Protein 7SCL (pdb70)

Nearest PDB structures (foldseek):
  7scl-assembly1_A  TM=1.003E+00  e=3.059E-67  Staphylococcus aureus
  5woo-assembly1_A  TM=9.976E-01  e=5.827E-62  Staphylococcus aureus
  6mh9-assembly1_A  TM=9.470E-01  e=1.532E-59  Staphylococcus aureus
  7sg3-assembly1_A  TM=9.467E-01  e=1.811E-58  Staphylococcus aureus
  6nm1-assembly1_A  TM=9.444E-01  e=2.485E-58  Staphylococcus aureus

Solvent-accessible surface area: 24936 Å² total; per-residue (Å²): 138,36,19,10,15,0,0,0,12,0,1,31,4,55,80,116,17,28,88,126,45,115,7,58,52,2,49,5,20,0,5,12,50,77,29,39,84,47,75,9,53,84,152,55,48,43,136,118,6,21,102,73,21,88,99,22,192,76,27,1,67,35,27,28,3,50,14,38,40,0,39,89,17,0,58,102,10,70,109,89,55,79,58,14,0,0,0,0,0,7,0,52,19,56,24,24,0,49,73,0,0,120,30,0,8,123,96,7,100,74,15,92,36,37,24,7,11,1,58,11,9,2,9,2,0,0,0,0,0,3,39,0,16,34,4,41,102,102,61,86,92,13,107,83,0,28,85,29,0,48,64,1,64,126,68,22,6,10,18,11,0,1,69,85,11,94,7,1,67,107,38,65,16,22,64,50,6,144,96,42,80,70,101,37,72,102,69,17,9,0,0,42,27,87,114,3,90,9,42,39,53,63,65,11,48,62,58,151,128,0,24,93,20,0,11,130,60,0,43,58,53,0,126,110,47,186,44,1,0,0,6,0,7,1,7,52,63,133,122,18,0,40,42,1,50,111,96,0,94,124,69,15,76,122,70,43,56,29,14,68,19,72,17,10,7,6,21,0,0,40,7,6,44,0,1,0,6,0,2,22,0,14,46,85,4,71,43,106,112,60,6,70,184,66,40,8,9,15,0,0,0,13,0,1,32,4,55,80,120,17,23,98,133,45,89,6,33,36,0,26,4,22,0,25,0,31,52,20,86,84,7,75,7,56,85,166,48,50,31,128,96,0,28,111,61,27,87,76,24,170,49,41,6,68,33,45,90,1,61,55,39,71,0,32,76,40,0,66,72,6,72,109,102,44,70,72,11,0,0,0,0,0,6,0,55,20,57,27,28,0,50,84,8,0,90,64,0,16,113,113,17,140,69,13,87,32,40,25,8,16,1,61,11,9,2,10,2,0,0,0,0,0,3,39,0,16,31,3,31,106,85,6,53,62,12,101,58,0,28,84,29,0,53,74,0,63,100,65,20,8,10,10,10,0,2,73,83,41,115,6,1,45,61,41,59,19,25,66,54,110,204,199,77,26,30,0,0,38,24,89,112,2,93,9,49,53,53,66,64,17,186,66,59,101,123,0,31,79,19,0,13,128,57,0,42,63,51,0,128,107,46,174,78,3,0,0,7,0,7,1,6,52,53,125,110,32,0,48,62,3,38,108,103,0,76,119,71,12,78,119,74,40,47,26,15,53,20,61,17,10,7,6,20,0,0,45,7,8,46,2,1,2,6,0,2,23,0,12,44,104,3,69,41,103

InterPro domains:
  IPR003797 DegV [PF02645] (2-281)
  IPR003797 DegV [PS51482] (3-282)
  IPR003797 DegV [TIGR00762] (3-280)
  IPR043168 DegV, C-terminal domain [G3DSA:3.30.1180.10] (155-286)
  IPR050270 DegV domain-containing [PTHR33434] (1-282)

B-factor: mean 40.49, std 18.58, range [15.51, 129.02]

Foldseek 3Di:
DFEAEEEELQLQADVVVCVVRVHDYQWKKKAAPVRDMDTFDPPDDQVVLLVVQVVGPDQIAIAARALVSLLVVVLVVQVVPGAEYEYQYAAPQQHCNQVSNVVSQVVHPRHHYHGAHLLHTYNLSVLLRLQLSVVVVVVDDPVVSNVVSVVQSVQKWKKKWFQDQCLLVVRVQAPPCPPCDDPNPCFTWIWIRDSSGIYTDDTHNDPVVSLVVRVVVVCVSQVPFPAKEKEKEWEDPVVSSVVSQVVCVVPPDPSYHYYYHYGHNNVCSRRRPGMIMMMMTSHDGDSD/DAAAPAQEAEEEECQLAADVVVCVVRVHHYQWKKKAAPVGDIGTFDPVDDQVVLLVVCVPGPDQIDIAAGALVSLLVVQVVSLVVPHQEYEYQYAAPQQHCNQVSNVVSQVPHPRHHYHGAHLLHTYNLSVLLRQQLSVVVVVRDDVVVSNVVSVVQSVQKWKKKFFPDQCLQVVSVQAPDDPQWGWIWIRDSSGIYTDDTHRDVVVNLVVRVVVVCVRQVPFPAKEKEKEWEDPVVVSVVSQVVCVVPPDPSYHYYYHYGTNVVCSRRPHGMIMMMMTSDDGDSD

Sequence (574 aa):
MKIAVMTDSTSYLSQDLIDKYNIQIAPLSSVTFDDGKNFTESNEIAIEEFYNKMASSQTIPTTSQPAIGEWITKYEMLRDQGYTDIIVICLSSGISGSYQSSYQAGEMVEGVNVHAFDSKLAAMIEGCYVLRAIEMVEEGYEPQQIIDDLTNMREHTGAYLIVDDLKNLQKSGAITGAQAWVGTLLKMKPVLKFEDGKIIPEEKVRTKKRAIQTLEKKVLDIVKDFEEVTLFVINGDHFEDGQALYKKLQDDCPSAYQVAYSEFGPVVAAHLGSGGLGLGYVGRKIRLTPRGSHMKIAVMTDSTSSYLSQDLIDKYNIQIAPLSVTFDDGKNFTESNEIAIEEFYNKMASSQTIPTTSQPAIGEWITKYEMLRDQGYTDIIVICLSSGISGSYQSSYQAGEMVEGVNVHAFDSKLAAMIEGCYVLRAIEMVEEGYEPQQIIDDLTNMREHTGAYLIVDDLKNLQKSGAITGALKMKPVLKFEDGKIIPEEKVRTKKRAIQTLEKKVLDIVKDFEEVTLFVINGDHFEDGQALYKKLQDDCPSAYQVAYSEFGPVVAAHLGSSGGLGLGYVGRKIRLT

Radius of gyration: 28.42 Å; Cα contacts (8 Å, |Δi|>4): 1197; chains: 2; bounding box: 40×76×81 Å

Organism: Staphylococcus aureus (strain MW2) (NCBI:txid196620)

Structure (mmCIF, N/CA/C/O backbone):
data_7SCL
#
_entry.id   7SCL
#
_cell.length_a   33.189
_cell.length_b   53.900
_cell.length_c   84.414
_cell.angle_alpha   104.332
_cell.angle_beta   90.657
_cell.angle_gamma   107.493
#
_symmetry.space_group_name_H-M   'P 1'
#
loop_
_entity.id
_entity.type
_entity.pdbx_description
1 polymer 'Fatty Acid Kinase B1'
2 non-polymer 'PALMITIC ACID'
3 non-polymer GLYCEROL
4 water water
#
loop_
_atom_site.group_PDB
_atom_site.id
_atom_site.type_symbol
_atom_site.label_atom_id
_atom_site.label_alt_id
_atom_site.label_comp_id
_atom_site.label_asym_id
_atom_site.label_entity_id
_atom_site.label_seq_id
_atom_site.pdbx_PDB_ins_code
_atom_site.Cartn_x
_atom_site.Cartn_y
_atom_site.Cartn_z
_atom_site.occupancy
_atom_site.B_iso_or_equiv
_atom_site.auth_seq_id
_atom_site.auth_comp_id
_atom_site.auth_asym_id
_atom_site.auth_atom_id
_atom_site.pdbx_PDB_model_num
ATOM 1 N N . MET A 1 21 ? 3.85140 16.01039 -32.26525 1.000 82.01877 1 MET A N 1
ATOM 2 C CA . MET A 1 21 ? 3.81796 14.64672 -31.73249 1.000 70.33427 1 MET A CA 1
ATOM 3 C C . MET A 1 21 ? 5.16714 14.09820 -31.29478 1.000 65.89610 1 MET A C 1
ATOM 4 O O . MET A 1 21 ? 6.11071 14.03376 -32.08364 1.000 74.90100 1 MET A O 1
ATOM 9 N N . LYS A 1 22 ? 5.23767 13.67170 -30.03629 1.000 62.34857 2 LYS A N 1
ATOM 10 C CA . LYS A 1 22 ? 6.37658 12.91283 -29.51918 1.000 61.85502 2 LYS A CA 1
ATOM 11 C C . LYS A 1 22 ? 5.81427 11.80886 -28.63764 1.000 57.17529 2 LYS A C 1
ATOM 12 O O . LYS A 1 22 ? 5.23605 12.10032 -27.58580 1.000 55.80633 2 LYS A O 1
ATOM 14 N N . ILE A 1 23 ? 5.99435 10.54310 -29.04418 1.000 52.92920 3 ILE A N 1
ATOM 15 C CA . ILE A 1 23 ? 5.34606 9.41762 -28.38220 1.000 48.88341 3 ILE A CA 1
ATOM 16 C C . ILE A 1 23 ? 6.37821 8.71842 -27.51168 1.000 47.66555 3 ILE A C 1
ATOM 17 O O . ILE A 1 23 ? 7.50294 8.46156 -27.95890 1.000 48.29675 3 ILE A O 1
ATOM 22 N N . ALA A 1 24 ? 6.00915 8.44305 -26.26495 1.000 46.17736 4 ALA A N 1
ATOM 23 C CA . ALA A 1 24 ? 6.82730 7.67876 -25.33756 1.000 50.99016 4 ALA A CA 1
ATOM 24 C C . ALA A 1 24 ? 6.12101 6.37513 -24.98805 1.000 40.87277 4 ALA A C 1
ATOM 25 O O . ALA A 1 24 ? 4.89333 6.31700 -24.94052 1.000 39.61844 4 ALA A O 1
ATOM 27 N N . VAL A 1 25 ? 6.90090 5.31760 -24.74690 1.000 39.05202 5 VAL A N 1
ATOM 28 C CA . VAL A 1 25 ? 6.34756 4.02741 -24.34387 1.000 37.93577 5 VAL A CA 1
ATOM 29 C C . VAL A 1 25 ? 6.92584 3.67009 -22.98423 1.000 39.59338 5 VAL A C 1
ATOM 30 O O . VAL A 1 25 ? 8.15001 3.66584 -22.81851 1.000 40.33150 5 VAL A O 1
ATOM 34 N N . MET A 1 26 ? 6.05597 3.35613 -22.02073 1.000 34.04140 6 MET A N 1
ATOM 35 C CA . MET A 1 26 ? 6.49903 2.89336 -20.71196 1.000 38.05321 6 MET A CA 1
ATOM 36 C C . MET A 1 26 ? 5.66821 1.69465 -20.29833 1.000 38.15643 6 MET A C 1
ATOM 37 O O . MET A 1 26 ? 4.75917 1.24347 -21.01176 1.000 30.39039 6 MET A O 1
ATOM 42 N N . THR A 1 27 ? 5.97145 1.18092 -19.11361 1.000 33.79450 7 THR A N 1
ATOM 43 C CA . THR A 1 27 ? 5.34797 -0.05976 -18.69081 1.000 29.39940 7 THR A CA 1
ATOM 44 C C . THR A 1 27 ? 5.50969 -0.17860 -17.18660 1.000 31.13932 7 THR A C 1
ATOM 45 O O . THR A 1 27 ? 6.07872 0.69551 -16.53588 1.000 33.72733 7 THR A O 1
ATOM 49 N N . ASP A 1 28 ? 4.98169 -1.26105 -16.63027 1.000 32.27446 8 ASP A N 1
ATOM 50 C CA . ASP A 1 28 ? 5.22985 -1.57765 -15.23795 1.000 34.38556 8 ASP A CA 1
ATOM 51 C C . ASP A 1 28 ? 6.34165 -2.62807 -15.16089 1.000 33.37266 8 ASP A C 1
ATOM 52 O O . ASP A 1 28 ? 6.84815 -3.11481 -16.17538 1.000 31.98696 8 ASP A O 1
ATOM 57 N N . SER A 1 29 ? 6.75745 -2.94842 -13.93610 1.000 34.00949 9 SER A N 1
ATOM 58 C CA . SER A 1 29 ? 7.94156 -3.78002 -13.77225 1.000 28.62518 9 SER A CA 1
ATOM 59 C C . SER A 1 29 ? 7.69267 -5.23197 -14.15744 1.000 26.50440 9 SER A C 1
ATOM 60 O O . SER A 1 29 ? 8.64817 -5.93352 -14.49820 1.000 29.79235 9 SER A O 1
ATOM 63 N N . THR A 1 30 ? 6.44680 -5.68971 -14.15999 1.000 28.44629 10 THR A N 1
ATOM 64 C CA . THR A 1 30 ? 6.17642 -7.09122 -14.48857 1.000 27.14987 10 THR A CA 1
ATOM 65 C C . THR A 1 30 ? 6.31947 -7.40577 -15.97896 1.000 28.83674 10 THR A C 1
ATOM 66 O O . THR A 1 30 ? 6.08349 -8.55477 -16.35910 1.000 25.07245 10 THR A O 1
ATOM 70 N N . SER A 1 31 ? 6.68260 -6.44842 -16.83685 1.000 23.51132 11 SER A N 1
ATOM 71 C CA . SER A 1 31 ? 7.06277 -6.80503 -18.20454 1.000 24.13603 11 SER A CA 1
ATOM 72 C C . SER A 1 31 ? 8.42740 -7.48339 -18.27446 1.000 26.00730 11 SER A C 1
ATOM 73 O O . SER A 1 31 ? 8.73768 -8.10744 -19.29658 1.000 26.28382 11 SER A O 1
ATOM 76 N N . TYR A 1 32 ? 9.24907 -7.36261 -17.22936 1.000 25.14152 12 TYR A N 1
ATOM 77 C CA . TYR A 1 32 ? 10.51054 -8.12438 -17.08773 1.000 23.56264 12 TYR A CA 1
ATOM 78 C C . TYR A 1 32 ? 11.40126 -8.01734 -18.32276 1.000 29.24078 12 TYR A C 1
ATOM 79 O O . TYR A 1 32 ? 12.02478 -8.99745 -18.76874 1.000 26.12257 12 TYR A O 1
ATOM 88 N N . LEU A 1 33 ? 11.47751 -6.80793 -18.86696 1.000 28.00924 13 LEU A N 1
ATOM 89 C CA . LEU A 1 33 ? 12.41736 -6.49867 -19.92937 1.000 26.12917 13 LEU A CA 1
ATOM 90 C C . LEU A 1 33 ? 13.84366 -6.55080 -19.41196 1.000 28.04458 13 LEU A C 1
ATOM 91 O O . LEU A 1 33 ? 14.12343 -6.19349 -18.26215 1.000 31.84504 13 LEU A O 1
ATOM 96 N N . SER A 1 34 ? 14.75015 -7.01084 -20.26724 1.000 29.18151 14 SER A N 1
ATOM 97 C CA . SER A 1 34 ? 16.16751 -6.95444 -19.95397 1.000 33.53306 14 SER A CA 1
ATOM 98 C C . SER A 1 34 ? 16.62561 -5.51912 -19.73241 1.000 34.82164 14 SER A C 1
ATOM 99 O O . SER A 1 34 ? 16.13087 -4.58025 -20.36891 1.000 31.74768 14 SER A O 1
ATOM 102 N N . GLN A 1 35 ? 17.60066 -5.35041 -18.82792 1.000 35.12610 15 GLN A N 1
ATOM 103 C CA . GLN A 1 35 ? 18.11275 -4.00730 -18.57368 1.000 34.00078 15 GLN A CA 1
ATOM 104 C C . GLN A 1 35 ? 18.77654 -3.41871 -19.81313 1.000 40.52846 15 GLN A C 1
ATOM 105 O O . GLN A 1 35 ? 18.76204 -2.19389 -19.99627 1.000 39.49544 15 GLN A O 1
ATOM 111 N N . ASP A 1 36 ? 19.34016 -4.26721 -20.68402 1.000 31.86811 16 ASP A N 1
ATOM 112 C CA . ASP A 1 36 ? 19.87624 -3.77904 -21.95468 1.000 44.62557 16 ASP A CA 1
ATOM 113 C C . ASP A 1 36 ? 18.80901 -3.01797 -22.73685 1.000 37.22786 16 ASP A C 1
ATOM 114 O O . ASP A 1 36 ? 19.05503 -1.91154 -23.24094 1.000 38.36346 16 ASP A O 1
ATOM 119 N N . LEU A 1 37 ? 17.61681 -3.61254 -22.84914 1.000 36.37935 17 LEU A N 1
ATOM 120 C CA . LEU A 1 37 ? 16.51767 -2.98672 -23.58902 1.000 34.38512 17 LEU A CA 1
ATOM 121 C C . LEU A 1 37 ? 15.98617 -1.75376 -22.86501 1.000 36.94412 17 LEU A C 1
ATOM 122 O O . LEU A 1 37 ? 15.71095 -0.72242 -23.49528 1.000 38.61802 17 LEU A O 1
ATOM 127 N N . ILE A 1 38 ? 15.81587 -1.84658 -21.54728 1.000 34.53723 18 ILE A N 1
ATOM 128 C CA . ILE A 1 38 ? 15.40343 -0.68274 -20.76105 1.000 37.37990 18 ILE A CA 1
ATOM 129 C C . ILE A 1 38 ? 16.39290 0.46449 -20.93742 1.000 41.87868 18 ILE A C 1
ATOM 130 O O . ILE A 1 38 ? 15.99659 1.63479 -21.03095 1.000 49.43080 18 ILE A O 1
ATOM 135 N N . ASP A 1 39 ? 17.69525 0.15232 -20.99364 1.000 38.99300 19 ASP A N 1
ATOM 136 C CA . ASP A 1 39 ? 18.69744 1.20122 -21.16854 1.000 43.84803 19 ASP A CA 1
ATOM 137 C C . ASP A 1 39 ? 18.72428 1.70992 -22.60303 1.000 43.31022 19 ASP A C 1
ATOM 138 O O . ASP A 1 39 ? 18.87103 2.91000 -22.83330 1.000 46.69979 19 ASP A O 1
ATOM 143 N N . LYS A 1 40 ? 18.59933 0.81077 -23.58220 1.000 40.89586 20 LYS A N 1
ATOM 144 C CA . LYS A 1 40 ? 18.74393 1.21519 -24.97751 1.000 41.93784 20 LYS A CA 1
ATOM 145 C C . LYS A 1 40 ? 17.64282 2.17892 -25.38626 1.000 42.94380 20 LYS A C 1
ATOM 146 O O . LYS A 1 40 ? 17.90085 3.20626 -26.02662 1.000 45.84250 20 LYS A O 1
ATOM 152 N N . TYR A 1 41 ? 16.40846 1.86342 -25.02403 1.000 40.83406 21 TYR A N 1
ATOM 153 C CA . TYR A 1 41 ? 15.25680 2.65865 -25.43536 1.000 41.47625 21 TYR A CA 1
ATOM 154 C C . TYR A 1 41 ? 14.79856 3.64023 -24.36577 1.000 43.14865 21 TYR A C 1
ATOM 155 O O . TYR A 1 41 ? 13.78100 4.31642 -24.56450 1.000 47.02041 21 TYR A O 1
ATOM 164 N N . ASN A 1 42 ? 15.51342 3.71642 -23.24163 1.000 45.29749 22 ASN A N 1
ATOM 165 C CA . ASN A 1 42 ? 15.20066 4.61542 -22.12531 1.000 46.24623 22 ASN A CA 1
ATOM 166 C C . ASN A 1 42 ? 13.76091 4.43617 -21.64500 1.000 46.26260 22 ASN A C 1
ATOM 167 O O . ASN A 1 42 ? 12.99752 5.40103 -21.50600 1.000 45.78572 22 ASN A O 1
ATOM 172 N N . ILE A 1 43 ? 13.39977 3.18278 -21.37230 1.000 42.71169 23 ILE A N 1
ATOM 173 C CA . ILE A 1 43 ? 12.02843 2.81666 -21.02416 1.000 38.74102 23 ILE A CA 1
ATOM 174 C C . ILE A 1 43 ? 11.76917 3.15388 -19.56314 1.000 42.82962 23 ILE A C 1
ATOM 175 O O . ILE A 1 43 ? 12.46195 2.66602 -18.66924 1.000 43.02346 23 ILE A O 1
ATOM 180 N N . GLN A 1 44 ? 10.76668 3.98950 -19.30943 1.000 40.76798 24 GLN A N 1
ATOM 181 C CA . GLN A 1 44 ? 10.41924 4.26778 -17.92840 1.000 41.76996 24 GLN A CA 1
ATOM 182 C C . GLN A 1 44 ? 9.55290 3.14553 -17.38054 1.000 38.73225 24 GLN A C 1
ATOM 183 O O . GLN A 1 44 ? 8.75010 2.54587 -18.10223 1.000 39.37569 24 GLN A O 1
ATOM 189 N N . ILE A 1 45 ? 9.73168 2.85320 -16.09473 1.000 41.88679 25 ILE A N 1
ATOM 190 C CA . ILE A 1 45 ? 9.10877 1.70715 -15.44257 1.000 39.06240 25 ILE A CA 1
ATOM 191 C C . ILE A 1 45 ? 8.42721 2.17158 -14.16543 1.000 44.81210 25 ILE A C 1
ATOM 192 O O . ILE A 1 45 ? 9.07043 2.78417 -13.30671 1.000 51.05960 25 ILE A O 1
ATOM 197 N N . ALA A 1 46 ? 7.13400 1.86155 -14.02670 1.000 44.51616 26 ALA A N 1
ATOM 198 C CA . ALA A 1 46 ? 6.44553 2.01077 -12.75005 1.000 46.70331 26 ALA A CA 1
ATOM 199 C C . ALA A 1 46 ? 6.53813 0.69063 -11.99263 1.000 36.74165 26 ALA A C 1
ATOM 200 O O . ALA A 1 46 ? 5.96490 -0.31152 -12.44358 1.000 40.22904 26 ALA A O 1
ATOM 202 N N . PRO A 1 47 ? 7.23576 0.63225 -10.86263 1.000 38.54641 27 PRO A N 1
ATOM 203 C CA . PRO A 1 47 ? 7.47942 -0.65970 -10.22373 1.000 38.03356 27 PRO A CA 1
ATOM 204 C C . PRO A 1 47 ? 6.34896 -1.13947 -9.32405 1.000 44.70494 27 PRO A C 1
ATOM 205 O O . PRO A 1 47 ? 5.67393 -0.35724 -8.64276 1.000 43.37808 27 PRO A O 1
ATOM 209 N N . LEU A 1 48 ? 6.13950 -2.45334 -9.35364 1.000 38.44963 28 LEU A N 1
ATOM 210 C CA . LEU A 1 48 ? 5.36092 -3.15350 -8.34583 1.000 40.77423 28 LEU A CA 1
ATOM 211 C C . LEU A 1 48 ? 6.24620 -3.51730 -7.15439 1.000 45.25201 28 LEU A C 1
ATOM 212 O O . LEU A 1 48 ? 7.47528 -3.37339 -7.18889 1.000 49.98494 28 LEU A O 1
ATOM 217 N N A SER A 1 49 ? 5.61532 -4.00731 -6.09015 0.548 43.15446 29 SER A N 1
ATOM 218 N N B SER A 1 49 ? 5.60107 -4.02810 -6.10318 0.452 43.12456 29 SER A N 1
ATOM 219 C CA A SER A 1 49 ? 6.31442 -4.34435 -4.86030 0.548 45.77257 29 SER A CA 1
ATOM 220 C CA B SER A 1 49 ? 6.23682 -4.31603 -4.82685 0.452 45.77010 29 SER A CA 1
ATOM 221 C C A SER A 1 49 ? 5.81966 -5.67897 -4.32252 0.548 43.15436 29 SER A C 1
ATOM 222 C C B SER A 1 49 ? 5.83640 -5.71114 -4.35850 0.452 43.11487 29 SER A C 1
ATOM 223 O O A SER A 1 49 ? 4.75518 -6.17075 -4.70403 0.548 46.30072 29 SER A O 1
ATOM 224 O O B SER A 1 49 ? 4.84518 -6.27936 -4.82193 0.452 46.10596 29 SER A O 1
ATOM 229 N N . VAL A 1 50 ? 6.60886 -6.25026 -3.41322 1.000 50.51586 30 VAL A N 1
ATOM 230 C CA . VAL A 1 50 ? 6.27398 -7.49397 -2.72011 1.000 46.72464 30 VAL A CA 1
ATOM 231 C C . VAL A 1 50 ? 6.57107 -7.30867 -1.23077 1.000 57.89389 30 VAL A C 1
ATOM 232 O O . VAL A 1 50 ? 7.55661 -6.65831 -0.86347 1.000 56.08064 30 VAL A O 1
ATOM 236 N N . THR A 1 51 ? 5.71351 -7.87460 -0.37284 1.000 58.60575 31 THR A N 1
ATOM 237 C CA . THR A 1 51 ? 5.86953 -7.80877 1.08064 1.000 54.13083 31 THR A CA 1
ATOM 238 C C . THR A 1 51 ? 5.80057 -9.20908 1.68281 1.000 52.63444 31 THR A C 1
ATOM 239 O O . THR A 1 51 ? 4.85378 -9.95393 1.40891 1.000 67.06123 31 THR A O 1
ATOM 243 N N . PHE A 1 52 ? 6.78927 -9.55798 2.51076 1.000 76.18510 32 PHE A N 1
ATOM 244 C CA . PHE A 1 52 ? 6.82154 -10.83876 3.20851 1.000 77.46505 32 PHE A CA 1
ATOM 245 C C . PHE A 1 52 ? 6.11065 -10.77307 4.56282 1.000 85.65133 32 PHE A C 1
ATOM 246 O O . PHE A 1 52 ? 5.75204 -9.70636 5.06251 1.000 83.97895 32 PHE A O 1
ATOM 254 N N . ASP A 1 53 ? 5.95210 -11.94909 5.18040 1.000 96.26440 33 ASP A N 1
ATOM 255 C CA . ASP A 1 53 ? 5.22941 -12.06787 6.44260 1.000 102.96771 33 ASP A CA 1
ATOM 256 C C . ASP A 1 53 ? 5.97561 -11.46774 7.63059 1.000 101.02155 33 ASP A C 1
ATOM 257 O O . ASP A 1 53 ? 5.38034 -11.33804 8.70554 1.000 110.24691 33 ASP A O 1
ATOM 262 N N . ASP A 1 54 ? 7.25078 -11.10975 7.47867 1.000 97.70242 34 ASP A N 1
ATOM 263 C CA . ASP A 1 54 ? 7.97252 -10.38095 8.51220 1.000 98.80552 34 ASP A CA 1
ATOM 264 C C . ASP A 1 54 ? 8.02001 -8.88425 8.22887 1.000 99.15967 34 ASP A C 1
ATOM 265 O O . ASP A 1 54 ? 8.90627 -8.18981 8.73835 1.000 100.39294 34 ASP A O 1
ATOM 270 N N . GLY A 1 55 ? 7.08935 -8.37836 7.41799 1.000 91.39278 35 GLY A N 1
ATOM 271 C CA . GLY A 1 55 ? 7.03021 -6.97266 7.08109 1.000 91.29376 35 GLY A CA 1
ATOM 272 C C . GLY A 1 55 ? 8.02666 -6.50656 6.04255 1.000 96.56881 35 GLY A C 1
ATOM 273 O O . GLY A 1 55 ? 7.93514 -5.35364 5.59940 1.000 89.59579 35 GLY A O 1
ATOM 274 N N . LYS A 1 56 ? 8.97161 -7.35462 5.63565 1.000 86.51947 36 LYS A N 1
ATOM 275 C CA . LYS A 1 56 ? 9.97347 -6.95316 4.65739 1.000 84.38268 36 LYS A CA 1
ATOM 276 C C . LYS A 1 56 ? 9.31930 -6.65209 3.31217 1.000 80.45062 36 LYS A C 1
ATOM 277 O O . LYS A 1 56 ? 8.46905 -7.41069 2.83591 1.000 78.36878 36 LYS A O 1
ATOM 279 N N . ASN A 1 57 ? 9.72695 -5.54229 2.69652 1.000 80.01810 37 ASN A N 1
ATOM 280 C CA . ASN A 1 57 ? 9.11001 -5.04726 1.47171 1.000 79.82100 37 ASN A CA 1
ATOM 281 C C . ASN A 1 57 ? 10.16217 -4.42723 0.56188 1.000 83.50908 37 ASN A C 1
ATOM 282 O O . ASN A 1 57 ? 11.13566 -3.83588 1.03475 1.000 89.07718 37 ASN A O 1
ATOM 287 N N . PHE A 1 58 ? 9.95242 -4.54458 -0.75219 1.000 73.37860 38 PHE A N 1
ATOM 288 C CA . PHE A 1 58 ? 10.88836 -3.92525 -1.68208 1.000 71.48076 38 PHE A CA 1
ATOM 289 C C . PHE A 1 58 ? 10.26268 -3.74593 -3.06374 1.000 72.74915 38 PHE A C 1
ATOM 290 O O . PHE A 1 58 ? 9.40031 -4.51760 -3.48860 1.000 70.28135 38 PHE A O 1
ATOM 298 N N . THR A 1 59 ? 10.74535 -2.71848 -3.75333 1.000 68.84457 39 THR A N 1
ATOM 299 C CA . THR A 1 59 ? 10.38336 -2.39192 -5.12199 1.000 66.53842 39 THR A CA 1
ATOM 300 C C . THR A 1 59 ? 11.02728 -3.35921 -6.11979 1.000 63.49362 39 THR A C 1
ATOM 301 O O . THR A 1 59 ? 12.14659 -3.83280 -5.91942 1.000 62.88290 39 THR A O 1
ATOM 305 N N . GLU A 1 60 ? 10.30640 -3.65033 -7.20931 1.000 60.14114 40 GLU A N 1
ATOM 306 C CA . GLU A 1 60 ? 10.81301 -4.54745 -8.24005 1.000 56.66777 40 GLU A CA 1
ATOM 307 C C . GLU A 1 60 ? 11.82556 -3.82960 -9.11884 1.000 56.64717 40 GLU A C 1
ATOM 308 O O . GLU A 1 60 ? 11.58452 -2.71506 -9.58702 1.000 63.08622 40 GLU A O 1
ATOM 314 N N . SER A 1 61 ? 12.95808 -4.48091 -9.34560 1.000 55.49620 41 SER A N 1
ATOM 315 C CA . SER A 1 61 ? 14.07195 -3.88155 -10.05999 1.000 56.06884 41 SER A CA 1
ATOM 316 C C . SER A 1 61 ? 14.91338 -5.01322 -10.62879 1.000 53.50972 41 SER A C 1
ATOM 317 O O . SER A 1 61 ? 14.88112 -6.13583 -10.12222 1.000 55.32346 41 SER A O 1
ATOM 320 N N . ASN A 1 62 ? 15.66029 -4.70957 -11.69323 1.000 52.90640 42 ASN A N 1
ATOM 321 C CA . ASN A 1 62 ? 16.68006 -5.64607 -12.15337 1.000 51.32557 42 ASN A CA 1
ATOM 322 C C . ASN A 1 62 ? 17.86643 -5.71219 -11.20014 1.000 59.63148 42 ASN A C 1
ATOM 323 O O . ASN A 1 62 ? 18.73918 -6.56500 -11.38572 1.000 66.81844 42 ASN A O 1
ATOM 328 N N . GLU A 1 63 ? 17.90850 -4.85072 -10.17938 1.000 57.99111 43 GLU A N 1
ATOM 329 C CA . GLU A 1 63 ? 18.95912 -4.90257 -9.17016 1.000 68.65261 43 GLU A CA 1
ATOM 330 C C . GLU A 1 63 ? 18.68499 -5.93051 -8.07600 1.000 61.34072 43 GLU A C 1
ATOM 331 O O . GLU A 1 63 ? 19.57005 -6.18446 -7.25346 1.000 76.46176 43 GLU A O 1
ATOM 337 N N . ILE A 1 64 ? 17.49578 -6.52546 -8.04733 1.000 60.24323 44 ILE A N 1
ATOM 338 C CA . ILE A 1 64 ? 17.15944 -7.53966 -7.05391 1.000 63.85179 44 ILE A CA 1
ATOM 339 C C . ILE A 1 64 ? 17.72366 -8.88316 -7.49703 1.000 56.60447 44 ILE A C 1
ATOM 340 O O . ILE A 1 64 ? 17.66514 -9.23874 -8.68010 1.000 53.40774 44 ILE A O 1
ATOM 345 N N . ALA A 1 65 ? 18.28325 -9.63624 -6.55125 1.000 59.31296 45 ALA A N 1
ATOM 346 C CA . ALA A 1 65 ? 18.83047 -10.96016 -6.83532 1.000 57.16837 45 ALA A CA 1
ATOM 347 C C . ALA A 1 65 ? 17.71243 -11.99282 -6.71019 1.000 54.82865 45 ALA A C 1
ATOM 348 O O . ALA A 1 65 ? 17.23832 -12.27227 -5.60389 1.000 56.73896 45 ALA A O 1
ATOM 350 N N . ILE A 1 66 ? 17.30104 -12.57333 -7.84409 1.000 47.28409 46 ILE A N 1
ATOM 351 C CA . ILE A 1 66 ? 16.10846 -13.42000 -7.84756 1.000 43.30017 46 ILE A CA 1
ATOM 352 C C . ILE A 1 66 ? 16.32491 -14.69729 -7.02834 1.000 37.41872 46 ILE A C 1
ATOM 353 O O . ILE A 1 66 ? 15.39128 -15.18356 -6.37645 1.000 37.80342 46 ILE A O 1
ATOM 358 N N . GLU A 1 67 ? 17.54653 -15.24295 -6.99846 1.000 39.13549 47 GLU A N 1
ATOM 359 C CA . GLU A 1 67 ? 17.77101 -16.45677 -6.21316 1.000 44.26705 47 GLU A CA 1
ATOM 360 C C . GLU A 1 67 ? 17.52950 -16.21375 -4.72688 1.000 46.46731 47 GLU A C 1
ATOM 361 O O . GLU A 1 67 ? 16.99219 -17.08359 -4.03066 1.000 45.28035 47 GLU A O 1
ATOM 367 N N . GLU A 1 68 ? 17.91575 -15.04125 -4.21754 1.000 40.84996 48 GLU A N 1
ATOM 368 C CA . GLU A 1 68 ? 17.63477 -14.74665 -2.81324 1.000 42.75190 48 GLU A CA 1
ATOM 369 C C . GLU A 1 68 ? 16.14702 -14.54111 -2.54811 1.000 42.84349 48 GLU A C 1
ATOM 370 O O . GLU A 1 68 ? 15.68029 -14.82101 -1.43215 1.000 43.77171 48 GLU A O 1
ATOM 376 N N . PHE A 1 69 ? 15.38964 -14.05894 -3.53443 1.000 38.78167 49 PHE A N 1
ATOM 377 C CA . PHE A 1 69 ? 13.94793 -13.92273 -3.33800 1.000 38.84366 49 PHE A CA 1
ATOM 378 C C . PHE A 1 69 ? 13.28930 -15.28647 -3.15108 1.000 40.69476 49 PHE A C 1
ATOM 379 O O . PHE A 1 69 ? 12.48915 -15.48597 -2.23296 1.000 39.96463 49 PHE A O 1
ATOM 387 N N . TYR A 1 70 ? 13.62649 -16.24995 -4.00648 1.000 37.71087 50 TYR A N 1
ATOM 388 C CA . TYR A 1 70 ? 13.09746 -17.59647 -3.82661 1.000 42.22397 50 TYR A CA 1
ATOM 389 C C . TYR A 1 70 ? 13.50590 -18.18496 -2.48157 1.000 39.79622 50 TYR A C 1
ATOM 390 O O . TYR A 1 70 ? 12.71641 -18.88781 -1.84461 1.000 43.23326 50 TYR A O 1
ATOM 399 N N . ASN A 1 71 ? 14.74494 -17.92899 -2.04483 1.000 40.24204 51 ASN A N 1
ATOM 400 C CA . ASN A 1 71 ? 15.19867 -18.43941 -0.75481 1.000 43.01467 51 ASN A CA 1
ATOM 401 C C . ASN A 1 71 ? 14.36797 -17.85463 0.37855 1.000 45.27351 51 ASN A C 1
ATOM 402 O O . ASN A 1 71 ? 13.99833 -18.56573 1.32202 1.000 47.27334 51 ASN A O 1
ATOM 407 N N . LYS A 1 72 ? 14.05416 -16.56152 0.29300 1.000 45.18927 52 LYS A N 1
ATOM 408 C CA . LYS A 1 72 ? 13.22155 -15.93728 1.31780 1.000 47.47513 52 LYS A CA 1
ATOM 409 C C . LYS A 1 72 ? 11.79448 -16.47307 1.27469 1.000 46.93928 52 LYS A C 1
ATOM 410 O O . LYS A 1 72 ? 11.20142 -16.75726 2.32065 1.000 49.33411 52 LYS A O 1
ATOM 416 N N . MET A 1 73 ? 11.21611 -16.59216 0.07720 1.000 44.12306 53 MET A N 1
ATOM 417 C CA . MET A 1 73 ? 9.94428 -17.29819 -0.07091 1.000 44.85958 53 MET A CA 1
ATOM 418 C C . MET A 1 73 ? 9.93072 -18.67517 0.57259 1.000 47.53852 53 MET A C 1
ATOM 419 O O . MET A 1 73 ? 8.96567 -19.03978 1.25504 1.000 47.29274 53 MET A O 1
ATOM 424 N N . ALA A 1 74 ? 10.96408 -19.47693 0.32442 1.000 44.39025 54 ALA A N 1
ATOM 425 C CA . ALA A 1 74 ? 10.97216 -20.82330 0.87250 1.000 47.56352 54 ALA A CA 1
ATOM 426 C C . ALA A 1 74 ? 10.98618 -20.79297 2.39586 1.000 50.21203 54 ALA A C 1
ATOM 427 O O . ALA A 1 74 ? 10.26573 -21.55935 3.04457 1.000 58.78202 54 ALA A O 1
ATOM 429 N N . SER A 1 75 ? 11.77288 -19.88832 2.98179 1.000 50.76363 55 SER A N 1
ATOM 430 C CA . SER A 1 75 ? 11.88288 -19.74781 4.42901 1.000 54.60936 55 SER A CA 1
ATOM 431 C C . SER A 1 75 ? 10.82086 -18.82447 5.01932 1.000 56.12777 55 SER A C 1
ATOM 432 O O . SER A 1 75 ? 11.05133 -18.21303 6.07855 1.000 59.27892 55 SER A O 1
ATOM 435 N N . SER A 1 76 ? 9.65487 -18.72184 4.38540 1.000 54.31412 56 SER A N 1
ATOM 436 C CA . SER A 1 76 ? 8.52434 -17.97399 4.93042 1.000 55.91209 56 SER A CA 1
ATOM 437 C C . SER A 1 76 ? 7.41889 -18.94445 5.32486 1.000 57.04765 56 SER A C 1
ATOM 438 O O . SER A 1 76 ? 7.05027 -19.82284 4.53808 1.000 61.67509 56 SER A O 1
ATOM 441 N N . GLN A 1 77 ? 6.88852 -18.79088 6.54241 1.000 60.62351 57 GLN A N 1
ATOM 442 C CA . GLN A 1 77 ? 5.72443 -19.59297 6.91086 1.000 69.21597 57 GLN A CA 1
ATOM 443 C C . GLN A 1 77 ? 4.48208 -19.15022 6.14995 1.000 70.64392 57 GLN A C 1
ATOM 444 O O . GLN A 1 77 ? 3.62735 -19.98131 5.82521 1.000 77.27413 57 GLN A O 1
ATOM 450 N N . THR A 1 78 ? 4.37216 -17.86078 5.84687 1.000 66.66655 58 THR A N 1
ATOM 451 C CA . THR A 1 78 ? 3.22330 -17.30182 5.15245 1.000 69.56660 58 THR A CA 1
ATOM 452 C C . THR A 1 78 ? 3.65556 -16.80324 3.77902 1.000 76.17811 58 THR A C 1
ATOM 453 O O . THR A 1 78 ? 4.73132 -16.21088 3.63512 1.000 71.54602 58 THR A O 1
ATOM 457 N N . ILE A 1 79 ? 2.82375 -17.05481 2.77107 1.000 59.20015 59 ILE A N 1
ATOM 458 C CA . ILE A 1 79 ? 3.15133 -16.66863 1.40117 1.000 62.02548 59 ILE A CA 1
ATOM 459 C C . ILE A 1 79 ? 3.22770 -15.14747 1.34732 1.000 61.09963 59 ILE A C 1
ATOM 460 O O . ILE A 1 79 ? 2.48871 -14.46116 2.07177 1.000 61.52931 59 ILE A O 1
ATOM 465 N N . PRO A 1 80 ? 4.11337 -14.57955 0.53876 1.000 50.53288 60 PRO A N 1
ATOM 466 C CA . PRO A 1 80 ? 4.22381 -13.12165 0.47142 1.000 60.35476 60 PRO A CA 1
ATOM 467 C C . PRO A 1 80 ? 3.17295 -12.51432 -0.44246 1.000 48.68210 60 PRO A C 1
ATOM 468 O O . PRO A 1 80 ? 2.72464 -13.12177 -1.41589 1.000 63.90688 60 PRO A O 1
ATOM 472 N N . THR A 1 81 ? 2.79043 -11.28835 -0.11816 1.000 61.29344 61 THR A N 1
ATOM 473 C CA . THR A 1 81 ? 1.83286 -10.53652 -0.91331 1.000 49.46740 61 THR A CA 1
ATOM 474 C C . THR A 1 81 ? 2.55290 -9.52956 -1.80732 1.000 55.15003 61 THR A C 1
ATOM 475 O O . THR A 1 81 ? 3.74400 -9.25829 -1.65041 1.000 57.99953 61 THR A O 1
ATOM 479 N N . THR A 1 82 ? 1.81372 -8.99236 -2.77447 1.000 44.96469 62 THR A N 1
ATOM 480 C CA . THR A 1 82 ? 2.33982 -8.03298 -3.73090 1.000 47.74625 62 THR A CA 1
ATOM 481 C C . THR A 1 82 ? 1.41929 -6.82742 -3.81322 1.000 53.01908 62 THR A C 1
ATOM 482 O O . THR A 1 82 ? 0.26643 -6.86859 -3.38220 1.000 50.51170 62 THR A O 1
ATOM 486 N N . SER A 1 83 ? 1.93365 -5.75489 -4.40830 1.000 45.73122 63 SER A N 1
ATOM 487 C CA . SER A 1 83 ? 1.15626 -4.53139 -4.56269 1.000 50.36594 63 SER A CA 1
ATOM 488 C C . SER A 1 83 ? 1.37230 -3.95270 -5.94657 1.000 46.89460 63 SER A C 1
ATOM 489 O O . SER A 1 83 ? 2.49471 -3.93591 -6.46510 1.000 46.95935 63 SER A O 1
ATOM 492 N N . GLN A 1 84 ? 0.28080 -3.48899 -6.53670 1.000 47.29448 64 GLN A N 1
ATOM 493 C CA . GLN A 1 84 ? 0.34296 -2.71633 -7.75142 1.000 45.98915 64 GLN A CA 1
ATOM 494 C C . GLN A 1 84 ? 1.09751 -1.41497 -7.49053 1.000 46.90502 64 GLN A C 1
ATOM 495 O O . GLN A 1 84 ? 1.27825 -1.01119 -6.33504 1.000 48.52006 64 GLN A O 1
ATOM 501 N N . PRO A 1 85 ? 1.56907 -0.73926 -8.53980 1.000 47.05237 65 PRO A N 1
ATOM 502 C CA . PRO A 1 85 ? 2.13618 0.59682 -8.31364 1.000 47.46261 65 PRO A CA 1
ATOM 503 C C . PRO A 1 85 ? 1.02579 1.51524 -7.83196 1.000 52.29300 65 PRO A C 1
ATOM 504 O O . PRO A 1 85 ? -0.00662 1.63726 -8.49047 1.000 52.42743 65 PRO A O 1
ATOM 508 N N . ALA A 1 86 ? 1.21134 2.10593 -6.65246 1.000 56.58808 66 ALA A N 1
ATOM 509 C CA . ALA A 1 86 ? 0.18656 2.98170 -6.09823 1.000 69.54714 66 ALA A CA 1
ATOM 510 C C . ALA A 1 86 ? -0.24036 4.01285 -7.13730 1.000 56.81701 66 ALA A C 1
ATOM 511 O O . ALA A 1 86 ? 0.52478 4.36955 -8.03863 1.000 65.19746 66 ALA A O 1
ATOM 513 N N . ILE A 1 87 ? -1.48486 4.48213 -7.02889 1.000 73.11698 67 ILE A N 1
ATOM 514 C CA . ILE A 1 87 ? -1.97825 5.39489 -8.05553 1.000 64.52863 67 ILE A CA 1
ATOM 515 C C . ILE A 1 87 ? -1.10722 6.64536 -8.12646 1.000 66.06927 67 ILE A C 1
ATOM 516 O O . ILE A 1 87 ? -0.85989 7.17611 -9.21619 1.000 74.47220 67 ILE A O 1
ATOM 521 N N . GLY A 1 88 ? -0.58614 7.10556 -6.98592 1.000 66.82269 68 GLY A N 1
ATOM 522 C CA . GLY A 1 88 ? 0.36935 8.20174 -6.99042 1.000 67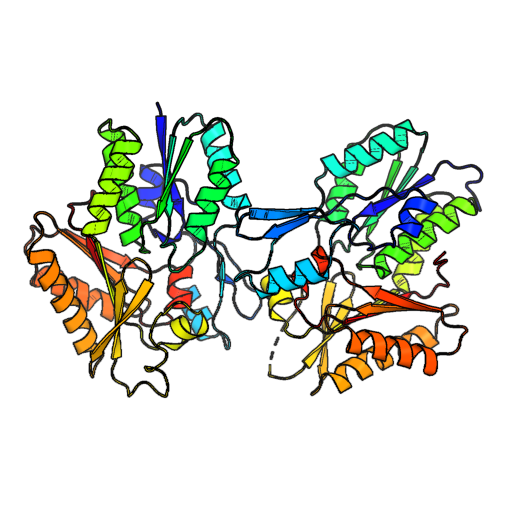.07282 68 GLY 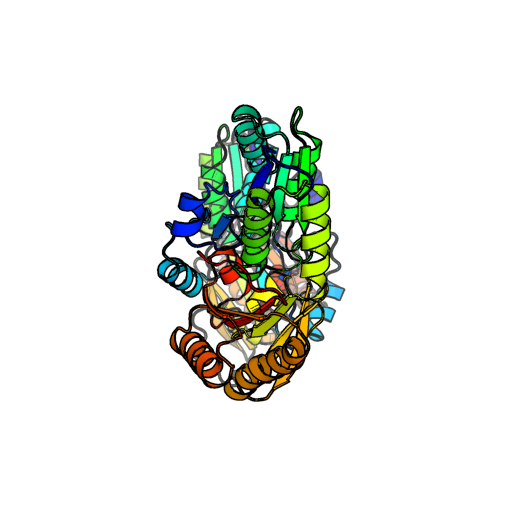A CA 1
ATOM 523 C C . GLY A 1 88 ? 1.69445 7.88054 -7.66107 1.000 67.03177 68 GLY A C 1
ATOM 524 O O . GLY A 1 88 ? 2.40793 8.80272 -8.06751 1.000 68.25125 68 GLY A O 1
ATOM 525 N N . GLU A 1 89 ? 2.04397 6.59691 -7.78341 1.000 71.92754 69 GLU A N 1
ATOM 526 C CA . GLU A 1 89 ? 3.33038 6.23679 -8.37870 1.000 66.06368 69 GLU A CA 1
ATOM 527 C C . GLU A 1 89 ? 3.33399 6.44958 -9.89266 1.000 65.08088 69 GLU A C 1
ATOM 528 O O . GLU A 1 89 ? 4.33067 6.91636 -10.45799 1.000 70.78808 69 GLU A O 1
ATOM 530 N N . TRP A 1 90 ? 2.24144 6.09866 -10.57102 1.000 55.09499 70 TRP A N 1
ATOM 531 C CA . TRP A 1 90 ? 2.13141 6.40363 -11.99722 1.000 62.88708 70 TRP A CA 1
ATOM 532 C C . TRP A 1 90 ? 2.12971 7.90678 -12.25002 1.000 67.81021 70 TRP A C 1
ATOM 533 O O . TRP A 1 90 ? 2.81411 8.40003 -13.15888 1.000 58.50661 70 TRP A O 1
ATOM 544 N N . ILE A 1 91 ? 1.32676 8.64527 -11.47724 1.000 57.69430 71 ILE A N 1
ATOM 545 C CA . ILE A 1 91 ? 1.19807 10.08686 -11.68780 1.000 67.32539 71 ILE A CA 1
ATOM 546 C C . ILE A 1 91 ? 2.57823 10.72445 -11.75115 1.000 63.66732 71 ILE A C 1
ATOM 547 O O . ILE A 1 91 ? 2.90036 11.46468 -12.68524 1.000 61.53263 71 ILE A O 1
ATOM 552 N N . THR A 1 92 ? 3.43897 10.37238 -10.79283 1.000 70.24789 72 THR A N 1
ATOM 553 C CA . THR A 1 92 ? 4.80078 10.89724 -10.76749 1.000 67.21348 72 THR A CA 1
ATOM 554 C C . THR A 1 92 ? 5.53540 10.62257 -12.07462 1.000 62.04980 72 THR A C 1
ATOM 555 O O . THR A 1 92 ? 6.26362 11.48206 -12.58237 1.000 64.55059 72 THR A O 1
ATOM 559 N N . LYS A 1 93 ? 5.35984 9.42450 -12.63502 1.000 70.14866 73 LYS A N 1
ATOM 560 C CA . LYS A 1 93 ? 6.08842 9.05677 -13.84502 1.000 55.59882 73 LYS A CA 1
ATOM 561 C C . LYS A 1 93 ? 5.51961 9.73131 -15.09446 1.000 57.10816 73 LYS A C 1
ATOM 562 O O . LYS A 1 93 ? 6.27862 10.10943 -15.99586 1.000 58.71937 73 LYS A O 1
ATOM 564 N N . TYR A 1 94 ? 4.19847 9.89129 -15.19012 1.000 56.55926 74 TYR A N 1
ATOM 565 C CA . TYR A 1 94 ? 3.68664 10.68124 -16.30789 1.000 54.77409 74 TYR A CA 1
ATOM 566 C C . TYR A 1 94 ? 4.09281 12.13964 -16.16448 1.000 59.60464 74 TYR A C 1
ATOM 567 O O . TYR A 1 94 ? 4.46475 12.78352 -17.15245 1.000 60.78966 74 TYR A O 1
ATOM 576 N N . GLU A 1 95 ? 4.01710 12.66894 -14.94050 1.000 62.73546 75 GLU A N 1
ATOM 577 C CA . GLU A 1 95 ? 4.43720 14.04596 -14.69011 1.000 77.64442 75 GLU A CA 1
ATOM 578 C C . GLU A 1 95 ? 5.90233 14.21677 -15.05804 1.000 76.41167 75 GLU A C 1
ATOM 579 O O . GLU A 1 95 ? 6.27884 15.16048 -15.76177 1.000 72.07457 75 GLU A O 1
ATOM 585 N N . MET A 1 96 ? 6.73848 13.28982 -14.58737 1.000 71.69435 76 MET A N 1
ATOM 586 C CA . MET A 1 96 ? 8.11921 13.18248 -15.04019 1.000 74.17599 76 MET A CA 1
ATOM 587 C C . MET A 1 96 ? 8.20533 13.19138 -16.56360 1.000 71.19448 76 MET A C 1
ATOM 588 O O . MET A 1 96 ? 8.95999 13.96976 -17.15325 1.000 69.78098 76 MET A O 1
ATOM 593 N N . LEU A 1 97 ? 7.40984 12.35413 -17.22440 1.000 69.31662 77 LEU A N 1
ATOM 594 C CA . LEU A 1 97 ? 7.49958 12.27166 -18.67649 1.000 60.89155 77 LEU A CA 1
ATOM 595 C C . LEU A 1 97 ? 6.84565 13.48040 -19.34997 1.000 72.83639 77 LEU A C 1
ATOM 596 O O . LEU A 1 97 ? 7.31812 13.93300 -20.40298 1.000 64.63213 77 LEU A O 1
ATOM 601 N N . ARG A 1 98 ? 5.77518 14.02530 -18.75640 1.000 69.34566 78 ARG A N 1
ATOM 602 C CA . ARG A 1 98 ? 5.23973 15.30629 -19.21464 1.000 67.72294 78 ARG A CA 1
ATOM 603 C C . ARG A 1 98 ? 6.32086 16.37532 -19.20905 1.000 74.30290 78 ARG A C 1
ATOM 604 O O . ARG A 1 98 ? 6.57041 17.03959 -20.22189 1.000 74.46745 78 ARG A O 1
ATOM 612 N N . ASP A 1 99 ? 6.97747 16.54460 -18.05905 1.000 78.35257 79 ASP A N 1
ATOM 613 C CA . ASP A 1 99 ? 7.96013 17.60659 -17.88408 1.000 89.46047 79 ASP A CA 1
ATOM 614 C C . ASP A 1 99 ? 9.15943 17.43077 -18.80601 1.000 82.48214 79 ASP A C 1
ATOM 615 O O . ASP A 1 99 ? 9.92714 18.37899 -18.99717 1.000 85.30623 79 ASP A O 1
ATOM 620 N N . GLN A 1 100 ? 9.33377 16.23832 -19.38085 1.000 81.72650 80 GLN A N 1
ATOM 621 C CA . GLN A 1 100 ? 10.35208 16.00676 -20.39538 1.000 76.26374 80 GLN A CA 1
ATOM 622 C C . GLN A 1 100 ? 9.87276 16.37691 -21.79560 1.000 75.76470 80 GLN A C 1
ATOM 623 O O . GLN A 1 100 ? 10.67845 16.37821 -22.73169 1.000 76.62899 80 GLN A O 1
ATOM 626 N N . GLY A 1 101 ? 8.58565 16.67556 -21.96403 1.000 74.76986 81 GLY A N 1
ATOM 627 C CA . GLY A 1 101 ? 8.09057 17.20227 -23.21975 1.000 75.33443 81 GLY A CA 1
ATOM 628 C C . GLY A 1 101 ? 7.55991 16.20387 -24.22405 1.000 85.24562 81 GLY A C 1
ATOM 629 O O . GLY A 1 101 ? 7.61002 16.47372 -25.42976 1.000 85.82004 81 GLY A O 1
ATOM 630 N N . TYR A 1 102 ? 7.04986 15.06031 -23.77819 1.000 73.82714 82 TYR A N 1
ATOM 631 C CA . TYR A 1 102 ? 6.42675 14.10227 -24.67844 1.000 62.15431 82 TYR A CA 1
ATOM 632 C C . TYR A 1 102 ? 4.94396 14.44783 -24.80230 1.000 61.55228 82 TYR A C 1
ATOM 633 O O . TYR A 1 102 ? 4.33400 14.93128 -23.84547 1.000 64.07526 82 TYR A O 1
ATOM 642 N N . THR A 1 103 ? 4.36651 14.23564 -25.99632 1.000 60.11315 83 THR A N 1
ATOM 643 C CA . THR A 1 103 ? 2.95252 14.56865 -26.18896 1.000 59.80825 83 THR A CA 1
ATOM 644 C C . THR A 1 103 ? 2.01208 13.38842 -25.99147 1.000 61.79861 83 THR A C 1
ATOM 645 O O . THR A 1 103 ? 0.82632 13.59685 -25.71673 1.000 55.29025 83 THR A O 1
ATOM 649 N N . ASP A 1 104 ? 2.49937 12.16296 -26.13530 1.000 52.23622 84 ASP A N 1
ATOM 650 C CA . ASP A 1 104 ? 1.66613 10.98129 -26.00131 1.000 48.35942 84 ASP A CA 1
ATOM 651 C C . ASP A 1 104 ? 2.49056 9.91495 -25.30072 1.000 46.10587 84 ASP A C 1
ATOM 652 O O . ASP A 1 104 ? 3.69159 9.79705 -25.55335 1.000 46.67446 84 ASP A O 1
ATOM 657 N N . ILE A 1 105 ? 1.85963 9.17342 -24.39453 1.000 43.91257 85 ILE A N 1
ATOM 658 C CA . ILE A 1 105 ? 2.52187 8.07400 -23.70109 1.000 41.71470 85 ILE A CA 1
ATOM 659 C C . ILE A 1 105 ? 1.67530 6.82935 -23.88911 1.000 39.15149 85 ILE A C 1
ATOM 660 O O . ILE A 1 105 ? 0.51168 6.80356 -23.47060 1.000 37.73664 85 ILE A O 1
ATOM 665 N N . ILE A 1 106 ? 2.26570 5.80178 -24.49955 1.000 36.07681 86 ILE A N 1
ATOM 666 C CA . ILE A 1 106 ? 1.69917 4.45705 -24.54451 1.000 36.93045 86 ILE A CA 1
ATOM 667 C C . ILE A 1 106 ? 2.14696 3.71823 -23.28802 1.000 40.08176 86 ILE A C 1
ATOM 668 O O . ILE A 1 106 ? 3.35226 3.63302 -23.01308 1.000 34.74850 86 ILE A O 1
ATOM 673 N N . VAL A 1 107 ? 1.19836 3.16753 -22.53008 1.000 30.59509 87 VAL A N 1
ATOM 674 C CA . VAL A 1 107 ? 1.51279 2.48653 -21.27474 1.000 30.47495 87 VAL A CA 1
ATOM 675 C C . VAL A 1 107 ? 1.08237 1.03268 -21.37465 1.000 27.62625 87 VAL A C 1
ATOM 676 O O . VAL A 1 107 ? -0.11296 0.75030 -21.49237 1.000 29.14925 87 VAL A O 1
ATOM 680 N N . ILE A 1 108 ? 2.04497 0.11138 -21.29809 1.000 26.06344 88 ILE A N 1
ATOM 681 C CA . ILE A 1 108 ? 1.76268 -1.31731 -21.35661 1.000 26.42549 88 ILE A CA 1
ATOM 682 C C . ILE A 1 108 ? 1.69845 -1.84908 -19.93520 1.000 28.97376 88 ILE A C 1
ATOM 683 O O . ILE A 1 108 ? 2.68740 -1.76944 -19.19880 1.000 28.89989 88 ILE A O 1
ATOM 688 N N . CYS A 1 109 ? 0.57643 -2.47312 -19.57964 1.000 28.88799 89 CYS A N 1
ATOM 689 C CA . CYS A 1 109 ? 0.31604 -2.90012 -18.21637 1.000 29.60570 89 CYS A CA 1
ATOM 690 C C . CYS A 1 109 ? 0.08031 -4.39933 -18.11357 1.000 24.29961 89 CYS A C 1
ATOM 691 O O . CYS A 1 109 ? -0.39518 -5.03805 -19.05710 1.000 25.56725 89 CYS A O 1
ATOM 694 N N . LEU A 1 110 ? 0.40346 -4.92960 -16.92988 1.000 27.11652 90 LEU A N 1
ATOM 695 C CA . LEU A 1 110 ? 0.00699 -6.26454 -16.48380 1.000 24.34744 90 LEU A CA 1
ATOM 696 C C . LEU A 1 110 ? -1.48613 -6.49647 -16.68880 1.000 28.14246 90 LEU A C 1
ATOM 697 O O . LEU A 1 110 ? -2.29358 -5.56085 -16.61283 1.000 27.72190 90 LEU A O 1
ATOM 702 N N . SER A 1 111 ? -1.86839 -7.76399 -16.85646 1.000 23.93585 91 SER A N 1
ATOM 703 C CA . SER A 1 111 ? -3.27911 -8.09286 -17.09235 1.000 27.32301 91 SER A CA 1
ATOM 704 C C . SER A 1 111 ? -4.20176 -7.50991 -16.03406 1.000 24.94479 91 SER A C 1
ATOM 705 O O . SER A 1 111 ? -3.99368 -7.72086 -14.83541 1.000 27.97289 91 SER A O 1
ATOM 708 N N . SER A 1 112 ? -5.26732 -6.84734 -16.48938 1.000 26.07479 92 SER A N 1
ATOM 709 C CA . SER A 1 112 ? -6.25257 -6.35965 -15.53821 1.000 27.68376 92 SER A CA 1
ATOM 710 C C . SER A 1 112 ? -7.00343 -7.48781 -14.83251 1.000 32.18263 92 SER A C 1
ATOM 711 O O . SER A 1 112 ? -7.64682 -7.23468 -13.80504 1.000 34.84085 92 SER A O 1
ATOM 714 N N . GLY A 1 113 ? -6.92122 -8.71701 -15.35246 1.000 30.99829 93 GLY A N 1
ATOM 715 C CA . GLY A 1 113 ? -7.51333 -9.87895 -14.71321 1.000 27.70419 93 GLY A CA 1
ATOM 716 C C . GLY A 1 113 ? -6.85718 -10.29233 -13.40885 1.000 31.24470 93 GLY A C 1
ATOM 717 O O . GLY A 1 113 ? -7.49288 -10.96801 -12.59724 1.000 39.62287 93 GLY A O 1
ATOM 718 N N . ILE A 1 114 ? -5.59145 -9.93484 -13.19764 1.000 30.35535 94 ILE A N 1
ATOM 719 C CA . ILE A 1 114 ? -4.83906 -10.40969 -12.04430 1.000 30.53567 94 ILE A CA 1
ATOM 720 C C . ILE A 1 114 ? -4.27017 -9.27607 -11.20374 1.000 33.58671 94 ILE A C 1
ATOM 721 O O . ILE A 1 114 ? -3.61281 -9.54262 -10.18994 1.000 36.12599 94 ILE A O 1
ATOM 726 N N . SER A 1 115 ? -4.49970 -8.02081 -11.58958 1.000 36.85430 95 SER A N 1
ATOM 727 C CA . SER A 1 115 ? -3.81381 -6.89388 -10.96921 1.000 36.94330 95 SER A CA 1
ATOM 728 C C . SER A 1 115 ? -4.56317 -5.59418 -11.22430 1.000 30.85274 95 SER A C 1
ATOM 729 O O . SER A 1 115 ? -5.16745 -5.39265 -12.28058 1.000 30.99982 95 SER A O 1
ATOM 732 N N . GLY A 1 116 ? -4.48375 -4.70614 -10.24120 1.000 36.74945 96 GLY A N 1
ATOM 733 C CA . GLY A 1 116 ? -4.93632 -3.35208 -10.42875 1.000 39.58247 96 GLY A CA 1
ATOM 734 C C . GLY A 1 116 ? -3.96313 -2.40696 -11.09632 1.000 38.97679 96 GLY A C 1
ATOM 735 O O . GLY A 1 116 ? -4.27453 -1.21116 -11.18833 1.000 44.22066 96 GLY A O 1
ATOM 736 N N . SER A 1 117 ? -2.81392 -2.89950 -11.59211 1.000 36.94801 97 SER A N 1
ATOM 737 C CA . SER A 1 117 ? -1.83511 -1.99823 -12.19313 1.000 31.03688 97 SER A CA 1
ATOM 738 C C . SER A 1 117 ? -2.43741 -1.23207 -13.38005 1.000 36.75318 97 SER A C 1
ATOM 739 O O . SER A 1 117 ? -2.23811 -0.01732 -13.50947 1.000 36.54233 97 SER A O 1
ATOM 742 N N . TYR A 1 118 ? -3.22242 -1.91085 -14.22594 1.000 33.30297 98 TYR A N 1
ATOM 743 C CA . TYR A 1 118 ? -3.74938 -1.27554 -15.43563 1.000 29.11827 98 TYR A CA 1
ATOM 744 C C . TYR A 1 118 ? -4.69610 -0.13861 -15.10027 1.000 38.44188 98 TYR A C 1
ATOM 745 O O . TYR A 1 118 ? -4.58236 0.96098 -15.64775 1.000 34.20902 98 TYR A O 1
ATOM 754 N N . GLN A 1 119 ? -5.67273 -0.41213 -14.24390 1.000 34.24651 99 GLN A N 1
ATOM 755 C CA . GLN A 1 119 ? -6.62177 0.61453 -13.82711 1.000 37.31034 99 GLN A CA 1
ATOM 756 C C . GLN A 1 119 ? -5.91588 1.78646 -13.15624 1.000 43.86673 99 GLN A C 1
ATOM 757 O O . GLN A 1 119 ? -6.25547 2.95376 -13.40277 1.000 43.90944 99 GLN A O 1
ATOM 763 N N . SER A 1 120 ? -4.93193 1.50923 -12.30693 1.000 40.01349 100 SER A N 1
ATOM 764 C CA . SER A 1 120 ? -4.24542 2.61076 -11.64337 1.000 49.65855 100 SER A CA 1
ATOM 765 C C . SER A 1 120 ? -3.43277 3.43461 -12.63187 1.000 49.54545 100 SER A C 1
ATOM 766 O O . SER A 1 120 ? -3.32671 4.65929 -12.47963 1.000 54.90967 100 SER A O 1
ATOM 769 N N . SER A 1 121 ? -2.93057 2.79758 -13.68896 1.000 43.08546 101 SER A N 1
ATOM 770 C CA . SER A 1 121 ? -2.30762 3.53213 -14.78264 1.000 37.10944 101 SER A CA 1
ATOM 771 C C . SER A 1 121 ? -3.32247 4.41598 -15.51622 1.000 40.50338 101 SER A C 1
ATOM 772 O O . SER A 1 121 ? -3.00866 5.54993 -15.88779 1.000 40.00487 101 SER A O 1
ATOM 775 N N . TYR A 1 122 ? -4.54042 3.91058 -15.71944 1.000 38.48998 102 TYR A N 1
ATOM 776 C CA . TYR A 1 122 ? -5.56490 4.64405 -16.45710 1.000 40.94485 102 TYR A CA 1
ATOM 777 C C . TYR A 1 122 ? -6.04946 5.80335 -15.60520 1.000 44.14349 102 TYR A C 1
ATOM 778 O O . TYR A 1 122 ? -6.09446 6.95523 -16.05593 1.000 43.55082 102 TYR A O 1
ATOM 787 N N . GLN A 1 123 ? -6.30810 5.52914 -14.32878 1.000 42.80828 103 GLN A N 1
ATOM 788 C CA . GLN A 1 123 ? -6.78863 6.58808 -13.44048 1.000 46.60471 103 GLN A CA 1
ATOM 789 C C . GLN A 1 123 ? -5.73143 7.66044 -13.21186 1.000 49.00191 103 GLN A C 1
ATOM 790 O O . GLN A 1 123 ? -6.05856 8.85601 -13.15465 1.000 52.08492 103 GLN A O 1
ATOM 796 N N . ALA A 1 124 ? -4.47291 7.26239 -13.03858 1.000 50.91847 104 ALA A N 1
ATOM 797 C CA . ALA A 1 124 ? -3.39213 8.23739 -12.94858 1.000 50.36624 104 ALA A CA 1
ATOM 798 C C . ALA A 1 124 ? -3.32434 9.09892 -14.20221 1.000 60.21981 104 ALA A C 1
ATOM 799 O O . ALA A 1 124 ? -3.11455 10.31710 -14.11788 1.000 56.52419 104 ALA A O 1
ATOM 801 N N . GLY A 1 125 ? -3.53022 8.48640 -15.37015 1.000 51.39985 105 GLY A N 1
ATOM 802 C CA . GLY A 1 125 ? -3.42310 9.22073 -16.61724 1.000 47.80371 105 GLY A CA 1
ATOM 803 C C . GLY A 1 125 ? -4.39162 10.38321 -16.67274 1.000 50.77775 105 GLY A C 1
ATOM 804 O O . GLY A 1 125 ? -4.01280 11.50450 -17.00492 1.000 53.38971 105 GLY A O 1
ATOM 805 N N . GLU A 1 126 ? -5.64219 10.13368 -16.30290 1.000 50.75353 106 GLU A N 1
ATOM 806 C CA . GLU A 1 126 ? -6.66892 11.17040 -16.30783 1.000 53.70901 106 GLU A CA 1
ATOM 807 C C . GLU A 1 126 ? -6.33515 12.35317 -15.41040 1.000 59.68949 106 GLU A C 1
ATOM 808 O O . GLU A 1 126 ? -7.08010 13.34177 -15.38384 1.000 61.06164 106 GLU A O 1
ATOM 814 N N . MET A 1 127 ? -5.23340 12.27163 -14.66924 1.000 58.66103 107 MET A N 1
ATOM 815 C CA . MET A 1 127 ? -4.93401 13.23416 -13.62609 1.000 67.05798 107 MET A CA 1
ATOM 816 C C . MET A 1 127 ? -3.81347 14.19209 -14.00318 1.000 68.73268 107 MET A C 1
ATOM 817 O O . MET A 1 127 ? -3.68488 15.24759 -13.37279 1.000 73.92360 107 MET A O 1
ATOM 822 N N . VAL A 1 128 ? -3.04283 13.87923 -15.03888 1.000 62.89053 108 VAL A N 1
ATOM 823 C CA . VAL A 1 128 ? -1.85405 14.63079 -15.42471 1.000 64.95151 108 VAL A CA 1
ATOM 824 C C . VAL A 1 128 ? -2.23309 15.46748 -16.64036 1.000 65.91814 108 VAL A C 1
ATOM 825 O O . VAL A 1 128 ? -2.52732 14.93080 -17.71271 1.000 62.86395 108 VAL A O 1
ATOM 829 N N . GLU A 1 129 ? -2.26267 16.78668 -16.48740 1.000 70.44341 109 GLU A N 1
ATOM 830 C CA . GLU A 1 129 ? -2.60591 17.62182 -17.62305 1.000 71.77012 109 GLU A CA 1
ATOM 831 C C . GLU A 1 129 ? -1.41959 17.78602 -18.55913 1.000 71.75632 109 GLU A C 1
ATOM 832 O O . GLU A 1 129 ? -0.25912 17.65503 -18.16137 1.000 72.31903 109 GLU A O 1
ATOM 835 N N . GLY A 1 130 ? -1.72537 18.05756 -19.82026 1.000 71.32081 110 GLY A N 1
ATOM 836 C CA . GLY A 1 130 ? -0.71892 18.42036 -20.78783 1.000 72.26690 110 GLY A CA 1
ATOM 837 C C . GLY A 1 130 ? -0.06250 17.26137 -21.49339 1.000 68.12793 110 GLY A C 1
ATOM 838 O O . GLY A 1 130 ? 0.84910 17.48671 -22.29821 1.000 68.98346 110 GLY A O 1
ATOM 839 N N . VAL A 1 131 ? -0.48098 16.03227 -21.20510 1.000 64.00341 111 VAL A N 1
ATOM 840 C CA . VAL A 1 131 ? -0.05800 14.85333 -21.95472 1.000 59.97139 111 VAL A CA 1
ATOM 841 C C . VAL A 1 131 ? -1.23165 13.89848 -22.09648 1.000 56.40836 111 VAL A C 1
ATOM 842 O O . VAL A 1 131 ? -2.10318 13.80451 -21.22625 1.000 56.37285 111 VAL A O 1
ATOM 846 N N . ASN A 1 132 ? -1.23399 13.18265 -23.21087 1.000 53.73013 112 ASN A N 1
ATOM 847 C CA . ASN A 1 132 ? -2.26399 12.21395 -23.52670 1.000 50.51667 112 ASN A CA 1
ATOM 848 C C . ASN A 1 132 ? -1.71610 10.84533 -23.14217 1.000 47.10240 112 ASN A C 1
ATOM 849 O O . ASN A 1 132 ? -0.63085 10.46876 -23.59919 1.000 46.28473 112 ASN A O 1
ATOM 854 N N . VAL A 1 133 ? -2.43455 10.11972 -22.28913 1.000 45.44086 113 VAL A N 1
ATOM 855 C CA . VAL A 1 133 ? -1.98054 8.80220 -21.83215 1.000 42.44951 113 VAL A CA 1
ATOM 856 C C . VAL A 1 133 ? -2.85879 7.75573 -22.49681 1.000 39.53031 113 VAL A C 1
ATOM 857 O O . VAL A 1 133 ? -4.08890 7.86374 -22.47189 1.000 39.78934 113 VAL A O 1
ATOM 861 N N . HIS A 1 134 ? -2.23281 6.72391 -23.07356 1.000 37.01927 114 HIS A N 1
ATOM 862 C CA . HIS A 1 134 ? -2.95586 5.61716 -23.68462 1.000 39.42774 114 HIS A CA 1
ATOM 863 C C . HIS A 1 134 ? -2.54843 4.34925 -22.96674 1.000 32.78323 114 HIS A C 1
ATOM 864 O O . HIS A 1 134 ? -1.53039 3.73253 -23.29756 1.000 31.75144 114 HIS A O 1
ATOM 871 N N . ALA A 1 135 ? -3.34949 3.96232 -21.97621 1.000 35.32939 115 ALA A N 1
ATOM 872 C CA . ALA A 1 135 ? -3.05635 2.74875 -21.21633 1.000 32.18124 115 ALA A CA 1
ATOM 873 C C . ALA A 1 135 ? -3.56494 1.51922 -21.96070 1.000 31.40275 115 ALA A C 1
ATOM 874 O O . ALA A 1 135 ? -4.67187 1.51616 -22.51616 1.000 33.04760 115 ALA A O 1
ATOM 876 N N . PHE A 1 136 ? -2.74524 0.46996 -21.97031 1.000 28.56888 116 PHE A N 1
ATOM 877 C CA . PHE A 1 136 ? -3.07707 -0.72463 -22.71336 1.000 30.94367 116 PHE A CA 1
ATOM 878 C C . PHE A 1 136 ? -2.97692 -1.93180 -21.79365 1.000 27.56371 116 PHE A C 1
ATOM 879 O O . PHE A 1 136 ? -1.92998 -2.16741 -21.17408 1.000 27.45266 116 PHE A O 1
ATOM 887 N N . ASP A 1 137 ? -4.06673 -2.69399 -21.72339 1.000 28.42458 117 ASP A N 1
ATOM 888 C CA . ASP A 1 137 ? -4.14816 -3.91033 -20.91638 1.000 23.00434 117 ASP A CA 1
ATOM 889 C C . ASP A 1 137 ? -3.56462 -5.08087 -21.70713 1.000 24.86664 117 ASP A C 1
ATOM 890 O O . ASP A 1 137 ? -4.19421 -5.55724 -22.65059 1.000 25.51277 117 ASP A O 1
ATOM 895 N N . SER A 1 138 ? -2.35833 -5.55129 -21.34359 1.000 23.45393 118 SER A N 1
ATOM 896 C CA . SER A 1 138 ? -1.76155 -6.62132 -22.12807 1.000 23.14451 118 SER A CA 1
ATOM 897 C C . SER A 1 138 ? -2.52854 -7.92523 -21.98794 1.000 24.45070 118 SER A C 1
ATOM 898 O O . SER A 1 138 ? -2.35331 -8.80946 -22.82924 1.000 23.73428 118 SER A O 1
ATOM 901 N N . LYS A 1 139 ? -3.31590 -8.07632 -20.92071 1.000 22.61209 119 LYS A N 1
ATOM 902 C CA . LYS A 1 139 ? -3.98800 -9.33682 -20.55913 1.000 18.40032 119 LYS A CA 1
ATOM 903 C C . LYS A 1 139 ? -2.97943 -10.48565 -20.36071 1.000 22.40678 119 LYS A C 1
ATOM 904 O O . LYS A 1 139 ? -3.33697 -11.66581 -20.44165 1.000 23.11014 119 LYS A O 1
ATOM 910 N N . LEU A 1 140 ? -1.73479 -10.15598 -20.05784 1.000 22.70164 120 LEU A N 1
ATOM 911 C CA . LEU A 1 140 ? -0.75341 -11.20919 -19.76467 1.000 24.23572 120 LEU A CA 1
ATOM 912 C C . LEU A 1 140 ? 0.27646 -10.63343 -18.80791 1.000 18.08670 120 LEU A C 1
ATOM 913 O O . LEU A 1 140 ? -0.06336 -9.75439 -18.01146 1.000 21.90892 120 LEU A O 1
ATOM 918 N N . ALA A 1 141 ? 1.50942 -11.11900 -18.83572 1.000 20.17931 121 ALA A N 1
ATOM 919 C CA . ALA A 1 141 ? 2.46524 -10.80455 -17.79180 1.000 19.36293 121 ALA A CA 1
ATOM 920 C C . ALA A 1 141 ? 3.85109 -11.19889 -18.29496 1.000 18.75703 121 ALA A C 1
ATOM 921 O O . ALA A 1 141 ? 3.98032 -11.93391 -19.28002 1.000 20.99010 121 ALA A O 1
ATOM 923 N N . ALA A 1 142 ? 4.88115 -10.74828 -17.56492 1.000 19.71835 122 ALA A N 1
ATOM 924 C CA . ALA A 1 142 ? 6.26721 -11.15934 -17.82397 1.000 19.49155 122 ALA A CA 1
ATOM 925 C C . ALA A 1 142 ? 6.64637 -10.78855 -19.25735 1.000 20.21727 122 ALA A C 1
ATOM 926 O O . ALA A 1 142 ? 6.10399 -9.83059 -19.81334 1.000 22.63405 122 ALA A O 1
ATOM 928 N N . MET A 1 143 ? 7.64653 -11.45535 -19.84217 1.000 19.36668 123 MET A N 1
ATOM 929 C CA . MET A 1 143 ? 8.08551 -10.93502 -21.13252 1.000 20.80585 123 MET A CA 1
ATOM 930 C C . MET A 1 143 ? 7.04748 -11.05624 -22.23894 1.000 21.36937 123 MET A C 1
ATOM 931 O O . MET A 1 143 ? 7.25353 -10.46043 -23.29366 1.000 23.28439 123 MET A O 1
ATOM 936 N N . ILE A 1 144 ? 5.95098 -11.79135 -22.05972 1.000 19.38290 124 ILE A N 1
ATOM 937 C CA . ILE A 1 144 ? 4.87212 -11.67315 -23.04232 1.000 19.36704 124 ILE A CA 1
ATOM 938 C C . ILE A 1 144 ? 4.25025 -10.27625 -22.98782 1.000 27.80849 124 ILE A C 1
ATOM 939 O O . ILE A 1 144 ? 4.04597 -9.62228 -24.02215 1.000 24.32022 124 ILE A O 1
ATOM 944 N N . GLU A 1 145 ? 3.96587 -9.78559 -21.77903 1.000 21.06046 125 GLU A N 1
ATOM 945 C CA . GLU A 1 145 ? 3.65291 -8.36189 -21.61725 1.000 20.19591 125 GLU A CA 1
ATOM 946 C C . GLU A 1 145 ? 4.75778 -7.49528 -22.21332 1.000 23.92960 125 GLU A C 1
ATOM 947 O O . GLU A 1 145 ? 4.47092 -6.53531 -22.93022 1.000 22.46980 125 GLU A O 1
ATOM 953 N N . GLY A 1 146 ? 6.03443 -7.85565 -21.97786 1.000 25.72994 126 GLY A N 1
ATOM 954 C CA . GLY A 1 146 ? 7.13649 -7.06211 -22.52034 1.000 22.84119 126 GLY A CA 1
ATOM 955 C C . GLY A 1 146 ? 7.12172 -6.95557 -24.03686 1.000 23.36248 126 GLY A C 1
ATOM 956 O O . GLY A 1 146 ? 7.59935 -5.96027 -24.59566 1.000 25.50162 126 GLY A O 1
ATOM 957 N N . CYS A 1 147 ? 6.62674 -7.99026 -24.72436 1.000 25.18522 127 CYS A N 1
ATOM 958 C CA . CYS A 1 147 ? 6.59268 -7.95892 -26.18647 1.000 23.86356 127 CYS A CA 1
ATOM 959 C C . CYS A 1 147 ? 5.73674 -6.80471 -26.71117 1.000 22.53437 127 CYS A C 1
ATOM 960 O O . CYS A 1 147 ? 6.05565 -6.20090 -27.75111 1.000 23.87847 127 CYS A O 1
ATOM 963 N N . TYR A 1 148 ? 4.67774 -6.44190 -25.98696 1.000 22.98079 128 TYR A N 1
ATOM 964 C CA . TYR A 1 148 ? 3.87438 -5.29778 -26.40352 1.000 25.07673 128 TYR A CA 1
ATOM 965 C C . TYR A 1 148 ? 4.67228 -4.00286 -26.31894 1.000 24.47493 128 TYR A C 1
ATOM 966 O O . TYR A 1 148 ? 4.52990 -3.11239 -27.17328 1.000 26.58872 128 TYR A O 1
ATOM 975 N N . VAL A 1 149 ? 5.50546 -3.87636 -25.27849 1.000 26.16582 129 VAL A N 1
ATOM 976 C CA . VAL A 1 149 ? 6.39207 -2.72042 -25.15974 1.000 25.18231 129 VAL A CA 1
ATOM 977 C C . VAL A 1 149 ? 7.30178 -2.63275 -26.37709 1.000 26.75645 129 VAL A C 1
ATOM 978 O O . VAL A 1 149 ? 7.43683 -1.56920 -26.99886 1.000 29.78944 129 VAL A O 1
ATOM 982 N N . LEU A 1 150 ? 7.94395 -3.75631 -26.72960 1.000 30.43701 130 LEU A N 1
ATOM 983 C CA . LEU A 1 150 ? 8.88468 -3.75632 -27.84567 1.000 28.34347 130 LEU A CA 1
ATOM 984 C C . LEU A 1 150 ? 8.17318 -3.50451 -29.16919 1.000 27.23260 130 LEU A C 1
ATOM 985 O O . LEU A 1 150 ? 8.73078 -2.84809 -30.06416 1.000 30.03326 130 LEU A O 1
ATOM 990 N N . ARG A 1 151 ? 6.94635 -4.01038 -29.30779 1.000 28.09660 131 ARG A N 1
ATOM 991 C CA . ARG A 1 151 ? 6.17443 -3.73236 -30.51178 1.000 26.01043 131 ARG A CA 1
ATOM 992 C C . ARG A 1 151 ? 5.82879 -2.25589 -30.59096 1.000 31.97940 131 ARG A C 1
ATOM 993 O O . ARG A 1 151 ? 5.94968 -1.64120 -31.65433 1.000 33.38863 131 ARG A O 1
ATOM 1001 N N . ALA A 1 152 ? 5.42224 -1.67150 -29.47027 1.000 27.32832 132 ALA A N 1
ATOM 1002 C CA . ALA A 1 152 ? 5.02361 -0.26679 -29.46865 1.000 27.83521 132 ALA A CA 1
ATOM 1003 C C . ALA A 1 152 ? 6.20360 0.64041 -29.79204 1.000 33.61692 132 ALA A C 1
ATOM 1004 O O . ALA A 1 152 ? 6.06367 1.59294 -30.56461 1.000 36.27248 132 ALA A O 1
ATOM 1006 N N . ILE A 1 153 ? 7.39002 0.33513 -29.25461 1.000 32.89528 133 ILE A N 1
ATOM 1007 C CA . ILE A 1 153 ? 8.55665 1.16718 -29.53413 1.000 32.97655 133 ILE A CA 1
ATOM 1008 C C . ILE A 1 153 ? 8.92617 1.09032 -31.00778 1.000 37.35745 133 ILE A C 1
ATOM 1009 O O . ILE A 1 153 ? 9.25991 2.10605 -31.63009 1.000 37.01463 133 ILE A O 1
ATOM 1014 N N . GLU A 1 154 ? 8.89414 -0.11916 -31.57881 1.000 39.11156 134 GLU A N 1
ATOM 1015 C CA . GLU A 1 154 ? 9.15337 -0.30384 -33.00315 1.000 36.95272 134 GLU A CA 1
ATOM 1016 C C . GLU A 1 154 ? 8.21811 0.55297 -33.84576 1.000 37.29798 134 GLU A C 1
ATOM 1017 O O . GLU A 1 154 ? 8.65273 1.23257 -34.78422 1.000 40.75698 134 GLU A O 1
ATOM 1023 N N . MET A 1 155 ? 6.93021 0.55798 -33.51056 1.000 34.65566 135 MET A N 1
ATOM 1024 C CA . MET A 1 155 ? 5.98243 1.32745 -34.31958 1.000 36.18341 135 MET A CA 1
ATOM 1025 C C . MET A 1 155 ? 6.20377 2.82974 -34.19016 1.000 42.73112 135 MET A C 1
ATOM 1026 O O . MET A 1 155 ? 6.00356 3.57789 -35.15984 1.000 40.76965 135 MET A O 1
ATOM 1031 N N . VAL A 1 156 ? 6.59296 3.29793 -33.00356 1.000 38.11356 136 VAL A N 1
ATOM 1032 C CA . VAL A 1 156 ? 6.86979 4.72365 -32.83684 1.000 40.59984 136 VAL A CA 1
ATOM 1033 C C . VAL A 1 156 ? 8.00518 5.15092 -33.76862 1.000 51.08792 136 VAL A C 1
ATOM 1034 O O . VAL A 1 156 ? 7.91076 6.16930 -34.46823 1.000 46.54835 136 VAL A O 1
ATOM 1038 N N . GLU A 1 157 ? 9.09212 4.36779 -33.79864 1.000 47.74527 137 GLU A N 1
ATOM 1039 C CA . GLU A 1 157 ? 10.18651 4.62405 -34.73680 1.000 46.42033 137 GLU A CA 1
ATOM 1040 C C . GLU A 1 157 ? 9.71884 4.59317 -36.18089 1.000 47.48602 137 GLU A C 1
ATOM 1041 O O . GLU A 1 157 ? 10.30294 5.26890 -37.03507 1.000 50.93581 137 GLU A O 1
ATOM 1047 N N . GLU A 1 158 ? 8.68409 3.82262 -36.47766 1.000 46.87796 138 GLU A N 1
ATOM 1048 C CA . GLU A 1 158 ? 8.19147 3.70177 -37.83944 1.000 52.96510 138 GLU A CA 1
ATOM 1049 C C . GLU A 1 158 ? 7.20671 4.80432 -38.21328 1.000 59.57568 138 GLU A C 1
ATOM 1050 O O . GLU A 1 158 ? 6.64395 4.76648 -39.31341 1.000 59.06048 138 GLU A O 1
ATOM 1056 N N . GLY A 1 159 ? 6.97710 5.77102 -37.32788 1.000 50.82724 139 GLY A N 1
ATOM 1057 C CA . GLY A 1 159 ? 6.15110 6.91814 -37.64090 1.000 50.16194 139 GLY A CA 1
ATOM 1058 C C . GLY A 1 159 ? 4.67480 6.75900 -37.36143 1.000 51.96635 139 GLY A C 1
ATOM 1059 O O . GLY A 1 159 ? 3.89425 7.65392 -37.71643 1.000 54.05160 139 GLY A O 1
ATOM 1060 N N . TYR A 1 160 ? 4.26536 5.65913 -36.73529 1.000 47.16934 140 TYR A N 1
ATOM 1061 C CA . TYR A 1 160 ? 2.85788 5.44311 -36.45461 1.000 49.43058 140 TYR A CA 1
ATOM 1062 C C . TYR A 1 160 ? 2.36626 6.37444 -35.35376 1.000 44.69572 140 TYR A C 1
ATOM 1063 O O . TYR A 1 160 ? 3.11149 6.75453 -34.44427 1.000 43.95053 140 TYR A O 1
ATOM 1072 N N . GLU A 1 161 ? 1.08744 6.71067 -35.43379 1.000 49.06381 141 GLU A N 1
ATOM 1073 C CA . GLU A 1 161 ? 0.37011 7.53910 -34.48232 1.000 47.85979 141 GLU A CA 1
ATOM 1074 C C . GLU A 1 161 ? -0.18480 6.68441 -33.34927 1.000 43.95343 141 GLU A C 1
ATOM 1075 O O . GLU A 1 161 ? -0.35126 5.46918 -33.50034 1.000 44.08146 141 GLU A O 1
ATOM 1081 N N . PRO A 1 162 ? -0.47800 7.29058 -32.19005 1.000 44.89376 142 PRO A N 1
ATOM 1082 C CA . PRO A 1 162 ? -0.87944 6.48393 -31.01650 1.000 43.67319 142 PRO A CA 1
ATOM 1083 C C . PRO A 1 162 ? -2.07061 5.55895 -31.24213 1.000 37.58721 142 PRO A C 1
ATOM 1084 O O . PRO A 1 162 ? -2.03650 4.40642 -30.78615 1.000 37.61020 142 PRO A O 1
ATOM 1088 N N . GLN A 1 163 ? -3.12997 6.01523 -31.91774 1.000 42.85264 143 GLN A N 1
ATOM 1089 C CA . GLN A 1 163 ? -4.28021 5.13571 -32.11014 1.000 42.27692 143 GLN A CA 1
ATOM 1090 C C . GLN A 1 163 ? -3.92922 3.95324 -33.00294 1.000 41.31695 143 GLN A C 1
ATOM 1091 O O . GLN A 1 163 ? -4.42590 2.84035 -32.79184 1.000 36.52951 143 GLN A O 1
ATOM 1097 N N . GLN A 1 164 ? -3.07143 4.17236 -34.00072 1.000 35.22014 144 GLN A N 1
ATOM 1098 C CA . GLN A 1 164 ? -2.61401 3.06605 -34.83125 1.000 40.31151 144 GLN A CA 1
ATOM 1099 C C . GLN A 1 164 ? -1.84114 2.05295 -33.99851 1.000 35.77428 144 GLN A C 1
ATOM 1100 O O . GLN A 1 164 ? -1.95497 0.83817 -34.21415 1.000 36.07776 144 GLN A O 1
ATOM 1106 N N . ILE A 1 165 ? -1.06213 2.53224 -33.02689 1.000 37.83972 145 ILE A N 1
ATOM 1107 C CA . ILE A 1 165 ? -0.28709 1.61496 -32.19463 1.000 31.24468 145 ILE A CA 1
ATOM 1108 C C . ILE A 1 165 ? -1.21683 0.81887 -31.28780 1.000 33.35265 145 ILE A C 1
ATOM 1109 O O . ILE A 1 165 ? -1.10823 -0.39898 -31.17771 1.000 29.86636 145 ILE A O 1
ATOM 1114 N N . ILE A 1 166 ? -2.17010 1.48965 -30.64503 1.000 30.93036 146 ILE A N 1
ATOM 1115 C CA . ILE A 1 166 ? -3.10111 0.76035 -29.78636 1.000 30.07666 146 ILE A CA 1
ATOM 1116 C C . ILE A 1 166 ? -3.89553 -0.26693 -30.59175 1.000 32.09569 146 ILE A C 1
ATOM 1117 O O . ILE A 1 166 ? -4.14858 -1.38341 -30.11955 1.000 32.40613 146 ILE A O 1
ATOM 1122 N N . ASP A 1 167 ? -4.30201 0.09227 -31.81266 1.000 32.80401 147 ASP A N 1
ATOM 1123 C CA . ASP A 1 167 ? -5.03839 -0.83649 -32.66555 1.000 33.68196 147 ASP A CA 1
ATOM 1124 C C . ASP A 1 167 ? -4.19059 -2.04332 -33.02998 1.000 29.95440 147 ASP A C 1
ATOM 1125 O O . ASP A 1 167 ? -4.68131 -3.17729 -33.03064 1.000 30.13339 147 ASP A O 1
ATOM 1130 N N . ASP A 1 168 ? -2.92739 -1.80587 -33.37194 1.000 29.14835 148 ASP A N 1
ATOM 1131 C CA . ASP A 1 168 ? -2.00348 -2.90092 -33.67498 1.000 31.61560 148 ASP A CA 1
ATOM 1132 C C . ASP A 1 168 ? -1.78704 -3.81073 -32.46476 1.000 28.25962 148 ASP A C 1
ATOM 1133 O O . ASP A 1 168 ? -1.77566 -5.04108 -32.59819 1.000 26.66640 148 ASP A O 1
ATOM 1138 N N . LEU A 1 169 ? -1.59214 -3.22915 -31.27700 1.000 26.01257 149 LEU A N 1
ATOM 1139 C CA . LEU A 1 169 ? -1.40313 -4.05055 -30.08121 1.000 25.58724 149 LEU A CA 1
ATOM 1140 C C . LEU A 1 169 ? -2.65955 -4.83811 -29.74778 1.000 23.16458 149 LEU A C 1
ATOM 1141 O O . LEU A 1 169 ? -2.58015 -5.95632 -29.22040 1.000 24.14961 149 LEU A O 1
ATOM 1146 N N . THR A 1 170 ? -3.83490 -4.24646 -29.99050 1.000 26.74991 150 THR A N 1
ATOM 1147 C CA . THR A 1 170 ? -5.07015 -4.99292 -29.78492 1.000 26.62338 150 THR A CA 1
ATOM 1148 C C . THR A 1 170 ? -5.15237 -6.20095 -30.71585 1.000 25.51405 150 THR A C 1
ATOM 1149 O O . THR A 1 170 ? -5.54562 -7.29540 -30.28978 1.000 27.04414 150 THR A O 1
ATOM 1153 N N . ASN A 1 171 ? -4.80173 -6.01680 -31.99090 1.000 26.87942 151 ASN A N 1
ATOM 1154 C CA . ASN A 1 171 ? -4.72287 -7.14555 -32.91590 1.000 27.15935 151 ASN A CA 1
ATOM 1155 C C . ASN A 1 171 ? -3.71746 -8.18510 -32.44239 1.000 30.75185 151 ASN A C 1
ATOM 1156 O O . ASN A 1 171 ? -3.97044 -9.39211 -32.53178 1.000 25.71102 151 ASN A O 1
ATOM 1161 N N . MET A 1 172 ? -2.56181 -7.73606 -31.95481 1.000 26.31364 152 MET A N 1
ATOM 1162 C CA . MET A 1 172 ? -1.53770 -8.67348 -31.48900 1.000 22.28472 152 MET A CA 1
ATOM 1163 C C . MET A 1 172 ? -2.05957 -9.49652 -30.31318 1.000 22.90637 152 MET A C 1
ATOM 1164 O O . MET A 1 172 ? -1.83241 -10.71325 -30.23485 1.000 22.87186 152 MET A O 1
ATOM 1169 N N . ARG A 1 173 ? -2.84668 -8.86704 -29.44205 1.000 22.84589 153 ARG A N 1
ATOM 1170 C CA . ARG A 1 173 ? -3.41432 -9.55398 -28.29305 1.000 22.67638 153 ARG A CA 1
ATOM 1171 C C . ARG A 1 173 ? -4.34789 -10.69013 -28.70375 1.000 25.66848 153 ARG A C 1
ATOM 1172 O O . ARG A 1 173 ? -4.51607 -11.64965 -27.93825 1.000 25.30602 153 ARG A O 1
ATOM 1180 N N . GLU A 1 174 ? -4.93287 -10.62191 -29.90246 1.000 24.91235 154 GLU A N 1
ATOM 1181 C CA . GLU A 1 174 ? -5.81220 -11.68022 -30.38720 1.000 23.98787 154 GLU A CA 1
ATOM 1182 C C . GLU A 1 174 ? -5.04596 -12.95424 -30.71502 1.000 29.27030 154 GLU A C 1
ATOM 1183 O O . GLU A 1 174 ? -5.66262 -14.01578 -30.84129 1.000 29.45418 154 GLU A O 1
ATOM 1189 N N . HIS A 1 175 ? -3.73053 -12.86300 -30.86884 1.000 25.11587 155 HIS A N 1
ATOM 1190 C CA . HIS A 1 175 ? -2.88499 -13.98637 -31.25656 1.000 25.40466 155 HIS A CA 1
ATOM 1191 C C . HIS A 1 175 ? -1.73172 -14.16402 -30.28409 1.000 27.10440 155 HIS A C 1
ATOM 1192 O O . HIS A 1 175 ? -0.62682 -14.56849 -30.67244 1.000 23.45499 155 HIS A O 1
ATOM 1199 N N . THR A 1 176 ? -1.98513 -13.89193 -29.01007 1.000 21.34121 156 THR A N 1
ATOM 1200 C CA . THR A 1 176 ? -1.00972 -14.00269 -27.92762 1.000 19.85485 156 THR A CA 1
ATOM 1201 C C . THR A 1 176 ? -1.59422 -14.81384 -26.79268 1.000 24.40512 156 THR A C 1
ATOM 1202 O O . THR A 1 176 ? -2.78297 -14.70001 -26.48104 1.000 24.82700 156 THR A O 1
ATOM 1206 N N . GLY A 1 177 ? -0.76675 -15.65852 -26.19050 1.000 20.26054 157 GLY A N 1
ATOM 1207 C CA . GLY A 1 177 ? -1.27612 -16.48704 -25.11390 1.000 17.66622 157 GLY A CA 1
ATOM 1208 C C . GLY A 1 177 ? -0.14012 -17.11681 -24.33827 1.000 20.88899 157 GLY A C 1
ATOM 1209 O O . GLY A 1 177 ? 1.03253 -16.82493 -24.57193 1.000 19.03386 157 GLY A O 1
ATOM 1210 N N . ALA A 1 178 ? -0.51118 -17.95812 -23.37412 1.000 20.22114 158 ALA A N 1
ATOM 1211 C CA . ALA A 1 178 ? 0.51162 -18.61888 -22.56781 1.000 21.48240 158 ALA A CA 1
ATOM 1212 C C . ALA A 1 178 ? -0.09592 -19.77355 -21.79713 1.000 22.27243 158 ALA A C 1
ATOM 1213 O O . ALA A 1 178 ? -1.23217 -19.69097 -21.34705 1.000 21.37308 158 ALA A O 1
ATOM 1215 N N . TYR A 1 179 ? 0.68456 -20.84431 -21.64504 1.000 19.16026 159 TYR A N 1
ATOM 1216 C CA . TYR A 1 179 ? 0.38123 -21.95071 -20.75211 1.000 18.64161 159 TYR A CA 1
ATOM 1217 C C . TYR A 1 179 ? 1.44509 -21.96160 -19.66582 1.000 19.63816 159 TYR A C 1
ATOM 1218 O O . TYR A 1 179 ? 2.55417 -21.42130 -19.85696 1.000 22.59708 159 TYR A O 1
ATOM 1227 N N . LEU A 1 180 ? 1.10483 -22.53958 -18.51264 1.000 20.23723 160 LEU A N 1
ATOM 1228 C CA . LEU A 1 180 ? 2.05786 -22.49747 -17.40241 1.000 23.88271 160 LEU A CA 1
ATOM 1229 C C . LEU A 1 180 ? 1.81676 -23.63814 -16.43105 1.000 23.15703 160 LEU A C 1
ATOM 1230 O O . LEU A 1 180 ? 0.70663 -24.17708 -16.33093 1.000 26.04266 160 LEU A O 1
ATOM 1235 N N . ILE A 1 181 ? 2.91152 -24.05230 -15.77738 1.000 22.18454 161 ILE A N 1
ATOM 1236 C CA . ILE A 1 181 ? 2.85275 -25.00715 -14.68037 1.000 22.03002 161 ILE A CA 1
ATOM 1237 C C . ILE A 1 181 ? 3.52556 -24.41527 -13.44591 1.000 22.46079 161 ILE A C 1
ATOM 1238 O O . ILE A 1 181 ? 4.31898 -23.47134 -13.51868 1.000 26.82377 161 ILE A O 1
ATOM 1243 N N . VAL A 1 182 ? 3.14673 -24.96653 -12.28748 1.000 40.93257 162 VAL A N 1
ATOM 1244 C CA . VAL A 1 182 ? 3.72647 -24.62991 -10.99407 1.000 41.47578 162 VAL A CA 1
ATOM 1245 C C . VAL A 1 182 ? 3.86467 -25.91827 -10.19742 1.000 43.01381 162 VAL A C 1
ATOM 1246 O O . VAL A 1 182 ? 3.15894 -26.89596 -10.44303 1.000 43.85161 162 VAL A O 1
ATOM 1250 N N . ASP A 1 183 ? 4.78039 -25.89983 -9.22087 1.000 43.68700 163 ASP A N 1
ATOM 1251 C CA . ASP A 1 183 ? 4.96725 -27.05660 -8.33953 1.000 45.42818 163 ASP A CA 1
ATOM 1252 C C . ASP A 1 183 ? 3.72427 -27.31193 -7.49773 1.000 49.19066 163 ASP A C 1
ATOM 1253 O O . ASP A 1 183 ? 3.25046 -28.45082 -7.38386 1.000 48.47248 163 ASP A O 1
ATOM 1258 N N . ASP A 1 184 ? 3.20636 -26.26224 -6.86731 1.000 46.89899 164 ASP A N 1
ATOM 1259 C CA . ASP A 1 184 ? 2.06949 -26.36835 -5.96529 1.000 48.84100 164 ASP A CA 1
ATOM 1260 C C . ASP A 1 184 ? 1.14306 -25.19208 -6.22054 1.000 48.07402 164 ASP A C 1
ATOM 1261 O O . ASP A 1 184 ? 1.59627 -24.06485 -6.43211 1.000 47.54049 164 ASP A O 1
ATOM 1266 N N . LEU A 1 185 ? -0.14972 -25.46835 -6.22002 1.000 49.22566 165 LEU A N 1
ATOM 1267 C CA . LEU A 1 185 ? -1.14473 -24.44442 -6.49104 1.000 50.84170 165 LEU A CA 1
ATOM 1268 C C . LEU A 1 185 ? -1.35540 -23.48199 -5.32489 1.000 57.24485 165 LEU A C 1
ATOM 1269 O O . LEU A 1 185 ? -2.12503 -22.52854 -5.48399 1.000 55.09051 165 LEU A O 1
ATOM 1274 N N . LYS A 1 186 ? -0.69695 -23.69513 -4.17774 1.000 53.42588 166 LYS A N 1
ATOM 1275 C CA . LYS A 1 186 ? -1.03030 -22.95049 -2.96070 1.000 54.66577 166 LYS A CA 1
ATOM 1276 C C . LYS A 1 186 ? -0.84926 -21.44105 -3.13555 1.000 55.06300 166 LYS A C 1
ATOM 1277 O O . LYS A 1 186 ? -1.72651 -20.65930 -2.75382 1.000 55.21427 166 LYS A O 1
ATOM 1283 N N . ASN A 1 187 ? 0.28419 -21.00867 -3.70857 1.000 51.40045 167 ASN A N 1
ATOM 1284 C CA . ASN A 1 187 ? 0.53261 -19.57482 -3.86138 1.000 52.31113 167 ASN A CA 1
ATOM 1285 C C . ASN A 1 187 ? -0.53823 -18.92325 -4.73057 1.000 49.96652 167 ASN A C 1
ATOM 1286 O O . ASN A 1 187 ? -1.11317 -17.89004 -4.36435 1.000 51.35877 167 ASN A O 1
ATOM 1291 N N . LEU A 1 188 ? -0.80268 -19.50454 -5.90491 1.000 47.81899 168 LEU A N 1
ATOM 1292 C CA . LEU A 1 188 ? -1.86559 -18.98169 -6.76072 1.000 46.97069 168 LEU A CA 1
ATOM 1293 C C . LEU A 1 188 ? -3.20847 -19.01309 -6.03990 1.000 49.36566 168 LEU A C 1
ATOM 1294 O O . LEU A 1 188 ? -4.00645 -18.07156 -6.14221 1.000 49.91392 168 LEU A O 1
ATOM 1299 N N . GLN A 1 189 ? -3.46103 -20.08368 -5.29114 1.000 51.21089 169 GLN A N 1
ATOM 1300 C CA . GLN A 1 189 ? -4.74373 -20.25779 -4.62074 1.000 61.40291 169 GLN A CA 1
ATOM 1301 C C . GLN A 1 189 ? -4.91848 -19.25877 -3.48279 1.000 61.64704 169 GLN A C 1
ATOM 1302 O O . GLN A 1 189 ? -5.95255 -18.58656 -3.38534 1.000 58.43554 169 GLN A O 1
ATOM 1308 N N . LYS A 1 190 ? -3.93132 -19.17406 -2.58649 1.000 61.20710 170 LYS A N 1
ATOM 1309 C CA . LYS A 1 190 ? -4.06173 -18.29111 -1.43075 1.000 61.27659 170 LYS A CA 1
ATOM 1310 C C . LYS A 1 190 ? -4.06228 -16.82850 -1.84741 1.000 69.38728 170 LYS A C 1
ATOM 1311 O O . LYS A 1 190 ? -4.73500 -16.00508 -1.21906 1.000 67.17101 170 LYS A O 1
ATOM 1315 N N . SER A 1 191 ? -3.33199 -16.48780 -2.90744 1.000 57.15438 171 SER A N 1
ATOM 1316 C CA . SER A 1 191 ? -3.27570 -15.10785 -3.36323 1.000 56.72860 171 SER A CA 1
ATOM 1317 C C . SER A 1 191 ? -4.48151 -14.70674 -4.20766 1.000 56.01328 171 SER A C 1
ATOM 1318 O O . SER A 1 191 ? -4.61665 -13.52429 -4.54695 1.000 56.17427 171 SER A O 1
ATOM 1321 N N . GLY A 1 192 ? -5.37629 -15.64304 -4.51803 1.000 55.61884 172 GLY A N 1
ATOM 1322 C CA . GLY A 1 192 ? -6.52993 -15.33117 -5.34212 1.000 54.98932 172 GLY A CA 1
ATOM 1323 C C . GLY A 1 192 ? -6.19462 -15.08789 -6.79691 1.000 52.72227 172 GLY A C 1
ATOM 1324 O O . GLY A 1 192 ? -6.90528 -14.34464 -7.47677 1.000 50.96979 172 GLY A O 1
ATOM 1325 N N . ALA A 1 193 ? -5.11869 -15.69101 -7.29822 1.000 49.12742 173 ALA A N 1
ATOM 1326 C CA . ALA A 1 193 ? -4.66731 -15.41725 -8.65377 1.000 46.30090 173 ALA A CA 1
ATOM 1327 C C . ALA A 1 193 ? -5.10577 -16.46539 -9.66543 1.000 44.47776 173 ALA A C 1
ATOM 1328 O O . ALA A 1 193 ? -4.86305 -16.27991 -10.86126 1.000 49.66820 173 ALA A O 1
ATOM 1330 N N . ILE A 1 194 ? -5.71547 -17.56287 -9.22398 1.000 45.53040 174 ILE A N 1
ATOM 1331 C CA . ILE A 1 194 ? -6.24586 -18.58990 -10.11598 1.000 45.11865 174 ILE A CA 1
ATOM 1332 C C . ILE A 1 194 ? -7.76515 -18.56687 -10.08044 1.000 47.46231 174 ILE A C 1
ATOM 1333 O O . ILE A 1 194 ? -8.37549 -18.42433 -9.01276 1.000 48.59618 174 ILE A O 1
ATOM 1338 N N . THR A 1 195 ? -8.36770 -18.74146 -11.25325 1.000 44.63960 175 THR A N 1
ATOM 1339 C CA . THR A 1 195 ? -9.81158 -18.71695 -11.42917 1.000 45.88184 175 THR A CA 1
ATOM 1340 C C . THR A 1 195 ? -10.32180 -20.09008 -11.84261 1.000 46.39640 175 THR A C 1
ATOM 1341 O O . THR A 1 195 ? -9.68933 -20.78382 -12.64623 1.000 44.82322 175 THR A O 1
ATOM 1345 N N . GLY A 1 196 ? -11.45960 -20.48821 -11.28160 1.000 49.08835 176 GLY A N 1
ATOM 1346 C CA . GLY A 1 196 ? -12.09029 -21.73176 -11.66632 1.000 50.25731 176 GLY A CA 1
ATOM 1347 C C . GLY A 1 196 ? -11.47459 -22.98138 -11.08248 1.000 51.57222 176 GLY A C 1
ATOM 1348 O O . GLY A 1 196 ? -11.83921 -24.08532 -11.50521 1.000 52.63177 176 GLY A O 1
ATOM 1349 N N . ALA A 1 197 ? -10.57306 -22.84948 -10.10890 1.000 51.87455 177 ALA A N 1
ATOM 1350 C CA . ALA A 1 197 ? -9.87803 -23.98735 -9.52394 1.000 53.09829 177 ALA A CA 1
ATOM 1351 C C . ALA A 1 197 ? -10.44681 -24.39968 -8.16479 1.000 57.15255 177 ALA A C 1
ATOM 1352 O O . ALA A 1 197 ? -9.75229 -25.06820 -7.39101 1.000 58.42182 177 ALA A O 1
ATOM 1354 N N . GLN A 1 198 ? -11.69749 -24.03045 -7.86194 1.000 59.54920 178 GLN A N 1
ATOM 1355 C CA . GLN A 1 198 ? -12.28774 -24.41367 -6.58041 1.000 64.10875 178 GLN A CA 1
ATOM 1356 C C . GLN A 1 198 ? -12.50645 -25.91507 -6.45148 1.000 66.82032 178 GLN A C 1
ATOM 1357 O O . GLN A 1 198 ? -12.70870 -26.39653 -5.33635 1.000 78.06226 178 GLN A O 1
ATOM 1363 N N . ALA A 1 199 ? -12.48599 -26.66608 -7.55066 1.000 79.26766 179 ALA A N 1
ATOM 1364 C CA . ALA A 1 199 ? -12.63231 -28.11265 -7.46145 1.000 77.87876 179 ALA A CA 1
ATOM 1365 C C . ALA A 1 199 ? -11.30256 -28.85195 -7.49782 1.000 88.96730 179 ALA A C 1
ATOM 1366 O O . ALA A 1 199 ? -11.23197 -29.98593 -7.01107 1.000 100.71099 179 ALA A O 1
ATOM 1368 N N . TRP A 1 200 ? -10.25267 -28.23896 -8.05359 1.000 91.58971 180 TRP A N 1
ATOM 1369 C CA . TRP A 1 200 ? -8.91648 -28.82558 -8.04086 1.000 83.37875 180 TRP A CA 1
ATOM 1370 C C . TRP A 1 200 ? -8.31073 -28.87645 -6.64723 1.000 100.01557 180 TRP A C 1
ATOM 1371 O O . TRP A 1 200 ? -7.24306 -29.47540 -6.47670 1.000 103.94588 180 TRP A O 1
ATOM 1382 N N . VAL A 1 201 ? -8.96502 -28.27474 -5.65458 1.000 101.87520 181 VAL A N 1
ATOM 1383 C CA . VAL A 1 201 ? -8.48521 -28.28163 -4.27835 1.000 106.53977 181 VAL A CA 1
ATOM 1384 C C . VAL A 1 201 ? -8.57475 -29.69706 -3.72243 1.000 105.62482 181 VAL A C 1
ATOM 1385 O O . VAL A 1 201 ? -9.01048 -30.62585 -4.41286 1.000 98.12272 181 VAL A O 1
ATOM 1389 N N . GLY A 1 202 ? -8.18025 -29.86619 -2.46418 1.000 109.35186 182 GLY A N 1
ATOM 1390 C CA . GLY A 1 202 ? -8.27265 -31.15680 -1.81441 1.000 106.56685 182 GLY A CA 1
ATOM 1391 C C . GLY A 1 202 ? -7.20945 -32.13255 -2.27007 1.000 116.16679 182 GLY A C 1
ATOM 1392 O O . GLY A 1 202 ? -7.52468 -33.15902 -2.88183 1.000 113.89640 182 GLY A O 1
ATOM 1393 N N . THR A 1 203 ? -5.94865 -31.81630 -1.97419 1.000 112.59870 183 THR A N 1
ATOM 1394 C CA . THR A 1 203 ? -4.80603 -32.66775 -2.29889 1.000 100.80829 183 THR A CA 1
ATOM 1395 C C . THR A 1 203 ? -4.84978 -33.09813 -3.76422 1.000 102.53113 183 THR A C 1
ATOM 1396 O O . THR A 1 203 ? -4.95209 -34.28332 -4.08821 1.000 98.77922 183 THR A O 1
ATOM 1398 N N . LEU A 1 204 ? -4.79298 -32.09192 -4.64561 1.000 110.23750 184 LEU A N 1
ATOM 1399 C CA . LEU A 1 204 ? -4.86356 -32.27336 -6.09331 1.000 96.62882 184 LEU A CA 1
ATOM 1400 C C . LEU A 1 204 ? -4.09150 -33.51252 -6.52054 1.000 99.03443 184 LEU A C 1
ATOM 1401 O O . LEU A 1 204 ? -2.86698 -33.45938 -6.67281 1.000 103.97755 184 LEU A O 1
ATOM 1403 N N . LEU A 1 205 ? -4.81564 -34.62473 -6.69606 1.000 90.90090 185 LEU A N 1
ATOM 1404 C CA . LEU A 1 205 ? -4.27433 -35.97346 -6.85827 1.000 95.61846 185 LEU A CA 1
ATOM 1405 C C . LEU A 1 205 ? -2.92872 -36.00091 -7.57248 1.000 105.36940 185 LEU A C 1
ATOM 1406 O O . LEU A 1 205 ? -2.84358 -36.40918 -8.73575 1.000 106.39477 185 LEU A O 1
ATOM 1408 N N . LYS A 1 206 ? -1.87673 -35.56206 -6.87245 1.000 113.01898 186 LYS A N 1
ATOM 1409 C CA . LYS A 1 206 ? -0.51949 -35.48518 -7.40609 1.000 106.50926 186 LYS A CA 1
ATOM 1410 C C . LYS A 1 206 ? -0.48931 -34.73871 -8.73226 1.000 98.55861 186 LYS A C 1
ATOM 1411 O O . LYS A 1 206 ? 0.00721 -33.60936 -8.80560 1.000 96.33643 186 LYS A O 1
ATOM 1413 N N . MET A 1 207 ? -1.03417 -35.38541 -9.76682 1.000 98.74388 187 MET A N 1
ATOM 1414 C CA . MET A 1 207 ? -1.09221 -34.94852 -11.15878 1.000 89.42567 187 MET A CA 1
ATOM 1415 C C . MET A 1 207 ? -0.86604 -33.45000 -11.35738 1.000 82.98420 187 MET A C 1
ATOM 1416 O O . MET A 1 207 ? -1.63490 -32.62557 -10.85195 1.000 98.19089 187 MET A O 1
ATOM 1421 N N . LYS A 1 208 ? 0.18728 -33.10238 -12.09648 1.000 75.65572 188 LYS A N 1
ATOM 1422 C CA . LYS A 1 208 ? 0.61511 -31.71461 -12.22360 1.000 64.42639 188 LYS A CA 1
ATOM 1423 C C . LYS A 1 208 ? -0.48059 -30.86318 -12.86192 1.000 58.89904 188 LYS A C 1
ATOM 1424 O O . LYS A 1 208 ? -1.07852 -31.26879 -13.86804 1.000 46.38111 188 LYS A O 1
ATOM 1427 N N . PRO A 1 209 ? -0.75147 -29.67027 -12.32699 1.000 61.96863 189 PRO A N 1
ATOM 1428 C CA . PRO A 1 209 ? -1.72697 -28.78190 -12.96582 1.000 54.45194 189 PRO A CA 1
ATOM 1429 C C . PRO A 1 209 ? -1.08624 -28.00959 -14.11217 1.000 50.19836 189 PRO A C 1
ATOM 1430 O O . PRO A 1 209 ? -0.05063 -27.35966 -13.93960 1.000 46.08024 189 PRO A O 1
ATOM 1434 N N . VAL A 1 210 ? -1.70403 -28.09840 -15.28892 1.000 37.22966 190 VAL A N 1
ATOM 1435 C CA . VAL A 1 210 ? -1.37823 -27.24113 -16.42292 1.000 34.75878 190 VAL A CA 1
ATOM 1436 C C . VAL A 1 210 ? -2.43637 -26.15348 -16.50801 1.000 34.38106 190 VAL A C 1
ATOM 1437 O O . VAL A 1 210 ? -3.63670 -26.44234 -16.52664 1.000 37.41427 190 VAL A O 1
ATOM 1441 N N . LEU A 1 211 ? -1.99149 -24.90991 -16.54853 1.000 31.76378 191 LEU A N 1
ATOM 1442 C CA . LEU A 1 211 ? -2.85766 -23.74579 -16.51805 1.000 31.14409 191 LEU A CA 1
ATOM 1443 C C . LEU A 1 211 ? -2.67630 -22.96675 -17.80966 1.000 29.02975 191 LEU A C 1
ATOM 1444 O O . LEU A 1 211 ? -1.71253 -23.15202 -18.54536 1.000 27.62929 191 LEU A O 1
ATOM 1449 N N . LYS A 1 212 ? -3.58525 -22.03089 -18.07081 1.000 28.76192 192 LYS A N 1
ATOM 1450 C CA . LYS A 1 212 ? -3.41352 -21.20861 -19.25013 1.000 26.73854 192 LYS A CA 1
ATOM 1451 C C . LYS A 1 212 ? -4.09185 -19.87491 -19.00877 1.000 25.83230 192 LYS A C 1
ATOM 1452 O O . LYS A 1 212 ? -4.96655 -19.75218 -18.14916 1.000 27.33216 192 LYS A O 1
ATOM 1458 N N . PHE A 1 213 ? -3.62509 -18.86638 -19.72568 1.000 23.35002 193 PHE A N 1
ATOM 1459 C CA . PHE A 1 213 ? -4.28512 -17.57360 -19.68518 1.000 22.45829 193 PHE A CA 1
ATOM 1460 C C . PHE A 1 213 ? -5.49200 -17.57299 -20.61838 1.000 23.94279 193 PHE A C 1
ATOM 1461 O O . PHE A 1 213 ? -5.42856 -18.06129 -21.74872 1.000 26.54248 193 PHE A O 1
ATOM 1469 N N . GLU A 1 214 ? -6.60042 -17.01404 -20.13710 1.000 25.05024 194 GLU A N 1
ATOM 1470 C CA . GLU A 1 214 ? -7.79696 -16.87120 -20.95120 1.000 27.35065 194 GLU A CA 1
ATOM 1471 C C . GLU A 1 214 ? -8.41070 -15.52609 -20.62110 1.000 31.30399 194 GLU A C 1
ATOM 1472 O O . GLU A 1 214 ? -8.78441 -15.29244 -19.46705 1.000 28.65205 194 GLU A O 1
ATOM 1478 N N . ASP A 1 215 ? -8.47700 -14.63759 -21.61582 1.000 29.43789 195 ASP A N 1
ATOM 1479 C CA . ASP A 1 215 ? -9.06766 -13.30070 -21.42942 1.000 27.81395 195 ASP A CA 1
ATOM 1480 C C . ASP A 1 215 ? -8.47909 -12.59264 -20.20194 1.000 30.61445 195 ASP A C 1
ATOM 1481 O O . ASP A 1 215 ? -9.17249 -11.88771 -19.45945 1.000 31.16644 195 ASP A O 1
ATOM 1486 N N . GLY A 1 216 ? -7.17301 -12.74775 -19.99660 1.000 28.92736 196 GLY A N 1
ATOM 1487 C CA . GLY A 1 216 ? -6.47785 -12.06491 -18.92242 1.000 23.73205 196 GLY A CA 1
ATOM 1488 C C . GLY A 1 216 ? -6.49624 -12.75180 -17.57583 1.000 24.17283 196 GLY A C 1
ATOM 1489 O O . GLY A 1 216 ? -5.82552 -12.27015 -16.64200 1.000 25.99854 196 GLY A O 1
ATOM 1490 N N . LYS A 1 217 ? -7.20650 -13.88127 -17.44289 1.000 24.22698 197 LYS A N 1
ATOM 1491 C CA . LYS A 1 217 ? -7.28093 -14.64800 -16.20515 1.000 25.61005 197 LYS A CA 1
ATOM 1492 C C . LYS A 1 217 ? -6.52297 -15.96272 -16.37073 1.000 25.06643 197 LYS A C 1
ATOM 1493 O O . LYS A 1 217 ? -6.27699 -16.41074 -17.49039 1.000 27.29101 197 LYS A O 1
ATOM 1499 N N . ILE A 1 218 ? -6.17324 -16.58870 -15.24359 1.000 26.60985 198 ILE A N 1
ATOM 1500 C CA . ILE A 1 218 ? -5.46278 -17.87229 -15.22278 1.000 26.74922 198 ILE A CA 1
ATOM 1501 C C . ILE A 1 218 ? -6.49143 -18.94058 -14.87312 1.000 30.31782 198 ILE A C 1
ATOM 1502 O O . ILE A 1 218 ? -7.21094 -18.80674 -13.86960 1.000 34.82925 198 ILE A O 1
ATOM 1507 N N . ILE A 1 219 ? -6.61481 -19.96137 -15.71357 1.000 31.34770 199 ILE A N 1
ATOM 1508 C CA . ILE A 1 219 ? -7.63484 -20.99054 -15.51358 1.000 34.55536 199 ILE A CA 1
ATOM 1509 C C . ILE A 1 219 ? -6.99157 -22.36207 -15.67202 1.000 35.52369 199 ILE A C 1
ATOM 1510 O O . ILE A 1 219 ? -5.93710 -22.50373 -16.31107 1.000 33.80550 199 ILE A O 1
ATOM 1515 N N . PRO A 1 220 ? -7.59855 -23.39133 -15.09191 1.000 38.32153 200 PRO A N 1
ATOM 1516 C CA . PRO A 1 220 ? -7.09238 -24.75767 -15.30216 1.000 39.51682 200 PRO A CA 1
ATOM 1517 C C . PRO A 1 220 ? -7.29763 -25.21058 -16.73863 1.000 39.72221 200 PRO A C 1
ATOM 1518 O O . PRO A 1 220 ? -8.30544 -24.90199 -17.37786 1.000 44.35759 200 PRO A O 1
ATOM 1522 N N . GLU A 1 221 ? -6.34488 -25.97916 -17.23948 1.000 39.23618 201 GLU A N 1
ATOM 1523 C CA . GLU A 1 221 ? -6.48559 -26.50358 -18.58631 1.000 39.57274 201 GLU A CA 1
ATOM 1524 C C . GLU A 1 221 ? -6.51403 -28.01775 -18.61463 1.000 51.16372 201 GLU A C 1
ATOM 1525 O O . GLU A 1 221 ? -7.33827 -28.61147 -19.31662 1.000 53.27475 201 GLU A O 1
ATOM 1531 N N . GLU A 1 222 ? -5.66820 -28.65785 -17.82250 1.000 42.15510 202 GLU A N 1
ATOM 1532 C CA . GLU A 1 222 ? -5.50625 -30.09595 -17.91581 1.000 50.54833 202 GLU A CA 1
ATOM 1533 C C . GLU A 1 222 ? -4.73436 -30.52403 -16.68109 1.000 53.95968 202 GLU A C 1
ATOM 1534 O O . GLU A 1 222 ? -4.06591 -29.71062 -16.03566 1.000 49.51544 202 GLU A O 1
ATOM 1540 N N . LYS A 1 223 ? -4.87651 -31.79482 -16.32894 1.000 52.85409 203 LYS A N 1
ATOM 1541 C CA . LYS A 1 223 ? -4.12913 -32.39490 -15.23666 1.000 47.94229 203 LYS A CA 1
ATOM 1542 C C . LYS A 1 223 ? -3.37444 -33.59027 -15.80505 1.000 48.25280 203 LYS A C 1
ATOM 1543 O O . LYS A 1 223 ? -3.99336 -34.50620 -16.35487 1.000 61.73012 203 LYS A O 1
ATOM 1548 N N . VAL A 1 224 ? -2.04464 -33.56104 -15.71223 1.000 47.01947 204 VAL A N 1
ATOM 1549 C CA . VAL A 1 224 ? -1.20160 -34.62301 -16.25570 1.000 61.37701 204 VAL A CA 1
ATOM 1550 C C . VAL A 1 224 ? -0.47534 -35.31258 -15.10913 1.000 58.38418 204 VAL A C 1
ATOM 1551 O O . VAL A 1 224 ? -0.25772 -34.73563 -14.04425 1.000 60.07233 204 VAL A O 1
ATOM 1555 N N . ARG A 1 225 ? -0.05723 -36.55716 -15.35399 1.000 57.81027 205 ARG A N 1
ATOM 1556 C CA . ARG A 1 225 ? 0.42818 -37.38590 -14.25540 1.000 65.16199 205 ARG A CA 1
ATOM 1557 C C . ARG A 1 225 ? 1.82399 -36.99814 -13.77324 1.000 62.46738 205 ARG A C 1
ATOM 1558 O O . ARG A 1 225 ? 2.15355 -37.25459 -12.61110 1.000 57.55556 205 ARG A O 1
ATOM 1560 N N . THR A 1 226 ? 2.67109 -36.41703 -14.62360 1.000 46.62219 206 THR A N 1
ATOM 1561 C CA . THR A 1 226 ? 4.01780 -36.06664 -14.19436 1.000 44.76932 206 THR A CA 1
ATOM 1562 C C . THR A 1 226 ? 4.42442 -34.68481 -14.68150 1.000 43.94944 206 THR A C 1
ATOM 1563 O O . THR A 1 226 ? 3.84478 -34.12112 -15.60823 1.000 40.58401 206 THR A O 1
ATOM 1567 N N . LYS A 1 227 ? 5.46827 -34.16379 -14.04498 1.000 32.62487 207 LYS A N 1
ATOM 1568 C CA . LYS A 1 227 ? 5.98139 -32.86164 -14.41710 1.000 31.00728 207 LYS A CA 1
ATOM 1569 C C . LYS A 1 227 ? 6.66679 -32.89878 -15.77909 1.000 34.33013 207 LYS A C 1
ATOM 1570 O O . LYS A 1 227 ? 6.54504 -31.95570 -16.57190 1.000 34.25554 207 LYS A O 1
ATOM 1576 N N . LYS A 1 228 ? 7.39669 -33.97858 -16.08630 1.000 34.31021 208 LYS A N 1
ATOM 1577 C CA . LYS A 1 228 ? 7.95116 -34.08029 -17.42847 1.000 32.28106 208 LYS A CA 1
ATOM 1578 C C . LYS A 1 228 ? 6.84248 -34.08106 -18.47677 1.000 32.18825 208 LYS A C 1
ATOM 1579 O O . LYS A 1 228 ? 6.96545 -33.41609 -19.51719 1.000 30.54925 208 LYS A O 1
ATOM 1585 N N . ARG A 1 229 ? 5.74057 -34.79355 -18.21773 1.000 33.44483 209 ARG A N 1
ATOM 1586 C CA . ARG A 1 229 ? 4.64759 -34.77993 -19.18425 1.000 32.87200 209 ARG A CA 1
ATOM 1587 C C . ARG A 1 229 ? 3.91998 -33.44358 -19.19617 1.000 32.15919 209 ARG A C 1
ATOM 1588 O O . ARG A 1 229 ? 3.37119 -33.06152 -20.23314 1.000 33.09167 209 ARG A O 1
ATOM 1596 N N . ALA A 1 230 ? 3.90956 -32.72436 -18.07330 1.000 31.20633 210 ALA A N 1
ATOM 1597 C CA . ALA A 1 230 ? 3.38329 -31.35831 -18.09999 1.000 32.38118 210 ALA A CA 1
ATOM 1598 C C . ALA A 1 230 ? 4.18929 -30.47968 -19.04317 1.000 31.76659 210 ALA A C 1
ATOM 1599 O O . ALA A 1 230 ? 3.62064 -29.66330 -19.77772 1.000 29.66120 210 ALA A O 1
ATOM 1601 N N . ILE A 1 231 ? 5.51714 -30.62213 -19.02736 1.000 26.01665 211 ILE A N 1
ATOM 1602 C CA . ILE A 1 231 ? 6.36294 -29.82364 -19.91360 1.000 24.59389 211 ILE A CA 1
ATOM 1603 C C . ILE A 1 231 ? 6.10757 -30.21306 -21.36171 1.000 29.89009 211 ILE A C 1
ATOM 1604 O O . ILE A 1 231 ? 6.00861 -29.35649 -22.23719 1.000 26.94427 211 ILE A O 1
ATOM 1609 N N . GLN A 1 232 ? 5.95415 -31.51177 -21.63120 1.000 27.04130 212 GLN A N 1
ATOM 1610 C CA . GLN A 1 232 ? 5.62987 -31.93572 -22.99188 1.000 29.81022 212 GLN A CA 1
ATOM 1611 C C . GLN A 1 232 ? 4.26964 -31.39673 -23.41680 1.000 32.80094 212 GLN A C 1
ATOM 1612 O O . GLN A 1 232 ? 4.07335 -31.04146 -24.58674 1.000 30.70314 212 GLN A O 1
ATOM 1618 N N . THR A 1 233 ? 3.32496 -31.30579 -22.47355 1.000 28.83045 213 THR A N 1
ATOM 1619 C CA . THR A 1 233 ? 2.00338 -30.76801 -22.78937 1.000 31.29887 213 THR A CA 1
ATOM 1620 C C . THR A 1 233 ? 2.08606 -29.28765 -23.12282 1.000 28.95362 213 THR A C 1
ATOM 1621 O O . THR A 1 233 ? 1.43211 -28.82067 -24.05994 1.000 33.39406 213 THR A O 1
ATOM 1625 N N . LEU A 1 234 ? 2.90246 -28.54343 -22.37151 1.000 26.00858 214 LEU A N 1
ATOM 1626 C CA . LEU A 1 234 ? 3.15521 -27.13220 -22.66963 1.000 29.95670 214 LEU A CA 1
ATOM 1627 C C . LEU A 1 234 ? 3.56955 -26.98416 -24.12451 1.000 28.79086 214 LEU A C 1
ATOM 1628 O O . LEU A 1 234 ? 2.98300 -26.20359 -24.88506 1.000 27.36504 214 LEU A O 1
ATOM 1633 N N . GLU A 1 235 ? 4.57012 -27.77661 -24.53738 1.000 25.09701 215 GLU A N 1
ATOM 1634 C CA . GLU A 1 235 ? 5.07553 -27.68058 -25.89881 1.000 23.52045 215 GLU A CA 1
ATOM 1635 C C . GLU A 1 235 ? 3.98860 -28.03484 -26.90663 1.000 27.82498 215 GLU A C 1
ATOM 1636 O O . GLU A 1 235 ? 3.77600 -27.31173 -27.88399 1.000 28.16619 215 GLU A O 1
ATOM 1642 N N . LYS A 1 236 ? 3.25294 -29.12357 -26.65629 1.000 27.44313 216 LYS A N 1
ATOM 1643 C CA . LYS A 1 236 ? 2.29180 -29.59382 -27.64675 1.000 29.87781 216 LYS A CA 1
ATOM 1644 C C . LYS A 1 236 ? 1.17910 -28.58187 -27.85381 1.000 32.83866 216 LYS A C 1
ATOM 1645 O O . LYS A 1 236 ? 0.78885 -28.30476 -28.99496 1.000 33.66160 216 LYS A O 1
ATOM 1651 N N . LYS A 1 237 ? 0.66266 -28.02719 -26.75776 1.000 28.02153 217 LYS A N 1
ATOM 1652 C CA . LYS A 1 237 ? -0.46298 -27.10053 -26.83227 1.000 26.27458 217 LYS A CA 1
ATOM 1653 C C . LYS A 1 237 ? -0.08862 -25.85283 -27.61474 1.000 27.43738 217 LYS A C 1
ATOM 1654 O O . LYS A 1 237 ? -0.83445 -25.40154 -28.49186 1.000 29.33792 217 LYS A O 1
ATOM 1660 N N . VAL A 1 238 ? 1.07434 -25.29084 -27.31211 1.000 25.51316 218 VAL A N 1
ATOM 1661 C CA . VAL A 1 238 ? 1.49805 -24.05892 -27.96504 1.000 26.49462 218 VAL A CA 1
ATOM 1662 C C . VAL A 1 238 ? 1.86235 -24.31126 -29.42743 1.000 24.57108 218 VAL A C 1
ATOM 1663 O O . VAL A 1 238 ? 1.45547 -23.55379 -30.31067 1.000 23.24065 218 VAL A O 1
ATOM 1667 N N . LEU A 1 239 ? 2.62387 -25.37630 -29.72046 1.000 23.66216 219 LEU A N 1
ATOM 1668 C CA . LEU A 1 239 ? 2.97244 -25.63169 -31.12104 1.000 26.38791 219 LEU A CA 1
ATOM 1669 C C . LEU A 1 239 ? 1.72227 -25.81854 -31.98928 1.000 29.13953 219 LEU A C 1
ATOM 1670 O O . LEU A 1 239 ? 1.69950 -25.38433 -33.14855 1.000 28.86919 219 LEU A O 1
ATOM 1675 N N . ASP A 1 240 ? 0.66240 -26.43919 -31.44628 1.000 30.29019 220 ASP A N 1
ATOM 1676 C CA . ASP A 1 240 ? -0.54022 -26.67310 -32.24836 1.000 32.50383 220 ASP A CA 1
ATOM 1677 C C . ASP A 1 240 ? -1.27667 -25.37559 -32.54297 1.000 33.32675 220 ASP A C 1
ATOM 1678 O O . ASP A 1 240 ? -1.96565 -25.26893 -33.55937 1.000 33.76469 220 ASP A O 1
ATOM 1683 N N . ILE A 1 241 ? -1.15469 -24.38972 -31.65771 1.000 26.73886 221 ILE A N 1
ATOM 1684 C CA . ILE A 1 241 ? -1.73911 -23.08040 -31.90411 1.000 25.40359 221 ILE A CA 1
ATOM 1685 C C . ILE A 1 241 ? -0.91711 -22.30569 -32.93609 1.000 25.45992 221 ILE A C 1
ATOM 1686 O O . ILE A 1 241 ? -1.45746 -21.81477 -33.93778 1.000 28.46639 221 ILE A O 1
ATOM 1691 N N . VAL A 1 242 ? 0.39557 -22.19614 -32.71515 1.000 22.40676 222 VAL A N 1
ATOM 1692 C CA . VAL A 1 242 ? 1.20186 -21.24674 -33.49093 1.000 23.05220 222 VAL A CA 1
ATOM 1693 C C . VAL A 1 242 ? 1.51063 -21.75916 -34.88784 1.000 26.81132 222 VAL A C 1
ATOM 1694 O O . VAL A 1 242 ? 1.97275 -20.97925 -35.73110 1.000 25.10943 222 VAL A O 1
ATOM 1698 N N . LYS A 1 243 ? 1.22031 -23.02964 -35.17996 1.000 25.16121 223 LYS A N 1
ATOM 1699 C CA . LYS A 1 243 ? 1.42107 -23.51910 -36.54199 1.000 25.88134 223 LYS A CA 1
ATOM 1700 C C . LYS A 1 243 ? 0.53159 -22.78346 -37.54076 1.000 26.74260 223 LYS A C 1
ATOM 1701 O O . LYS A 1 243 ? 0.78425 -22.82754 -38.74571 1.000 31.41222 223 LYS A O 1
ATOM 1707 N N . ASP A 1 244 ? -0.50382 -22.10267 -37.07432 1.000 28.55206 224 ASP A N 1
ATOM 1708 C CA . ASP A 1 244 ? -1.41308 -21.41830 -37.97514 1.000 35.13582 224 ASP A CA 1
ATOM 1709 C C . ASP A 1 244 ? -1.07877 -19.94667 -38.12383 1.000 30.84474 224 ASP A C 1
ATOM 1710 O O . ASP A 1 244 ? -1.79922 -19.23354 -38.83049 1.000 33.73199 224 ASP A O 1
ATOM 1715 N N . PHE A 1 245 ? -0.02163 -19.47008 -37.47415 1.000 24.53178 225 PHE A N 1
ATOM 1716 C CA . PHE A 1 245 ? 0.32841 -18.05692 -37.52276 1.000 25.38096 225 PHE A CA 1
ATOM 1717 C C . PHE A 1 245 ? 1.36177 -17.78423 -38.60979 1.000 28.60681 225 PHE A C 1
ATOM 1718 O O . PHE A 1 245 ? 2.28510 -18.57668 -38.82141 1.000 29.89889 225 PHE A O 1
ATOM 1726 N N . GLU A 1 246 ? 1.25508 -16.60695 -39.23064 1.000 26.44625 226 GLU A N 1
ATOM 1727 C CA . GLU A 1 246 ? 2.23099 -16.20413 -40.24422 1.000 28.53499 226 GLU A CA 1
ATOM 1728 C C . GLU A 1 246 ? 3.58953 -15.83019 -39.65187 1.000 27.81016 226 GLU A C 1
ATOM 1729 O O . GLU A 1 246 ? 4.59252 -15.83573 -40.38396 1.000 31.91455 226 GLU A O 1
ATOM 1735 N N . GLU A 1 247 ? 3.62871 -15.44915 -38.37475 1.000 25.68122 227 GLU A N 1
ATOM 1736 C CA . GLU A 1 247 ? 4.84157 -15.04790 -37.68327 1.000 27.95389 227 GLU A CA 1
ATOM 1737 C C . GLU A 1 247 ? 4.71371 -15.56823 -36.26679 1.000 23.99928 227 GLU A C 1
ATOM 1738 O O . GLU A 1 247 ? 3.60117 -15.58387 -35.72283 1.000 27.15597 227 GLU A O 1
ATOM 1741 N N . VAL A 1 248 ? 5.83065 -16.00350 -35.66407 1.000 21.94805 228 VAL A N 1
ATOM 1742 C CA . VAL A 1 248 ? 5.78758 -16.68165 -34.36353 1.000 20.04167 228 VAL A CA 1
ATOM 1743 C C . VAL A 1 248 ? 6.97831 -16.24291 -33.52002 1.000 23.48693 228 VAL A C 1
ATOM 1744 O O . VAL A 1 248 ? 8.13648 -16.37057 -33.94413 1.000 21.67545 228 VAL A O 1
ATOM 1748 N N . THR A 1 249 ? 6.69997 -15.74053 -32.31452 1.000 20.67687 229 THR A N 1
ATOM 1749 C CA . THR A 1 249 ? 7.70969 -15.60176 -31.27379 1.000 18.61972 229 THR A CA 1
ATOM 1750 C C . THR A 1 249 ? 7.26227 -16.42226 -30.07255 1.000 20.38734 229 THR A C 1
ATOM 1751 O O . THR A 1 249 ? 6.11757 -16.29463 -29.63151 1.000 19.66804 229 THR A O 1
ATOM 1755 N N . LEU A 1 250 ? 8.14285 -17.30240 -29.58075 1.000 18.58724 230 LEU A N 1
ATOM 1756 C CA . LEU A 1 250 ? 7.88530 -18.10583 -28.39665 1.000 18.54093 230 LEU A CA 1
ATOM 1757 C C . LEU A 1 250 ? 8.81123 -17.65823 -27.27697 1.000 20.08441 230 LEU A C 1
ATOM 1758 O O . LEU A 1 250 ? 9.98753 -17.36688 -27.52011 1.000 21.51963 230 LEU A O 1
ATOM 1763 N N . PHE A 1 251 ? 8.28361 -17.59740 -26.04948 1.000 18.07542 231 PHE A N 1
ATOM 1764 C CA . PHE A 1 251 ? 9.10778 -17.34664 -24.87068 1.000 18.96330 231 PHE A CA 1
ATOM 1765 C C . PHE A 1 251 ? 8.96471 -18.48467 -23.87816 1.000 18.09534 231 PHE A C 1
ATOM 1766 O O . PHE A 1 251 ? 7.86268 -18.76953 -23.41792 1.000 18.64178 231 PHE A O 1
ATOM 1774 N N . VAL A 1 252 ? 10.08937 -19.11046 -23.53555 1.000 16.71968 232 VAL A N 1
ATOM 1775 C CA . VAL A 1 252 ? 10.17080 -19.96349 -22.35652 1.000 15.51470 232 VAL A CA 1
ATOM 1776 C C . VAL A 1 252 ? 10.48529 -19.02898 -21.19892 1.000 20.94124 232 VAL A C 1
ATOM 1777 O O . VAL A 1 252 ? 11.49012 -18.31394 -21.23147 1.000 21.35679 232 VAL A O 1
ATOM 1781 N N . ILE A 1 253 ? 9.61705 -18.99511 -20.19669 1.000 19.51617 233 ILE A N 1
ATOM 1782 C CA . ILE A 1 253 ? 9.83013 -18.15727 -19.03771 1.000 16.61670 233 ILE A CA 1
ATOM 1783 C C . ILE A 1 253 ? 9.92255 -19.05547 -17.80777 1.000 20.09774 233 ILE A C 1
ATOM 1784 O O . ILE A 1 253 ? 8.94683 -19.71117 -17.41444 1.000 21.25113 233 ILE A O 1
ATOM 1789 N N . ASN A 1 254 ? 11.10789 -19.11673 -17.22850 1.000 22.27417 234 ASN A N 1
ATOM 1790 C CA . ASN A 1 254 ? 11.41807 -20.10662 -16.21229 1.000 22.45184 234 ASN A CA 1
ATOM 1791 C C . ASN A 1 254 ? 11.34931 -19.49860 -14.82621 1.000 26.40670 234 ASN A C 1
ATOM 1792 O O . ASN A 1 254 ? 11.66303 -18.32205 -14.62685 1.000 25.34181 234 ASN A O 1
ATOM 1797 N N . GLY A 1 255 ? 10.94706 -20.32482 -13.85292 1.000 23.71379 235 GLY A N 1
ATOM 1798 C CA . GLY A 1 255 ? 11.08989 -19.98731 -12.44339 1.000 26.13357 235 GLY A CA 1
ATOM 1799 C C . GLY A 1 255 ? 12.42463 -20.43550 -11.87200 1.000 30.33676 235 GLY A C 1
ATOM 1800 O O . GLY A 1 255 ? 13.45350 -20.30331 -12.53563 1.000 29.98072 235 GLY A O 1
ATOM 1801 N N . ASP A 1 256 ? 12.41507 -20.96917 -10.65168 1.000 29.40264 236 ASP A N 1
ATOM 1802 C CA . ASP A 1 256 ? 13.66112 -21.25068 -9.94507 1.000 29.05353 236 ASP A CA 1
ATOM 1803 C C . ASP A 1 256 ? 14.28242 -22.60773 -10.26161 1.000 31.07583 236 ASP A C 1
ATOM 1804 O O . ASP A 1 256 ? 15.38995 -22.86939 -9.78297 1.000 36.94399 236 ASP A O 1
ATOM 1809 N N . HIS A 1 257 ? 13.62598 -23.48104 -11.01762 1.000 28.44992 237 HIS A N 1
ATOM 1810 C CA . HIS A 1 257 ? 14.22473 -24.78709 -11.33947 1.000 33.92226 237 HIS A CA 1
ATOM 1811 C C . HIS A 1 257 ? 14.90922 -24.65497 -12.70035 1.000 27.06220 237 HIS A C 1
ATOM 1812 O O . HIS A 1 257 ? 14.27019 -24.73374 -13.75311 1.000 27.84100 237 HIS A O 1
ATOM 1819 N N . PHE A 1 258 ? 16.23187 -24.49593 -12.66890 1.000 30.24269 238 PHE A N 1
ATOM 1820 C CA . PHE A 1 258 ? 16.97808 -24.18490 -13.88593 1.000 30.71553 238 PHE A CA 1
ATOM 1821 C C . PHE A 1 258 ? 16.76394 -25.23993 -14.97281 1.000 27.74974 238 PHE A C 1
ATOM 1822 O O . PHE A 1 258 ? 16.46866 -24.90394 -16.12418 1.000 27.62156 238 PHE A O 1
ATOM 1830 N N . GLU A 1 259 ? 16.90110 -26.52397 -14.62741 1.000 33.98240 239 GLU A N 1
ATOM 1831 C CA . GLU A 1 259 ? 16.81381 -27.54968 -15.66384 1.000 33.57529 239 GLU A CA 1
ATOM 1832 C C . GLU A 1 259 ? 15.43676 -27.60455 -16.32134 1.000 31.48119 239 GLU A C 1
ATOM 1833 O O . GLU A 1 259 ? 15.32554 -27.99146 -17.49294 1.000 33.89629 239 GLU A O 1
ATOM 1839 N N . ASP A 1 260 ? 14.38579 -27.20548 -15.60239 1.000 30.03736 240 ASP A N 1
ATOM 1840 C CA . ASP A 1 260 ? 13.04235 -27.14733 -16.17495 1.000 36.40060 240 ASP A CA 1
ATOM 1841 C C . ASP A 1 260 ? 13.03154 -26.29962 -17.43985 1.000 31.75810 240 ASP A C 1
ATOM 1842 O O . ASP A 1 260 ? 12.61192 -26.74058 -18.51943 1.000 29.19727 240 ASP A O 1
ATOM 1847 N N . GLY A 1 261 ? 13.45516 -25.04159 -17.30758 1.000 24.23737 241 GLY A N 1
ATOM 1848 C CA . GLY A 1 261 ? 13.41080 -24.13824 -18.43311 1.000 23.50371 241 GLY A CA 1
ATOM 1849 C C . GLY A 1 261 ? 14.44421 -24.46479 -19.48242 1.000 25.00167 241 GLY A C 1
ATOM 1850 O O . GLY A 1 261 ? 14.17207 -24.32639 -20.67777 1.000 26.36774 241 GLY A O 1
ATOM 1851 N N . GLN A 1 262 ? 15.62339 -24.94093 -19.05928 1.000 26.78488 242 GLN A N 1
ATOM 1852 C CA . GLN A 1 262 ? 16.64067 -25.33132 -20.03591 1.000 28.76618 242 GLN A CA 1
ATOM 1853 C C . GLN A 1 262 ? 16.14267 -26.46642 -20.90268 1.000 29.77195 242 GLN A C 1
ATOM 1854 O O . GLN A 1 262 ? 16.26569 -26.41198 -22.13362 1.000 31.69556 242 GLN A O 1
ATOM 1860 N N . ALA A 1 263 ? 15.52090 -27.47411 -20.28260 1.000 26.36410 243 ALA A N 1
ATOM 1861 C CA . ALA A 1 263 ? 14.97640 -28.60157 -21.03746 1.000 36.50137 243 ALA A CA 1
ATOM 1862 C C . ALA A 1 263 ? 13.95819 -28.13462 -22.06648 1.000 28.81702 243 ALA A C 1
ATOM 1863 O O . ALA A 1 263 ? 14.03578 -28.49921 -23.24690 1.000 29.57149 243 ALA A O 1
ATOM 1865 N N . LEU A 1 264 ? 13.00154 -27.30415 -21.63883 1.000 25.89848 244 LEU A N 1
ATOM 1866 C CA . LEU A 1 264 ? 11.95590 -26.86541 -22.55211 1.000 23.21459 244 LEU A CA 1
ATOM 1867 C C . LEU A 1 264 ? 12.52449 -26.00291 -23.67040 1.000 24.55787 244 LEU A C 1
ATOM 1868 O O . LEU A 1 264 ? 12.16172 -26.17597 -24.84181 1.000 24.18107 244 LEU A O 1
ATOM 1873 N N . TYR A 1 265 ? 13.44626 -25.10198 -23.33511 1.000 23.65118 245 TYR A N 1
ATOM 1874 C CA . TYR A 1 265 ? 14.07711 -24.26441 -24.35113 1.000 25.88962 245 TYR A CA 1
ATOM 1875 C C . TYR A 1 265 ? 14.84478 -25.10463 -25.36659 1.000 24.36071 245 TYR A C 1
ATOM 1876 O O . TYR A 1 265 ? 14.69477 -24.91311 -26.58299 1.000 26.50098 245 TYR A O 1
ATOM 1885 N N . LYS A 1 266 ? 15.65097 -26.05929 -24.88451 1.000 26.74945 246 LYS A N 1
ATOM 1886 C CA . LYS A 1 266 ? 16.41499 -26.92827 -25.78792 1.000 32.17608 246 LYS A CA 1
ATOM 1887 C C . LYS A 1 266 ? 15.49401 -27.72476 -26.70686 1.000 34.53274 246 LYS A C 1
ATOM 1888 O O . LYS A 1 266 ? 15.78006 -27.88792 -27.90028 1.000 35.09096 246 LYS A O 1
ATOM 1894 N N . LYS A 1 267 ? 14.41846 -28.28167 -26.14887 1.000 28.50178 247 LYS A N 1
ATOM 1895 C CA . LYS A 1 267 ? 13.43392 -29.02492 -26.93164 1.000 33.31700 247 LYS A CA 1
ATOM 1896 C C . LYS A 1 267 ? 12.81187 -28.15390 -28.02477 1.000 28.39287 247 LYS A C 1
ATOM 1897 O O . LYS A 1 267 ? 12.67858 -28.58210 -29.17746 1.000 32.00686 247 LYS A O 1
ATOM 1903 N N . LEU A 1 268 ? 12.40202 -26.92808 -27.68130 1.000 26.34832 248 LEU A N 1
ATOM 1904 C CA . LEU A 1 268 ? 11.84084 -26.05494 -28.71180 1.000 23.25559 248 LEU A CA 1
ATOM 1905 C C . LEU A 1 268 ? 12.86109 -25.71475 -29.79075 1.000 28.48171 248 LEU A C 1
ATOM 1906 O O . LEU A 1 268 ? 12.51672 -25.61928 -30.97416 1.000 30.65417 248 LEU A O 1
ATOM 1911 N N . GLN A 1 269 ? 14.11594 -25.49092 -29.40565 1.000 30.25910 249 GLN A N 1
ATOM 1912 C CA . GLN A 1 269 ? 15.12834 -25.19124 -30.41021 1.000 35.86328 249 GLN A CA 1
ATOM 1913 C C . GLN A 1 269 ? 15.25031 -26.33513 -31.40354 1.000 40.23577 249 GLN A C 1
ATOM 1914 O O . GLN A 1 269 ? 15.43523 -26.11337 -32.60771 1.000 43.86700 249 GLN A O 1
ATOM 1920 N N . ASP A 1 270 ? 15.09272 -27.56625 -30.92413 1.000 34.00335 250 ASP A N 1
ATOM 1921 C CA . ASP A 1 270 ? 15.23384 -28.74057 -31.77821 1.000 39.20777 250 ASP A CA 1
ATOM 1922 C C . ASP A 1 270 ? 13.99338 -28.96340 -32.63435 1.000 39.58766 250 ASP A C 1
ATOM 1923 O O . ASP A 1 270 ? 14.10379 -29.28171 -33.82114 1.000 45.61520 250 ASP A O 1
ATOM 1928 N N . ASP A 1 271 ? 12.80792 -28.77959 -32.04833 1.000 32.36265 251 ASP A N 1
ATOM 1929 C CA . ASP A 1 271 ? 11.54997 -29.10477 -32.70151 1.000 33.55290 251 ASP A CA 1
ATOM 1930 C C . ASP A 1 271 ? 11.05833 -27.98881 -33.61051 1.000 40.38430 251 ASP A C 1
ATOM 1931 O O . ASP A 1 271 ? 10.31891 -28.25625 -34.56396 1.000 45.68529 251 ASP A O 1
ATOM 1936 N N . CYS A 1 272 ? 11.43532 -26.77222 -33.34122 1.000 33.87130 252 CYS A N 1
ATOM 1937 C CA . CYS A 1 272 ? 10.86297 -25.68859 -34.12497 1.000 34.87312 252 CYS A CA 1
ATOM 1938 C C . CYS A 1 272 ? 11.74996 -25.34738 -35.30824 1.000 28.74701 252 CYS A C 1
ATOM 1939 O O . CYS A 1 272 ? 12.97882 -25.37192 -35.19904 1.000 29.11837 252 CYS A O 1
ATOM 1942 N N . PRO A 1 273 ? 11.16458 -24.91351 -36.41558 1.000 26.67276 253 PRO A N 1
ATOM 1943 C CA . PRO A 1 273 ? 11.98855 -24.36247 -37.48841 1.000 28.08678 253 PRO A CA 1
ATOM 1944 C C . PRO A 1 273 ? 12.60425 -23.05238 -37.03753 1.000 25.72675 253 PRO A C 1
ATOM 1945 O O . PRO A 1 273 ? 12.10532 -22.37000 -36.13934 1.000 26.67288 253 PRO A O 1
ATOM 1949 N N . SER A 1 274 ? 13.69705 -22.68902 -37.70509 1.000 29.29647 254 SER A N 1
ATOM 1950 C CA . SER A 1 274 ? 14.33091 -21.41831 -37.38241 1.000 28.20355 254 SER A CA 1
ATOM 1951 C C . SER A 1 274 ? 13.46405 -20.22719 -37.73918 1.000 28.56454 254 SER A C 1
ATOM 1952 O O . SER A 1 274 ? 13.75207 -19.11765 -37.28061 1.000 29.99313 254 SER A O 1
ATOM 1955 N N . ALA A 1 275 ? 12.41082 -20.42416 -38.53369 1.000 25.87820 255 ALA A N 1
ATOM 1956 C CA . ALA A 1 275 ? 11.47627 -19.34766 -38.82046 1.000 24.96087 255 ALA A CA 1
ATOM 1957 C C . ALA A 1 275 ? 10.70995 -18.90466 -37.58640 1.000 28.01086 255 ALA A C 1
ATOM 1958 O O . ALA A 1 275 ? 10.12959 -17.82026 -37.61302 1.000 28.72273 255 ALA A O 1
ATOM 1960 N N . TYR A 1 276 ? 10.65602 -19.71901 -36.53312 1.000 23.52554 256 TYR A N 1
ATOM 1961 C CA . TYR A 1 276 ? 10.09606 -19.29914 -35.24645 1.000 23.51407 256 TYR A CA 1
ATOM 1962 C C . TYR A 1 276 ? 11.18460 -18.62398 -34.42623 1.000 26.29094 256 TYR A C 1
ATOM 1963 O O . TYR A 1 276 ? 12.30415 -19.12841 -34.32901 1.000 26.76483 256 TYR A O 1
ATOM 1972 N N . GLN A 1 277 ? 10.85477 -17.49164 -33.81460 1.000 20.16329 257 GLN A N 1
ATOM 1973 C CA . GLN A 1 277 ? 11.75438 -16.88573 -32.83735 1.000 23.60484 257 GLN A CA 1
ATOM 1974 C C . GLN A 1 277 ? 11.51955 -17.56250 -31.49890 1.000 23.17011 257 GLN A C 1
ATOM 1975 O O . GLN A 1 277 ? 10.38360 -17.59483 -31.02780 1.000 25.38654 257 GLN A O 1
ATOM 1981 N N . VAL A 1 278 ? 12.56894 -18.11849 -30.89273 1.000 22.69090 258 VAL A N 1
ATOM 1982 C CA . VAL A 1 278 ? 12.43133 -18.81209 -29.61455 1.000 17.96568 258 VAL A CA 1
ATOM 1983 C C . VAL A 1 278 ? 13.35270 -18.12530 -28.61881 1.000 24.97249 258 VAL A C 1
ATOM 1984 O O . VAL A 1 278 ? 14.56575 -18.06438 -28.83617 1.000 26.09073 258 VAL A O 1
ATOM 1988 N N . ALA A 1 279 ? 12.77867 -17.58442 -27.54410 1.000 19.63488 259 ALA A N 1
ATOM 1989 C CA . ALA A 1 279 ? 13.54107 -16.79844 -26.58333 1.000 20.89334 259 ALA A CA 1
ATOM 1990 C C . ALA A 1 279 ? 13.29444 -17.32207 -25.17606 1.000 19.07414 259 ALA A C 1
ATOM 1991 O O . ALA A 1 279 ? 12.37476 -18.10583 -24.93277 1.000 21.21323 259 ALA A O 1
ATOM 1993 N N . TYR A 1 280 ? 14.13568 -16.87482 -24.25309 1.000 18.99638 260 TYR A N 1
ATOM 1994 C CA . TYR A 1 280 ? 14.13862 -17.32355 -22.86851 1.000 21.72991 260 TYR A CA 1
ATOM 1995 C C . TYR A 1 280 ? 14.05918 -16.10904 -21.94387 1.000 24.66809 260 TYR A C 1
ATOM 1996 O O . TYR A 1 280 ? 14.70608 -15.07802 -22.18398 1.000 23.63041 260 TYR A O 1
ATOM 2005 N N . SER A 1 281 ? 13.26195 -16.20933 -20.88068 1.000 18.96830 261 SER A N 1
ATOM 2006 C CA . SER A 1 281 ? 13.29560 -15.17878 -19.86165 1.000 19.97307 261 SER A CA 1
ATOM 2007 C C . SER A 1 281 ? 12.97141 -15.85070 -18.53005 1.000 23.15056 261 SER A C 1
ATOM 2008 O O . SER A 1 281 ? 12.87233 -17.08490 -18.45486 1.000 21.45919 261 SER A O 1
ATOM 2011 N N . GLU A 1 282 ? 12.84807 -15.05013 -17.47231 1.000 23.42644 262 GLU A N 1
ATOM 2012 C CA . GLU A 1 282 ? 12.57144 -15.58300 -16.14174 1.000 21.10084 262 GLU A CA 1
ATOM 2013 C C . GLU A 1 282 ? 11.49904 -14.73436 -15.48333 1.000 21.76567 262 GLU A C 1
ATOM 2014 O O . GLU A 1 282 ? 11.25658 -13.59107 -15.88076 1.000 22.48338 262 GLU A O 1
ATOM 2020 N N . PHE A 1 283 ? 10.87103 -15.30302 -14.45401 1.000 22.64458 263 PHE A N 1
ATOM 2021 C CA . PHE A 1 283 ? 9.94853 -14.53646 -13.63165 1.000 24.42369 263 PHE A CA 1
ATOM 2022 C C . PHE A 1 283 ? 10.71406 -13.72695 -12.59181 1.000 27.85677 263 PHE A C 1
ATOM 2023 O O . PHE A 1 283 ? 11.67309 -14.21188 -11.97705 1.000 30.01538 263 PHE A O 1
ATOM 2031 N N . GLY A 1 284 ? 10.28119 -12.48735 -12.39313 1.000 24.95450 264 GLY A N 1
ATOM 2032 C CA . GLY A 1 284 ? 10.71494 -11.67893 -11.28254 1.000 25.71687 264 GLY A CA 1
ATOM 2033 C C . GLY A 1 284 ? 9.86073 -11.91804 -10.04962 1.000 26.65293 264 GLY A C 1
ATOM 2034 O O . GLY A 1 284 ? 8.90726 -12.70018 -10.06263 1.000 31.09146 264 GLY A O 1
ATOM 2035 N N . PRO A 1 285 ? 10.19928 -11.23508 -8.95865 1.000 28.71973 265 PRO A N 1
ATOM 2036 C CA . PRO A 1 285 ? 9.61226 -11.58966 -7.64659 1.000 30.07627 265 PRO A CA 1
ATOM 2037 C C . PRO A 1 285 ? 8.10952 -11.42466 -7.55348 1.000 33.12578 265 PRO A C 1
ATOM 2038 O O . PRO A 1 285 ? 7.46297 -12.22921 -6.86811 1.000 31.18002 265 PRO A O 1
ATOM 2042 N N . VAL A 1 286 ? 7.53350 -10.39640 -8.18962 1.000 33.31961 266 VAL A N 1
ATOM 2043 C CA . VAL A 1 286 ? 6.08477 -10.19180 -8.11179 1.000 32.96383 266 VAL A CA 1
ATOM 2044 C C . VAL A 1 286 ? 5.34112 -11.39180 -8.67456 1.000 32.24264 266 VAL A C 1
ATOM 2045 O O . VAL A 1 286 ? 4.45546 -11.95555 -8.02072 1.000 32.73049 266 VAL A O 1
ATOM 2049 N N . VAL A 1 287 ? 5.70500 -11.82421 -9.88343 1.000 28.05145 267 VAL A N 1
ATOM 2050 C CA . VAL A 1 287 ? 5.03537 -12.98318 -10.44303 1.000 27.39684 267 VAL A CA 1
ATOM 2051 C C . VAL A 1 287 ? 5.43534 -14.23381 -9.67488 1.000 30.78051 267 VAL A C 1
ATOM 2052 O O . VAL A 1 287 ? 4.59653 -15.10046 -9.40355 1.000 31.05022 267 VAL A O 1
ATOM 2056 N N . ALA A 1 288 ? 6.72543 -14.35617 -9.31659 1.000 27.56477 268 ALA A N 1
ATOM 2057 C CA . ALA A 1 288 ? 7.16015 -15.53565 -8.56856 1.000 30.85848 268 ALA A CA 1
ATOM 2058 C C . ALA A 1 288 ? 6.46107 -15.66857 -7.22293 1.000 30.48829 268 ALA A C 1
ATOM 2059 O O . ALA A 1 288 ? 6.22330 -16.79164 -6.77286 1.000 30.98645 268 ALA A O 1
ATOM 2061 N N . ALA A 1 289 ? 6.14022 -14.55071 -6.55302 1.000 30.25619 269 ALA A N 1
ATOM 2062 C CA . ALA A 1 289 ? 5.42455 -14.63708 -5.28302 1.000 35.34702 269 ALA A CA 1
ATOM 2063 C C . ALA A 1 289 ? 4.07341 -15.33058 -5.42842 1.000 38.49964 269 ALA A C 1
ATOM 2064 O O . ALA A 1 289 ? 3.60256 -15.97408 -4.48142 1.000 41.51627 269 ALA A O 1
ATOM 2066 N N . HIS A 1 290 ? 3.41831 -15.18742 -6.57942 1.000 29.85299 270 HIS A N 1
ATOM 2067 C CA . HIS A 1 290 ? 2.14471 -15.85031 -6.80349 1.000 38.21390 270 HIS A CA 1
ATOM 2068 C C . HIS A 1 290 ? 2.26963 -17.24830 -7.38262 1.000 34.08126 270 HIS A C 1
ATOM 2069 O O . HIS A 1 290 ? 1.36468 -18.06609 -7.18400 1.000 34.96340 270 HIS A O 1
ATOM 2076 N N . LEU A 1 291 ? 3.37100 -17.55709 -8.06922 1.000 30.38442 271 LEU A N 1
ATOM 2077 C CA . LEU A 1 291 ? 3.54787 -18.89955 -8.60523 1.000 32.41936 271 LEU A CA 1
ATOM 2078 C C . LEU A 1 291 ? 4.11788 -19.85734 -7.56845 1.000 37.66140 271 LEU A C 1
ATOM 2079 O O . LEU A 1 291 ? 3.77031 -21.04303 -7.56553 1.000 34.23748 271 LEU A O 1
ATOM 2084 N N . GLY A 1 292 ? 4.98089 -19.37077 -6.68494 1.000 32.03110 272 GLY A N 1
ATOM 2085 C CA . GLY A 1 292 ? 5.75923 -20.26565 -5.86237 1.000 39.14074 272 GLY A CA 1
ATOM 2086 C C . GLY A 1 292 ? 6.91586 -20.85622 -6.65457 1.000 37.81293 272 GLY A C 1
ATOM 2087 O O . GLY A 1 292 ? 7.28592 -20.39562 -7.74272 1.000 38.34424 272 GLY A O 1
ATOM 2088 N N . SER A 1 293 ? 7.49372 -21.90370 -6.07635 1.000 40.83364 273 SER A N 1
ATOM 2089 C CA . SER A 1 293 ? 8.62594 -22.58719 -6.67710 1.000 32.94394 273 SER A CA 1
ATOM 2090 C C . SER A 1 293 ? 8.17912 -23.39692 -7.88942 1.000 40.55014 273 SER A C 1
ATOM 2091 O O . SER A 1 293 ? 7.01425 -23.78816 -8.00393 1.000 41.60159 273 SER A O 1
ATOM 2094 N N . GLY A 1 294 ? 9.11349 -23.62143 -8.81820 1.000 35.88861 274 GLY A N 1
ATOM 2095 C CA . GLY A 1 294 ? 8.85222 -24.49834 -9.94473 1.000 35.33821 274 GLY A CA 1
ATOM 2096 C C . GLY A 1 294 ? 7.97259 -23.92640 -11.03323 1.000 30.84262 274 GLY A C 1
ATOM 2097 O O . GLY A 1 294 ? 7.46277 -24.68397 -11.86909 1.000 38.18463 274 GLY A O 1
ATOM 2098 N N . GLY A 1 295 ? 7.79982 -22.61079 -11.07357 1.000 29.65292 275 GLY A N 1
ATOM 2099 C CA . GLY A 1 295 ? 7.02305 -22.00926 -12.14464 1.000 27.78407 275 GLY A CA 1
ATOM 2100 C C . GLY A 1 295 ? 7.71006 -22.16037 -13.49240 1.000 25.39616 275 GLY A C 1
ATOM 2101 O O . GLY A 1 295 ? 8.93648 -22.09706 -13.60411 1.000 29.69809 275 GLY A O 1
ATOM 2102 N N . LEU A 1 296 ? 6.90861 -22.40640 -14.52647 1.000 22.35798 276 LEU A N 1
ATOM 2103 C CA . LEU A 1 296 ? 7.44118 -22.48416 -15.87906 1.000 21.67236 276 LEU A CA 1
ATOM 2104 C C . LEU A 1 296 ? 6.33367 -22.15967 -16.86583 1.000 23.86948 276 LEU A C 1
ATOM 2105 O O . LEU A 1 296 ? 5.26382 -22.77034 -16.81338 1.000 24.05857 276 LEU A O 1
ATOM 2110 N N . GLY A 1 297 ? 6.55982 -21.14284 -17.69011 1.000 20.73133 277 GLY A N 1
ATOM 2111 C CA . GLY A 1 297 ? 5.59031 -20.71345 -18.67947 1.000 22.30189 277 GLY A CA 1
ATOM 2112 C C . GLY A 1 297 ? 6.12500 -20.85800 -20.09120 1.000 21.91328 277 GLY A C 1
ATOM 2113 O O . GLY A 1 297 ? 7.33105 -20.71993 -20.34769 1.000 20.67038 277 GLY A O 1
ATOM 2114 N N . LEU A 1 298 ? 5.22044 -21.14859 -21.01306 1.000 18.36695 278 LEU A N 1
ATOM 2115 C CA . LEU A 1 298 ? 5.51066 -21.07897 -22.43611 1.000 18.57959 278 LEU A CA 1
ATOM 2116 C C . LEU A 1 298 ? 4.48906 -20.13385 -23.05025 1.000 19.50708 278 LEU A C 1
ATOM 2117 O O . LEU A 1 298 ? 3.30349 -20.45283 -23.11366 1.000 20.43558 278 LEU A O 1
ATOM 2122 N N . GLY A 1 299 ? 4.95230 -18.97448 -23.48057 1.000 17.35948 279 GLY A N 1
ATOM 2123 C CA . GLY A 1 299 ? 4.06590 -18.01761 -24.09471 1.000 16.71304 279 GLY A CA 1
ATOM 2124 C C . GLY A 1 299 ? 4.33473 -17.83596 -25.57713 1.000 20.09911 279 GLY A C 1
ATOM 2125 O O . GLY A 1 299 ? 5.39481 -18.21990 -26.10576 1.000 19.19973 279 GLY A O 1
ATOM 2126 N N . TYR A 1 300 ? 3.37734 -17.24839 -26.27861 1.000 18.83364 280 TYR A N 1
ATOM 2127 C CA . TYR A 1 300 ? 3.53046 -17.10031 -27.72149 1.000 18.43025 280 TYR A CA 1
ATOM 2128 C C . TYR A 1 300 ? 2.89654 -15.79526 -28.15503 1.000 20.34424 280 TYR A C 1
ATOM 2129 O O . TYR A 1 300 ? 1.95938 -15.31347 -27.52870 1.000 20.38788 280 TYR A O 1
ATOM 2138 N N . VAL A 1 301 ? 3.41249 -15.26114 -29.25391 1.000 18.41588 281 VAL A N 1
ATOM 2139 C CA . VAL A 1 301 ? 2.91043 -14.06208 -29.92019 1.000 21.22457 281 VAL A CA 1
ATOM 2140 C C . VAL A 1 301 ? 2.94095 -14.34776 -31.41240 1.000 21.42219 281 VAL A C 1
ATOM 2141 O O . VAL A 1 301 ? 3.94971 -14.85589 -31.91922 1.000 22.69225 281 VAL A O 1
ATOM 2145 N N . GLY A 1 302 ? 1.83918 -14.07929 -32.10986 1.000 23.83785 282 GLY A N 1
ATOM 2146 C CA . GLY A 1 302 ? 1.79188 -14.24146 -33.55567 1.000 22.25081 282 GLY A CA 1
ATOM 2147 C C . GLY A 1 302 ? 2.43241 -13.09676 -34.31731 1.000 24.12555 282 GLY A C 1
ATOM 2148 O O . GLY A 1 302 ? 1.88548 -12.61806 -35.31018 1.000 25.60623 282 GLY A O 1
ATOM 2149 N N . ARG A 1 303 ? 3.58627 -12.63579 -33.84017 1.000 22.99745 283 ARG A N 1
ATOM 2150 C CA . ARG A 1 303 ? 4.35460 -11.59554 -34.49738 1.000 25.70998 283 ARG A CA 1
ATOM 2151 C C . ARG A 1 303 ? 5.82216 -11.95328 -34.38084 1.000 23.15425 283 ARG A C 1
ATOM 2152 O O . ARG A 1 303 ? 6.21933 -12.64206 -33.44359 1.000 25.29536 283 ARG A O 1
ATOM 2160 N N . LYS A 1 304 ? 6.63597 -11.37563 -35.26811 1.000 27.09208 284 LYS A N 1
ATOM 2161 C CA . LYS A 1 304 ? 8.09362 -11.42840 -35.12612 1.000 28.18092 284 LYS A CA 1
ATOM 2162 C C . LYS A 1 304 ? 8.52980 -10.18227 -34.36002 1.000 25.55775 284 LYS A C 1
ATOM 2163 O O . LYS A 1 304 ? 8.79428 -9.12862 -34.94074 1.000 30.52623 284 LYS A O 1
ATOM 2169 N N . ILE A 1 305 ? 8.56345 -10.29061 -33.03026 1.000 26.12588 285 ILE A N 1
ATOM 2170 C CA . ILE A 1 305 ? 8.86995 -9.14235 -32.18410 1.000 28.65854 285 ILE A CA 1
ATOM 2171 C C . ILE A 1 305 ? 10.35596 -8.81133 -32.28784 1.000 29.20792 285 ILE A C 1
ATOM 2172 O O . ILE A 1 305 ? 11.20428 -9.71026 -32.37332 1.000 26.24562 285 ILE A O 1
ATOM 2177 N N . ARG A 1 306 ? 10.68628 -7.51865 -32.30142 1.000 27.54653 286 ARG A N 1
ATOM 2178 C CA . ARG A 1 306 ? 12.08488 -7.09097 -32.30333 1.000 30.03578 286 ARG A CA 1
ATOM 2179 C C . ARG A 1 306 ? 12.65012 -7.21324 -30.89040 1.000 28.47963 286 ARG A C 1
ATOM 2180 O O . ARG A 1 306 ? 12.25359 -6.48379 -29.98207 1.000 30.30633 286 ARG A O 1
ATOM 2188 N N . LEU A 1 307 ? 13.58333 -8.13903 -30.69261 1.000 28.04596 287 LEU A N 1
ATOM 2189 C CA . LEU A 1 307 ? 14.09863 -8.42268 -29.36409 1.000 31.70409 287 LEU A CA 1
ATOM 2190 C C . LEU A 1 307 ? 15.41981 -7.72586 -29.08505 1.000 31.49739 287 LEU A C 1
ATOM 2191 O O . LEU A 1 307 ? 16.01275 -7.95213 -28.02374 1.000 39.81343 287 LEU A O 1
ATOM 2196 N N . THR A 1 308 ? 15.87971 -6.86913 -29.99632 1.000 32.69450 288 THR A N 1
ATOM 2197 C CA . THR A 1 308 ? 17.17017 -6.20664 -29.85000 1.000 43.58452 288 THR A CA 1
ATOM 2198 C C . THR A 1 308 ? 17.01445 -4.68501 -29.77950 1.000 51.31843 288 THR A C 1
ATOM 2199 O O . THR A 1 308 ? 17.97679 -3.94613 -29.57267 1.000 49.45503 288 THR A O 1
ATOM 2204 N N . PRO B 1 16 ? 1.71260 30.84712 35.82897 1.000 90.71764 -4 PRO B N 1
ATOM 2205 C CA . PRO B 1 16 ? 1.27608 31.52238 34.60249 1.000 72.58330 -4 PRO B CA 1
ATOM 2206 C C . PRO B 1 16 ? 2.19718 32.68330 34.24965 1.000 83.77193 -4 PRO B C 1
ATOM 2207 O O . PRO B 1 16 ? 2.06355 33.76704 34.82338 1.000 78.16626 -4 PRO B O 1
ATOM 2211 N N . ARG B 1 17 ? 3.11468 32.46642 33.30884 1.000 78.00797 -3 ARG B N 1
ATOM 2212 C CA . ARG B 1 17 ? 4.15656 33.44110 33.01690 1.000 84.79662 -3 ARG B CA 1
ATOM 2213 C C . ARG B 1 17 ? 4.00904 34.08365 31.64036 1.000 69.54536 -3 ARG B C 1
ATOM 2214 O O . ARG B 1 17 ? 4.90915 34.80760 31.20531 1.000 76.15519 -3 ARG B O 1
ATOM 2216 N N . GLY B 1 18 ? 2.89514 33.85681 3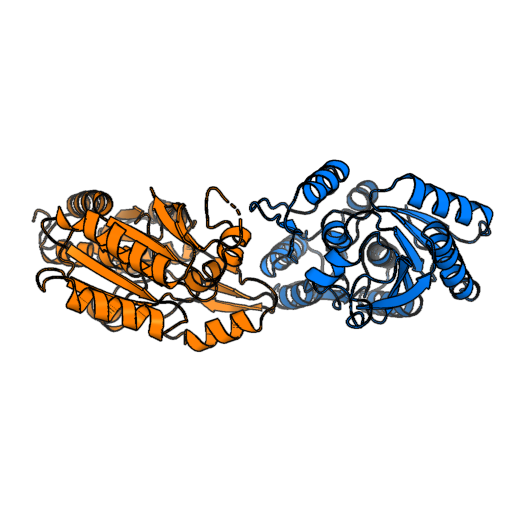0.95337 1.000 67.62011 -2 GLY B N 1
ATOM 2217 C CA . GLY B 1 18 ? 2.66021 34.49669 29.67131 1.000 61.05684 -2 GLY B CA 1
ATOM 2218 C C . GLY B 1 18 ? 1.24482 35.02487 29.55272 1.000 71.32739 -2 GLY B C 1
ATOM 2219 O O . GLY B 1 18 ? 0.47305 34.56208 28.70757 1.000 60.91865 -2 GLY B O 1
ATOM 2220 N N . SER B 1 19 ? 0.88455 35.98055 30.40834 1.000 78.11448 -1 SER B N 1
ATOM 2221 C CA . SER B 1 19 ? -0.48938 36.46122 30.47283 1.000 89.49522 -1 SER B CA 1
ATOM 2222 C C . SER B 1 19 ? -0.80394 37.36893 29.28930 1.000 91.51304 -1 SER B C 1
ATOM 2223 O O . SER B 1 19 ? 0.02738 38.18176 28.87380 1.000 86.76727 -1 SER B O 1
ATOM 2226 N N . HIS B 1 20 ? -2.02407 37.22747 28.75752 1.000 94.23726 0 HIS B N 1
ATOM 2227 C CA . HIS B 1 20 ? -2.48403 37.95460 27.56897 1.000 86.88597 0 HIS B CA 1
ATOM 2228 C C . HIS B 1 20 ? -1.60817 37.66580 26.35058 1.000 78.38648 0 HIS B C 1
ATOM 2229 O O . HIS B 1 20 ? -1.40895 38.52923 25.49193 1.000 83.40817 0 HIS B O 1
ATOM 2236 N N . MET B 1 21 ? -1.09747 36.43914 26.26860 1.000 79.32624 1 MET B N 1
ATOM 2237 C CA . MET B 1 21 ? -0.27768 35.97866 25.15364 1.000 58.73424 1 MET B CA 1
ATOM 2238 C C . MET B 1 21 ? -1.15165 35.40090 24.04600 1.000 69.82347 1 MET B C 1
ATOM 2239 O O . MET B 1 21 ? -2.07744 34.62606 24.30317 1.000 66.10462 1 MET B O 1
ATOM 2244 N N . LYS B 1 22 ? -0.85098 35.78919 22.80649 1.000 44.82674 2 LYS B N 1
ATOM 2245 C CA . LYS B 1 22 ? -1.60433 35.32919 21.64633 1.000 39.49986 2 LYS B CA 1
ATOM 2246 C C . LYS B 1 22 ? -0.94578 34.05644 21.14143 1.000 35.79283 2 LYS B C 1
ATOM 2247 O O . LYS B 1 22 ? -0.14395 34.05753 20.20607 1.000 35.13696 2 LYS B O 1
ATOM 2249 N N . ILE B 1 23 ? -1.29567 32.95740 21.79296 1.000 33.77643 3 ILE B N 1
ATOM 2250 C CA . ILE B 1 23 ? -0.78485 31.63367 21.45943 1.000 30.64986 3 ILE B CA 1
ATOM 2251 C C . ILE B 1 23 ? -1.91419 30.82695 20.84294 1.000 32.66371 3 ILE B C 1
ATOM 2252 O O . ILE B 1 23 ? -2.99731 30.71830 21.42928 1.000 28.65498 3 ILE B O 1
ATOM 2257 N N . ALA B 1 24 ? -1.66119 30.25209 19.67501 1.000 26.40641 4 ALA B N 1
ATOM 2258 C CA . ALA B 1 24 ? -2.60562 29.34596 19.04933 1.000 24.37809 4 ALA B CA 1
ATOM 2259 C C . ALA B 1 24 ? -2.15559 27.90995 19.26250 1.000 23.15138 4 ALA B C 1
ATOM 2260 O O . ALA B 1 24 ? -0.97762 27.62791 19.48482 1.000 24.61861 4 ALA B O 1
ATOM 2262 N N . VAL B 1 25 ? -3.11149 26.99673 19.20293 1.000 23.11719 5 VAL B N 1
ATOM 2263 C CA . VAL B 1 25 ? -2.81053 25.56862 19.29068 1.000 21.61344 5 VAL B CA 1
ATOM 2264 C C . VAL B 1 25 ? -3.47583 24.89972 18.10955 1.000 23.47570 5 VAL B C 1
ATOM 2265 O O . VAL B 1 25 ? -4.67844 25.06856 17.91423 1.000 23.13981 5 VAL B O 1
ATOM 2269 N N . MET B 1 26 ? -2.70875 24.14684 17.30666 1.000 18.64662 6 MET B N 1
ATOM 2270 C CA . MET B 1 26 ? -3.32594 23.43121 16.19746 1.000 20.58550 6 MET B CA 1
ATOM 2271 C C . MET B 1 26 ? -2.83410 21.99177 16.22295 1.000 17.83069 6 MET B C 1
ATOM 2272 O O . MET B 1 26 ? -2.04257 21.60126 17.06936 1.000 20.55756 6 MET B O 1
ATOM 2277 N N . THR B 1 27 ? -3.30760 21.20930 15.25964 1.000 21.18034 7 THR B N 1
ATOM 2278 C CA . THR B 1 27 ? -2.96585 19.78869 15.26635 1.000 21.97365 7 THR B CA 1
ATOM 2279 C C . THR B 1 27 ? -3.24947 19.21608 13.88506 1.000 21.21388 7 THR B C 1
ATOM 2280 O O . THR B 1 27 ? -3.67343 19.92867 12.96532 1.000 22.21835 7 THR B O 1
ATOM 2284 N N . ASP B 1 28 ? -2.93619 17.93129 13.71292 1.000 21.62287 8 ASP B N 1
ATOM 2285 C CA . ASP B 1 28 ? -3.31272 17.24067 12.48966 1.000 18.99234 8 ASP B CA 1
ATOM 2286 C C . ASP B 1 28 ? -4.61264 16.47374 12.72677 1.000 22.99403 8 ASP B C 1
ATOM 2287 O O . ASP B 1 28 ? -5.14126 16.43198 13.83883 1.000 22.09700 8 ASP B O 1
ATOM 2292 N N . SER B 1 29 ? -5.16092 15.89719 11.65330 1.000 23.77552 9 SER B N 1
ATOM 2293 C CA . SER B 1 29 ? -6.50256 15.35610 11.78290 1.000 25.95993 9 SER B CA 1
ATOM 2294 C C . SER B 1 29 ? -6.54032 14.10381 12.64591 1.000 22.91572 9 SER B C 1
ATOM 2295 O O . SER B 1 29 ? -7.61264 13.74932 13.13862 1.000 23.26046 9 SER B O 1
ATOM 2298 N N . THR B 1 30 ? -5.39764 13.43880 12.85889 1.000 21.18515 10 THR B N 1
ATOM 2299 C CA . THR B 1 30 ? -5.39711 12.18720 13.60418 1.000 20.25938 10 THR B CA 1
ATOM 2300 C C . THR B 1 30 ? -5.53129 12.37005 15.11731 1.000 19.75197 10 THR B C 1
ATOM 2301 O O . THR B 1 30 ? -5.54129 11.36540 15.83203 1.000 20.70935 10 THR B O 1
ATOM 2305 N N A SER B 1 31 ? -5.62293 13.61351 15.60344 0.483 18.17698 11 SER B N 1
ATOM 2306 N N B SER B 1 31 ? -5.63172 13.60107 15.62012 0.517 18.18339 11 SER B N 1
ATOM 2307 C CA A SER B 1 31 ? -6.02523 13.86635 16.98722 0.483 18.61955 11 SER B CA 1
ATOM 2308 C CA B SER B 1 31 ? -6.00947 13.77693 17.02117 0.517 18.59741 11 SER B CA 1
ATOM 2309 C C A SER B 1 31 ? -7.47486 13.45967 17.25175 0.483 18.70772 11 SER B C 1
ATOM 2310 C C B SER B 1 31 ? -7.47621 13.41434 17.26216 0.517 18.75218 11 SER B C 1
ATOM 2311 O O A SER B 1 31 ? -7.83799 13.23549 18.41616 0.483 19.55509 11 SER B O 1
ATOM 2312 O O B SER B 1 31 ? -7.85738 13.17362 18.41814 0.517 19.62530 11 SER B O 1
ATOM 2317 N N . TYR B 1 32 ? -8.29205 13.35402 16.19974 1.000 19.32949 12 TYR B N 1
ATOM 2318 C CA . TYR B 1 32 ? -9.68964 12.91116 16.27530 1.000 20.24321 12 TYR B CA 1
ATOM 2319 C C . TYR B 1 32 ? -10.48791 13.63069 17.37149 1.000 25.22984 12 TYR B C 1
ATOM 2320 O O . TYR B 1 32 ? -11.26567 13.02870 18.12629 1.000 23.54690 12 TYR B O 1
ATOM 2329 N N . LEU B 1 33 ? -10.29884 14.93868 17.45271 1.000 22.01451 13 LEU B N 1
ATOM 2330 C CA . LEU B 1 33 ? -11.10775 15.76134 18.34096 1.000 23.12194 13 LEU B CA 1
ATOM 2331 C C . LEU B 1 33 ? -12.54544 15.86676 17.84688 1.000 26.23837 13 LEU B C 1
ATOM 2332 O O . LEU B 1 33 ? -12.81649 15.93404 16.64739 1.000 26.35201 13 LEU B O 1
ATOM 2337 N N . SER B 1 34 ? -13.47980 15.93707 18.79197 1.000 23.41662 14 SER B N 1
ATOM 2338 C CA . SER B 1 34 ? -14.86996 16.16948 18.43207 1.000 28.34261 14 SER B CA 1
ATOM 2339 C C . SER B 1 34 ? -15.04102 17.53193 17.76527 1.000 29.07562 14 SER B C 1
ATOM 2340 O O . SER B 1 34 ? -14.32788 18.49897 18.06375 1.000 27.38700 14 SER B O 1
ATOM 2343 N N . GLN B 1 35 ? -16.02602 17.62339 16.86566 1.000 29.15867 15 GLN B N 1
ATOM 2344 C CA . GLN B 1 35 ? -16.18285 18.88759 16.17073 1.000 31.07842 15 GLN B CA 1
ATOM 2345 C C . GLN B 1 35 ? -16.66505 19.97623 17.12995 1.000 31.83841 15 GLN B C 1
ATOM 2346 O O . GLN B 1 35 ? -16.34446 21.15414 16.92792 1.000 31.59780 15 GLN B O 1
ATOM 2352 N N . ASP B 1 36 ? -17.41349 19.60550 18.18037 1.000 38.73201 16 ASP B N 1
ATOM 2353 C CA . ASP B 1 36 ? -17.78051 20.59286 19.20765 1.000 30.57879 16 ASP B CA 1
ATOM 2354 C C . ASP B 1 36 ? -16.54337 21.28142 19.77448 1.000 29.28797 16 ASP B C 1
ATOM 2355 O O . ASP B 1 36 ? -16.53394 22.50503 19.95746 1.000 33.32877 16 ASP B O 1
ATOM 2360 N N . LEU B 1 37 ? -15.48787 20.50599 20.05335 1.000 29.65219 17 LEU B N 1
ATOM 2361 C CA . LEU B 1 37 ? -14.27304 21.07631 20.63206 1.000 28.02575 17 LEU B CA 1
ATOM 2362 C C . LEU B 1 37 ? -13.49627 21.88145 19.59670 1.000 28.60573 17 LEU B C 1
ATOM 2363 O O . LEU B 1 37 ? -12.97217 22.96409 19.90390 1.000 26.86593 17 LEU B O 1
ATOM 2368 N N . ILE B 1 38 ? -13.41409 21.37081 18.36364 1.000 25.15573 18 ILE B N 1
ATOM 2369 C CA . ILE B 1 38 ? -12.74114 22.10667 17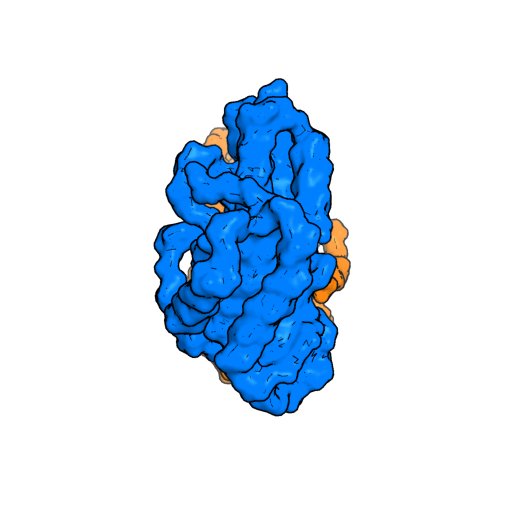.29157 1.000 27.09739 18 ILE B CA 1
ATOM 2370 C C . ILE B 1 38 ? -13.41430 23.45586 17.05967 1.000 30.43067 18 ILE B C 1
ATOM 2371 O O . ILE B 1 38 ? -12.74353 24.48563 16.91946 1.000 27.76840 18 ILE B O 1
ATOM 2376 N N . ASP B 1 39 ? -14.75022 23.46847 16.99053 1.000 28.99379 19 ASP B N 1
ATOM 2377 C CA . ASP B 1 39 ? -15.46806 24.73244 16.82631 1.000 33.41081 19 ASP B CA 1
ATOM 2378 C C . ASP B 1 39 ? -15.34275 25.62315 18.05721 1.000 34.72752 19 ASP B C 1
ATOM 2379 O O . ASP B 1 39 ? -15.20270 26.84340 17.92203 1.000 34.96021 19 ASP B O 1
ATOM 2384 N N . LYS B 1 40 ? -15.41293 25.04747 19.26556 1.000 28.96048 20 LYS B N 1
ATOM 2385 C CA . LYS B 1 40 ? -15.40791 25.88499 20.47049 1.000 31.04665 20 LYS B CA 1
ATOM 2386 C C . LYS B 1 40 ? -14.11119 26.67267 20.60463 1.000 34.95239 20 LYS B C 1
ATOM 2387 O O . LYS B 1 40 ? -14.13001 27.86678 20.94801 1.000 32.21569 20 LYS B O 1
ATOM 2393 N N . TYR B 1 41 ? -12.97975 26.02380 20.34010 1.000 30.47351 21 TYR B N 1
ATOM 2394 C CA . TYR B 1 41 ? -11.66932 26.64232 20.50113 1.000 31.81201 21 TYR B CA 1
ATOM 2395 C C . TYR B 1 41 ? -11.04894 27.05701 19.16826 1.000 27.14752 21 TYR B C 1
ATOM 2396 O O . TYR B 1 41 ? -9.89136 27.48951 19.14641 1.000 34.26479 21 TYR B O 1
ATOM 2405 N N . ASN B 1 42 ? -11.80679 26.96533 18.07040 1.000 27.70626 22 ASN B N 1
ATOM 2406 C CA . ASN B 1 42 ? -11.34513 27.32234 16.72384 1.000 31.57611 22 ASN B CA 1
ATOM 2407 C C . ASN B 1 42 ? -10.01807 26.65857 16.40266 1.000 33.78847 22 ASN B C 1
ATOM 2408 O O . ASN B 1 42 ? -9.06341 27.30651 15.97855 1.000 35.07148 22 ASN B O 1
ATOM 2413 N N . ILE B 1 43 ? -9.96002 25.35009 16.62050 1.000 25.71160 23 ILE B N 1
ATOM 2414 C CA . ILE B 1 43 ? -8.71293 24.60851 16.44418 1.000 23.29448 23 ILE B CA 1
ATOM 2415 C C . ILE B 1 43 ? -8.48171 24.34039 14.96135 1.000 25.15593 23 ILE B C 1
ATOM 2416 O O . ILE B 1 43 ? -9.31154 23.71581 14.28838 1.000 28.33010 23 ILE B O 1
ATOM 2421 N N . GLN B 1 44 ? -7.36278 24.82932 14.44066 1.000 26.00625 24 GLN B N 1
ATOM 2422 C CA . GLN B 1 44 ? -7.04516 24.58476 13.04534 1.000 26.08330 24 GLN B CA 1
ATOM 2423 C C . GLN B 1 44 ? -6.44031 23.18989 12.90802 1.000 23.48509 24 GLN B C 1
ATOM 2424 O O . GLN B 1 44 ? -5.74618 22.70140 13.80163 1.000 23.74060 24 GLN B O 1
ATOM 2430 N N . ILE B 1 45 ? -6.73782 22.54867 11.78105 1.000 26.13039 25 ILE B N 1
ATOM 2431 C CA . ILE B 1 45 ? -6.41465 21.14335 11.55250 1.000 25.44560 25 ILE B CA 1
ATOM 2432 C C . ILE B 1 45 ? -5.70860 21.03115 10.20860 1.000 24.59214 25 ILE B C 1
ATOM 2433 O O . ILE B 1 45 ? -6.24190 21.47901 9.18534 1.000 26.61405 25 ILE B O 1
ATOM 2438 N N . ALA B 1 46 ? -4.52871 20.39677 10.20277 1.000 24.60772 26 ALA B N 1
ATOM 2439 C CA . ALA B 1 46 ? -3.88227 19.99947 8.96121 1.000 28.02241 26 ALA B CA 1
ATOM 2440 C C . ALA B 1 46 ? -4.30493 18.56870 8.66220 1.000 25.75339 26 ALA B C 1
ATOM 2441 O O . ALA B 1 46 ? -3.99498 17.67362 9.44574 1.000 25.20759 26 ALA B O 1
ATOM 2443 N N . PRO B 1 47 ? -5.05018 18.31222 7.59742 1.000 26.34359 27 PRO B N 1
ATOM 2444 C CA . PRO B 1 47 ? -5.61501 16.97323 7.42195 1.000 27.44636 27 PRO B CA 1
ATOM 2445 C C . PRO B 1 47 ? -4.65379 15.99776 6.75501 1.000 27.77818 27 PRO B C 1
ATOM 2446 O O . PRO B 1 47 ? -3.92526 16.32287 5.81030 1.000 29.43022 27 PRO B O 1
ATOM 2450 N N . LEU B 1 48 ? -4.67699 14.77829 7.26085 1.000 23.58234 28 LEU B N 1
ATOM 2451 C CA . LEU B 1 48 ? -4.11371 13.66377 6.52117 1.000 23.43036 28 LEU B CA 1
ATOM 2452 C C . LEU B 1 48 ? -5.15697 13.14301 5.52975 1.000 27.46602 28 LEU B C 1
ATOM 2453 O O . LEU B 1 48 ? -6.31638 13.56789 5.51265 1.000 29.87646 28 LEU B O 1
ATOM 2458 N N . SER B 1 49 ? -4.74387 12.22978 4.66458 1.000 28.18351 29 SER B N 1
ATOM 2459 C CA . SER B 1 49 ? -5.67548 11.75532 3.65633 1.000 31.60546 29 SER B CA 1
ATOM 2460 C C . SER B 1 49 ? -5.49262 10.25202 3.45745 1.000 32.52838 29 SER B C 1
ATOM 2461 O O . SER B 1 49 ? -4.51095 9.65347 3.90572 1.000 28.59772 29 SER B O 1
ATOM 2464 N N . VAL B 1 50 ? -6.50076 9.63906 2.84006 1.000 31.06870 30 VAL B N 1
ATOM 2465 C CA . VAL B 1 50 ? -6.53695 8.21011 2.56991 1.000 31.83285 30 VAL B CA 1
ATOM 2466 C C . VAL B 1 50 ? -6.83339 8.04612 1.09376 1.000 34.55883 30 VAL B C 1
ATOM 2467 O O . VAL B 1 50 ? -7.67735 8.76279 0.54367 1.000 39.42129 30 VAL B O 1
ATOM 2471 N N . THR B 1 51 ? -6.14134 7.11288 0.44798 1.000 36.02267 31 THR B N 1
ATOM 2472 C CA . THR B 1 51 ? -6.32013 6.90363 -0.97938 1.000 48.92590 31 THR B CA 1
ATOM 2473 C C . THR B 1 51 ? -6.52424 5.41863 -1.23849 1.000 47.82767 31 THR B C 1
ATOM 2474 O O . THR B 1 51 ? -5.72388 4.59041 -0.78918 1.000 46.53117 31 THR B O 1
ATOM 2478 N N . PHE B 1 52 ? -7.60370 5.08599 -1.93797 1.000 53.43759 32 PHE B N 1
ATOM 2479 C CA . PHE B 1 52 ? -7.82579 3.73496 -2.42977 1.000 56.95884 32 PHE B CA 1
ATOM 2480 C C . PHE B 1 52 ? -7.26701 3.57487 -3.83822 1.000 59.40543 32 PHE B C 1
ATOM 2481 O O . PHE B 1 52 ? -7.07653 4.54716 -4.56880 1.000 60.22403 32 PHE B O 1
ATOM 2489 N N . ASP B 1 53 ? -6.99249 2.31816 -4.20049 1.000 97.54256 33 ASP B N 1
ATOM 2490 C CA . ASP B 1 53 ? -6.36343 2.02510 -5.48544 1.000 106.36987 33 ASP B CA 1
ATOM 2491 C C . ASP B 1 53 ? -7.22042 2.50328 -6.64954 1.000 102.58610 33 ASP B C 1
ATOM 2492 O O . ASP B 1 53 ? -6.69452 2.98798 -7.65888 1.000 104.00370 33 ASP B O 1
ATOM 2497 N N . ASP B 1 54 ? -8.54495 2.38189 -6.52810 1.000 68.16598 34 ASP B N 1
ATOM 2498 C CA . ASP B 1 54 ? -9.42551 2.81307 -7.61043 1.000 71.18910 34 ASP B CA 1
ATOM 2499 C C . ASP B 1 54 ? -9.50509 4.32369 -7.73458 1.000 70.17335 34 ASP B C 1
ATOM 2500 O O . ASP B 1 54 ? -10.31544 4.82596 -8.52713 1.000 72.73618 34 ASP B O 1
ATOM 2505 N N . GLY B 1 55 ? -8.66732 5.03798 -6.98095 1.000 72.01100 35 GLY B N 1
ATOM 2506 C CA . GLY B 1 55 ? -8.52908 6.47101 -7.09303 1.000 66.17830 35 GLY B CA 1
ATOM 2507 C C . GLY B 1 55 ? -9.34076 7.27019 -6.10187 1.000 71.97264 35 GLY B C 1
ATOM 2508 O O . GLY B 1 55 ? -9.14182 8.48720 -6.00599 1.000 68.69914 35 GLY B O 1
ATOM 2509 N N . LYS B 1 56 ? -10.24782 6.63331 -5.36820 1.000 63.55963 36 LYS B N 1
ATOM 2510 C CA . LYS B 1 56 ? -11.07937 7.37255 -4.43312 1.000 60.65613 36 LYS B CA 1
ATOM 2511 C C . LYS B 1 56 ? -10.21841 7.89190 -3.29205 1.000 56.60641 36 LYS B C 1
ATOM 2512 O O . LYS B 1 56 ? -9.43982 7.14244 -2.69321 1.000 57.21228 36 LYS B O 1
ATOM 2518 N N . ASN B 1 57 ? -10.33831 9.18063 -3.00302 1.000 56.63148 37 ASN B N 1
ATOM 2519 C CA . ASN B 1 57 ? -9.51329 9.81042 -1.98267 1.000 56.01717 37 ASN B CA 1
ATOM 2520 C C . ASN B 1 57 ? -10.41664 10.47788 -0.95738 1.000 74.77390 37 ASN B C 1
ATOM 2521 O O . ASN B 1 57 ? -11.33814 11.21614 -1.32364 1.000 74.70227 37 ASN B O 1
ATOM 2526 N N . PHE B 1 58 ? -10.15554 10.19059 0.32137 1.000 54.00683 38 PHE B N 1
ATOM 2527 C CA . PHE B 1 58 ? -10.71722 10.91650 1.45349 1.000 58.02330 38 PHE B CA 1
ATOM 2528 C C . PHE B 1 58 ? -9.67134 11.88002 2.00131 1.000 62.91967 38 PHE B C 1
ATOM 2529 O O . PHE B 1 58 ? -8.49919 11.52554 2.13828 1.000 49.91642 38 PHE B O 1
ATOM 2537 N N . THR B 1 59 ? -10.09864 13.09421 2.31301 1.000 58.24684 39 THR B N 1
ATOM 2538 C CA . THR B 1 59 ? -9.35429 13.98332 3.19144 1.000 44.89442 39 THR B CA 1
ATOM 2539 C C . THR B 1 59 ? -10.03755 13.92621 4.54505 1.000 37.95604 39 THR B C 1
ATOM 2540 O O . THR B 1 59 ? -11.25379 14.12690 4.62513 1.000 39.11972 39 THR B O 1
ATOM 2544 N N . GLU B 1 60 ? -9.26836 13.62371 5.60154 1.000 35.11473 40 GLU B N 1
ATOM 2545 C CA . GLU B 1 60 ? -9.86752 13.32131 6.89510 1.000 33.69456 40 GLU B CA 1
ATOM 2546 C C . GLU B 1 60 ? -10.62001 14.52507 7.42872 1.000 35.13143 40 GLU B C 1
ATOM 2547 O O . GLU B 1 60 ? -10.10697 15.64794 7.41715 1.000 44.22481 40 GLU B O 1
ATOM 2553 N N . SER B 1 61 ? -11.82311 14.27478 7.93568 1.000 34.93804 41 SER B N 1
ATOM 2554 C CA . SER B 1 61 ? -12.70569 15.31732 8.42481 1.000 45.72541 41 SER B CA 1
ATOM 2555 C C . SER B 1 61 ? -13.77289 14.65265 9.27681 1.000 39.78151 41 SER B C 1
ATOM 2556 O O . SER B 1 61 ? -14.03968 13.46005 9.14179 1.000 42.23062 41 SER B O 1
ATOM 2559 N N . ASN B 1 62 ? -14.38119 15.43178 10.15664 1.000 33.65667 42 ASN B N 1
ATOM 2560 C CA . ASN B 1 62 ? -15.54199 14.90141 10.87063 1.000 35.63951 42 ASN B CA 1
ATOM 2561 C C . ASN B 1 62 ? -16.79041 14.80990 9.99449 1.000 48.73067 42 ASN B C 1
ATOM 2562 O O . ASN B 1 62 ? -17.84471 14.37392 10.48592 1.000 45.06604 42 ASN B O 1
ATOM 2567 N N . GLU B 1 63 ? -16.69269 15.20169 8.72066 1.000 45.18837 43 GLU B N 1
ATOM 2568 C CA . GLU B 1 63 ? -17.74772 14.93931 7.74807 1.000 52.71501 43 GLU B CA 1
ATOM 2569 C C . GLU B 1 63 ? -17.76206 13.49491 7.26538 1.000 46.96186 43 GLU B C 1
ATOM 2570 O O . GLU B 1 63 ? -18.80544 13.02656 6.79634 1.000 54.11145 43 GLU B O 1
ATOM 2576 N N . ILE B 1 64 ? -16.63800 12.78635 7.36657 1.000 50.58072 44 ILE B N 1
ATOM 2577 C CA . ILE B 1 64 ? -16.55244 11.42274 6.85390 1.000 57.93209 44 ILE B CA 1
ATOM 2578 C C . ILE B 1 64 ? -17.37476 10.49399 7.73970 1.000 56.90251 44 ILE B C 1
ATOM 2579 O O . ILE B 1 64 ? -17.25068 10.51150 8.97043 1.000 48.74479 44 ILE B O 1
ATOM 2584 N N . ALA B 1 65 ? -18.21754 9.67281 7.12062 1.000 51.50203 45 ALA B N 1
ATOM 2585 C CA . ALA B 1 65 ? -18.92357 8.62144 7.84688 1.000 46.43623 45 ALA B CA 1
ATOM 2586 C C . ALA B 1 65 ? -17.99452 7.41836 7.97465 1.000 44.52198 45 ALA B C 1
ATOM 2587 O O . ALA B 1 65 ? -17.70611 6.74644 6.98052 1.000 50.62541 45 ALA B O 1
ATOM 2589 N N . ILE B 1 66 ? -17.52610 7.14653 9.19924 1.000 38.87270 46 ILE B N 1
ATOM 2590 C CA . ILE B 1 66 ? -16.58873 6.03714 9.41036 1.000 30.80540 46 ILE B CA 1
ATOM 2591 C C . ILE B 1 66 ? -17.16915 4.68438 9.00904 1.000 32.74038 46 ILE B C 1
ATOM 2592 O O . ILE B 1 66 ? -16.43120 3.80298 8.54866 1.000 32.88475 46 ILE B O 1
ATOM 2597 N N . GLU B 1 67 ? -18.48134 4.49461 9.13218 1.000 37.54406 47 GLU B N 1
ATOM 2598 C CA . GLU B 1 67 ? -19.06932 3.23775 8.68671 1.000 39.46159 47 GLU B CA 1
ATOM 2599 C C . GLU B 1 67 ? -18.86895 3.04189 7.18692 1.000 40.88952 47 GLU B C 1
ATOM 2600 O O . GLU B 1 67 ? -18.57525 1.92854 6.72559 1.000 41.50455 47 GLU B O 1
ATOM 2606 N N . GLU B 1 68 ? -18.99130 4.12569 6.41565 1.000 46.22355 48 GLU B N 1
ATOM 2607 C CA . GLU B 1 68 ? -18.73614 4.07086 4.97920 1.000 42.21240 48 GLU B CA 1
ATOM 2608 C C . GLU B 1 68 ? -17.29126 3.68811 4.67930 1.000 35.85586 48 GLU B C 1
ATOM 2609 O O . GLU B 1 68 ? -17.02471 2.92435 3.74233 1.000 42.72065 48 GLU B O 1
ATOM 2615 N N . PHE B 1 69 ? -16.34735 4.20912 5.46273 1.000 38.36074 49 PHE B N 1
ATOM 2616 C CA . PHE B 1 69 ? -14.94301 3.88658 5.23983 1.000 38.71192 49 PHE B CA 1
ATOM 2617 C C . PHE B 1 69 ? -14.67742 2.40372 5.47316 1.000 32.68574 49 PHE B C 1
ATOM 2618 O O . PHE B 1 69 ? -14.02305 1.73844 4.65956 1.000 33.90257 49 PHE B O 1
ATOM 2626 N N . TYR B 1 70 ? -15.15960 1.86977 6.59459 1.000 32.58557 50 TYR B N 1
ATOM 2627 C CA . TYR B 1 70 ? -14.97544 0.44615 6.86055 1.000 34.46652 50 TYR B CA 1
ATOM 2628 C C . TYR B 1 70 ? -15.63044 -0.39910 5.78661 1.000 37.53056 50 TYR B C 1
ATOM 2629 O O . TYR B 1 70 ? -15.09254 -1.43781 5.39047 1.000 38.53756 50 TYR B O 1
ATOM 2638 N N . ASN B 1 71 ? -16.80200 0.01793 5.31152 1.000 36.06972 51 ASN B N 1
ATOM 2639 C CA . ASN B 1 71 ? -17.46036 -0.74507 4.25540 1.000 40.83265 51 ASN B CA 1
ATOM 2640 C C . ASN B 1 71 ? -16.62532 -0.75139 2.97750 1.000 38.59243 51 ASN B C 1
ATOM 2641 O O . ASN B 1 71 ? -16.50533 -1.78522 2.31327 1.000 45.21957 51 ASN B O 1
ATOM 2646 N N . LYS B 1 72 ? -16.01322 0.38565 2.63831 1.000 38.15666 52 LYS B N 1
ATOM 2647 C CA . LYS B 1 72 ? -15.16538 0.44674 1.45396 1.000 46.39130 52 LYS B CA 1
ATOM 2648 C C . LYS B 1 72 ? -13.90199 -0.38159 1.64054 1.000 41.46643 52 LYS B C 1
ATOM 2649 O O . LYS B 1 72 ? -13.48702 -1.10572 0.72594 1.000 47.45011 52 LYS B O 1
ATOM 2655 N N . MET B 1 73 ? -13.28154 -0.29357 2.81741 1.000 41.70853 53 MET B N 1
ATOM 2656 C CA . MET B 1 73 ? -12.07947 -1.07905 3.06456 1.000 41.43144 53 MET B CA 1
ATOM 2657 C C . MET B 1 73 ? -12.37916 -2.57371 2.97801 1.000 45.39808 53 MET B C 1
ATOM 2658 O O . MET B 1 73 ? -11.58364 -3.34032 2.42168 1.000 45.86407 53 MET B O 1
ATOM 2663 N N . ALA B 1 74 ? -13.55266 -2.99715 3.46187 1.000 44.93517 54 ALA B N 1
ATOM 2664 C CA . ALA B 1 74 ? -13.90602 -4.41396 3.41962 1.000 44.19817 54 ALA B CA 1
ATOM 2665 C C . ALA B 1 74 ? -14.09913 -4.90697 1.99519 1.000 52.10879 54 ALA B C 1
ATOM 2666 O O . ALA B 1 74 ? -13.77086 -6.05988 1.68301 1.000 58.41447 54 ALA B O 1
ATOM 2668 N N . SER B 1 75 ? -14.63206 -4.05790 1.12313 1.000 50.35933 55 SER B N 1
ATOM 2669 C CA . SER B 1 75 ? -14.87370 -4.44418 -0.25815 1.000 48.03890 55 SER B CA 1
ATOM 2670 C C . SER B 1 75 ? -13.62680 -4.33831 -1.12159 1.000 54.64562 55 SER B C 1
ATOM 2671 O O . SER B 1 75 ? -13.54574 -5.00461 -2.15810 1.000 62.48175 55 SER B O 1
ATOM 2674 N N . SER B 1 76 ? -12.66506 -3.51264 -0.72887 1.000 55.02737 56 SER B N 1
ATOM 2675 C CA . SER B 1 76 ? -11.45333 -3.33320 -1.50822 1.000 63.68257 56 SER B CA 1
ATOM 2676 C C . SER B 1 76 ? -10.56112 -4.56876 -1.42086 1.000 65.81872 56 SER B C 1
ATOM 2677 O O . SER B 1 76 ? -10.63632 -5.37066 -0.48314 1.000 65.66506 56 SER B O 1
ATOM 2680 N N . GLN B 1 77 ? -9.70029 -4.71338 -2.42278 1.000 80.08298 57 GLN B N 1
ATOM 2681 C CA . GLN B 1 77 ? -8.75572 -5.81696 -2.43644 1.000 85.69603 57 GLN B CA 1
ATOM 2682 C C . GLN B 1 77 ? -7.40252 -5.43954 -1.84860 1.000 87.27260 57 GLN B C 1
ATOM 2683 O O . GLN B 1 77 ? -6.62685 -6.33274 -1.48908 1.000 102.32079 57 GLN B O 1
ATOM 2689 N N . THR B 1 78 ? -7.10633 -4.14675 -1.72765 1.000 67.26219 58 THR B N 1
ATOM 2690 C CA . THR B 1 78 ? -5.81297 -3.68324 -1.25001 1.000 61.57778 58 THR B CA 1
ATOM 2691 C C . THR B 1 78 ? -5.99029 -2.70294 -0.09788 1.000 50.46064 58 THR B C 1
ATOM 2692 O O . THR B 1 78 ? -7.01563 -2.02612 0.01557 1.000 60.44965 58 THR B O 1
ATOM 2696 N N . ILE B 1 79 ? -4.97274 -2.63492 0.74778 1.000 48.73334 59 ILE B N 1
ATOM 2697 C CA . ILE B 1 79 ? -4.98827 -1.70733 1.88631 1.000 55.19787 59 ILE B CA 1
ATOM 2698 C C . ILE B 1 79 ? -4.87312 -0.27939 1.36334 1.000 57.89765 59 ILE B C 1
ATOM 2699 O O . ILE B 1 79 ? -3.99796 -0.00190 0.52361 1.000 58.22544 59 ILE B O 1
ATOM 2704 N N . PRO B 1 80 ? -5.71074 0.65327 1.80875 1.000 44.93377 60 PRO B N 1
ATOM 2705 C CA . PRO B 1 80 ? -5.58659 2.02653 1.31199 1.000 45.46330 60 PRO B CA 1
ATOM 2706 C C . PRO B 1 80 ? -4.30395 2.68154 1.80135 1.000 42.43429 60 PRO B C 1
ATOM 2707 O O . PRO B 1 80 ? -3.81460 2.40265 2.89625 1.000 52.15865 60 PRO B O 1
ATOM 2711 N N . THR B 1 81 ? -3.75557 3.54561 0.94846 1.000 43.15726 61 THR B N 1
ATOM 2712 C CA . THR B 1 81 ? -2.61747 4.39034 1.29164 1.000 34.72514 61 THR B CA 1
ATOM 2713 C C . THR B 1 81 ? -3.05255 5.60051 2.10651 1.000 32.76905 61 THR B C 1
ATOM 2714 O O . THR B 1 81 ? -4.08374 6.21217 1.82196 1.000 45.44755 61 THR B O 1
ATOM 2718 N N . THR B 1 82 ? -2.25175 5.94849 3.11365 1.000 31.21151 62 THR B N 1
ATOM 2719 C CA . THR B 1 82 ? -2.43099 7.21067 3.81017 1.000 31.91391 62 THR B CA 1
ATOM 2720 C C . THR B 1 82 ? -1.27921 8.15732 3.49018 1.000 30.33349 62 THR B C 1
ATOM 2721 O O . THR B 1 82 ? -0.20342 7.75254 3.02830 1.000 32.93158 62 THR B O 1
ATOM 2725 N N . SER B 1 83 ? -1.52191 9.43704 3.75602 1.000 33.45378 63 SER B N 1
ATOM 2726 C CA . SER B 1 83 ? -0.58463 10.49609 3.42402 1.000 30.40797 63 SER B CA 1
ATOM 2727 C C . SER B 1 83 ? -0.57717 11.50907 4.54696 1.000 30.69810 63 SER B C 1
ATOM 2728 O O . SER B 1 83 ? -1.64402 11.89565 5.02253 1.000 30.19995 63 SER B O 1
ATOM 2731 N N . GLN B 1 84 ? 0.61236 11.95324 4.95606 1.000 29.04051 64 GLN B N 1
ATOM 2732 C CA . GLN B 1 84 ? 0.72500 13.06814 5.88979 1.000 33.33995 64 GLN B CA 1
ATOM 2733 C C . GLN B 1 84 ? 0.28051 14.37122 5.21346 1.000 28.88404 64 GLN B C 1
ATOM 2734 O O . GLN B 1 84 ? 0.18314 14.44037 3.98948 1.000 33.11841 64 GLN B O 1
ATOM 2740 N N . PRO B 1 85 ? 0.02824 15.44051 5.98396 1.000 29.60186 65 PRO B N 1
ATOM 2741 C CA . PRO B 1 85 ? -0.23391 16.73650 5.34173 1.000 30.38091 65 PRO B CA 1
ATOM 2742 C C . PRO B 1 85 ? 1.01287 17.26918 4.64861 1.000 34.81716 65 PRO B C 1
ATOM 2743 O O . PRO B 1 85 ? 2.13251 17.12121 5.14451 1.000 42.52303 65 PRO B O 1
ATOM 2747 N N . ALA B 1 86 ? 0.81474 17.88942 3.49059 1.000 40.48107 66 ALA B N 1
ATOM 2748 C CA . ALA B 1 86 ? 1.92789 18.51354 2.79023 1.000 48.21897 66 ALA B CA 1
ATOM 2749 C C . ALA B 1 86 ? 2.45663 19.69934 3.58948 1.000 48.25494 66 ALA B C 1
ATOM 2750 O O . ALA B 1 86 ? 1.73532 20.31379 4.38185 1.000 45.71457 66 ALA B O 1
ATOM 2752 N N . ILE B 1 87 ? 3.74145 20.00493 3.38832 1.000 45.58122 67 ILE B N 1
ATOM 2753 C CA . ILE B 1 87 ? 4.36329 21.13386 4.07800 1.000 40.18818 67 ILE B CA 1
ATOM 2754 C C . ILE B 1 87 ? 3.57030 22.40753 3.80531 1.000 53.27191 67 ILE B C 1
ATOM 2755 O O . ILE B 1 87 ? 3.33094 23.22148 4.71074 1.000 41.37016 67 ILE B O 1
ATOM 2760 N N . GLY B 1 88 ? 3.10545 22.57185 2.56308 1.000 44.91091 68 GLY B N 1
ATOM 2761 C CA . GLY B 1 88 ? 2.33231 23.75202 2.21478 1.000 49.53560 68 GLY B CA 1
ATOM 2762 C C . GLY B 1 88 ? 1.03442 23.85898 2.98991 1.000 45.66045 68 GLY B C 1
ATOM 2763 O O . GLY B 1 88 ? 0.56960 24.96151 3.28822 1.000 43.71527 68 GLY B O 1
ATOM 2764 N N . GLU B 1 89 ? 0.43790 22.72203 3.33794 1.000 42.85606 69 GLU B N 1
ATOM 2765 C CA . GLU B 1 89 ? -0.78045 22.75201 4.13310 1.000 37.90531 69 GLU B CA 1
ATOM 2766 C C . GLU B 1 89 ? -0.50182 23.31911 5.52668 1.000 33.35801 69 GLU B C 1
ATOM 2767 O O . GLU B 1 89 ? -1.26935 24.14679 6.04158 1.000 36.86313 69 GLU B O 1
ATOM 2773 N N . TRP B 1 90 ? 0.60028 22.89861 6.14632 1.000 32.41392 70 TRP B N 1
ATOM 2774 C CA . TRP B 1 90 ? 0.98141 23.48303 7.42503 1.000 29.87566 70 TRP B CA 1
ATOM 2775 C C . TRP B 1 90 ? 1.26291 24.97325 7.26903 1.000 29.87369 70 TRP B C 1
ATOM 2776 O O . TRP B 1 90 ? 0.81812 25.79530 8.08261 1.000 28.49550 70 TRP B O 1
ATOM 2787 N N . ILE B 1 91 ? 2.01503 25.33611 6.22957 1.000 32.59006 71 ILE B N 1
ATOM 2788 C CA . ILE B 1 91 ? 2.41371 26.73017 6.05520 1.000 34.52448 71 ILE B CA 1
ATOM 2789 C C . ILE B 1 91 ? 1.18741 27.62231 5.92130 1.000 34.75531 71 ILE B C 1
ATOM 2790 O O . ILE B 1 91 ? 1.14108 28.72499 6.48123 1.000 32.56980 71 ILE B O 1
ATOM 2795 N N . THR B 1 92 ? 0.17633 27.15906 5.18199 1.000 34.76663 72 THR B N 1
ATOM 2796 C CA . THR B 1 92 ? -1.04139 27.94796 5.01049 1.000 35.52397 72 THR B CA 1
ATOM 2797 C C . THR B 1 92 ? -1.70784 28.22874 6.35111 1.000 32.38722 72 THR B C 1
ATOM 2798 O O . THR B 1 92 ? -2.11763 29.36484 6.62438 1.000 36.27579 72 THR B O 1
ATOM 2802 N N . LYS B 1 93 ? -1.80295 27.20690 7.20298 1.000 30.46544 73 LYS B N 1
ATOM 2803 C CA . LYS B 1 93 ? -2.40791 27.37687 8.51847 1.000 33.36336 73 LYS B CA 1
ATOM 2804 C C . LYS B 1 93 ? -1.55430 28.28027 9.40100 1.000 28.16736 73 LYS B C 1
ATOM 2805 O O . LYS B 1 93 ? -2.08160 29.11141 10.15062 1.000 28.52856 73 LYS B O 1
ATOM 2811 N N . TYR B 1 94 ? -0.22896 28.13110 9.33037 1.000 28.35351 74 TYR B N 1
ATOM 2812 C CA . TYR B 1 94 ? 0.63119 28.98164 10.14530 1.000 25.77667 74 TYR B CA 1
ATOM 2813 C C . TYR B 1 94 ? 0.47817 30.44465 9.75462 1.000 28.83380 74 TYR B C 1
ATOM 2814 O O . TYR B 1 94 ? 0.42114 31.32460 10.62129 1.000 28.64751 74 TYR B O 1
ATOM 2823 N N . GLU B 1 95 ? 0.41493 30.72190 8.44899 1.000 29.07466 75 GLU B N 1
ATOM 2824 C CA . GLU B 1 95 ? 0.31591 32.09789 7.98792 1.000 31.08654 75 GLU B CA 1
ATOM 2825 C C . GLU B 1 95 ? -1.04273 32.68861 8.33853 1.000 35.53859 75 GLU B C 1
ATOM 2826 O O . GLU B 1 95 ? -1.13077 33.86391 8.70964 1.000 33.61075 75 GLU B O 1
ATOM 2832 N N . MET B 1 96 ? -2.10393 31.87879 8.23475 1.000 30.90279 76 MET B N 1
ATOM 2833 C CA . MET B 1 96 ? -3.42848 32.26968 8.73113 1.000 28.27276 76 MET B CA 1
ATOM 2834 C C . MET B 1 96 ? -3.37448 32.76710 10.16524 1.000 33.53905 76 MET B C 1
ATOM 2835 O O . MET B 1 96 ? -3.88631 33.85044 10.48668 1.000 33.55889 76 MET B O 1
ATOM 2840 N N . LEU B 1 97 ? -2.81172 31.94679 11.04751 1.000 30.12590 77 LEU B N 1
ATOM 2841 C CA . LEU B 1 97 ? -2.78934 32.27105 12.47096 1.000 27.84617 77 LEU B CA 1
ATOM 2842 C C . LEU B 1 97 ? -1.89637 33.47162 12.72824 1.000 31.13959 77 LEU B C 1
ATOM 2843 O O . LEU B 1 97 ? -2.24722 34.34437 13.52543 1.000 29.62470 77 LEU B O 1
ATOM 2848 N N . ARG B 1 98 ? -0.75653 33.55393 12.03033 1.000 29.92548 78 ARG B N 1
ATOM 2849 C CA . ARG B 1 98 ? 0.08600 34.74695 12.12504 1.000 28.77612 78 ARG B CA 1
ATOM 2850 C C . ARG B 1 98 ? -0.71093 36.00052 11.79885 1.000 35.04727 78 ARG B C 1
ATOM 2851 O O . ARG B 1 98 ? -0.66043 37.00053 12.52684 1.000 35.43945 78 ARG B O 1
ATOM 2859 N N . ASP B 1 99 ? -1.46691 35.95221 10.70779 1.000 32.32423 79 ASP B N 1
ATOM 2860 C CA . ASP B 1 99 ? -2.19127 37.11728 10.22769 1.000 36.52949 79 ASP B CA 1
ATOM 2861 C C . ASP B 1 99 ? -3.37329 37.46701 11.11917 1.000 31.14864 79 ASP B C 1
ATOM 2862 O O . ASP B 1 99 ? -3.85228 38.60700 11.06799 1.000 37.01641 79 ASP B O 1
ATOM 2867 N N . GLN B 1 100 ? -3.85573 36.51610 11.91744 1.000 32.63421 80 GLN B N 1
ATOM 2868 C CA . GLN B 1 100 ? -4.85308 36.79534 12.94538 1.000 33.90175 80 GLN B CA 1
ATOM 2869 C C . GLN B 1 100 ? -4.23882 37.39713 14.19926 1.000 43.43244 80 GLN B C 1
ATOM 2870 O O . GLN B 1 100 ? -4.98258 37.82610 15.09225 1.000 42.06080 80 GLN B O 1
ATOM 2876 N N . GLY B 1 101 ? -2.90859 37.45356 14.27928 1.000 34.39678 81 GLY B N 1
ATOM 2877 C CA . GLY B 1 101 ? -2.21325 38.11152 15.36976 1.000 37.97104 81 GLY B CA 1
ATOM 2878 C C . GLY B 1 101 ? -1.55006 37.18077 16.35896 1.000 39.20592 81 GLY B C 1
ATOM 2879 O O . GLY B 1 101 ? -0.99720 37.65877 17.36117 1.000 35.44989 81 GLY B O 1
ATOM 2880 N N . TYR B 1 102 ? -1.59918 35.87297 16.13142 1.000 30.89509 82 TYR B N 1
ATOM 2881 C CA . TYR B 1 102 ? -0.91997 34.94787 17.02548 1.000 29.46585 82 TYR B CA 1
ATOM 2882 C C . TYR B 1 102 ? 0.58472 35.04990 16.81720 1.000 32.58368 82 TYR B C 1
ATOM 2883 O O . TYR B 1 102 ? 1.06501 35.08795 15.67816 1.000 32.16257 82 TYR B O 1
ATOM 2892 N N . THR B 1 103 ? 1.32779 35.16049 17.91970 1.000 27.16811 83 THR B N 1
ATOM 2893 C CA . THR B 1 103 ? 2.77941 35.22723 17.82459 1.000 29.99754 83 THR B CA 1
ATOM 2894 C C . THR B 1 103 ? 3.42222 33.85675 17.89807 1.000 32.13119 83 THR B C 1
ATOM 2895 O O . THR B 1 103 ? 4.55702 33.69081 17.43355 1.000 30.06313 83 THR B O 1
ATOM 2899 N N . ASP B 1 104 ? 2.72420 32.88012 18.47615 1.000 24.22813 84 ASP B N 1
ATOM 2900 C CA . ASP B 1 104 ? 3.28784 31.56734 18.73761 1.000 26.30868 84 ASP B CA 1
ATOM 2901 C C . ASP B 1 104 ? 2.22012 30.53498 18.43880 1.000 26.84748 84 ASP B C 1
ATOM 2902 O O . ASP B 1 104 ? 1.04349 30.75615 18.70904 1.000 25.22587 84 ASP B O 1
ATOM 2907 N N . ILE B 1 105 ? 2.62741 29.40122 17.88887 1.000 23.20817 85 ILE B N 1
ATOM 2908 C CA . ILE B 1 105 ? 1.68409 28.34141 17.56645 1.000 22.28076 85 ILE B CA 1
ATOM 2909 C C . ILE B 1 105 ? 2.22593 27.05621 18.16093 1.000 23.41459 85 ILE B C 1
ATOM 2910 O O . ILE B 1 105 ? 3.34166 26.64746 17.82605 1.000 25.42345 85 ILE B O 1
ATOM 2915 N N . ILE B 1 106 ? 1.45446 26.42826 19.04270 1.000 21.24428 86 ILE B N 1
ATOM 2916 C CA . ILE B 1 106 ? 1.77558 25.07985 19.51724 1.000 23.48915 86 ILE B CA 1
ATOM 2917 C C . ILE B 1 106 ? 1.13761 24.08701 18.55938 1.000 20.61181 86 ILE B C 1
ATOM 2918 O O . ILE B 1 106 ? -0.05710 24.16597 18.30561 1.000 22.52359 86 ILE B O 1
ATOM 2923 N N . VAL B 1 107 ? 1.92313 23.13556 18.02613 1.000 19.29395 87 VAL B N 1
ATOM 2924 C CA . VAL B 1 107 ? 1.39635 22.20923 17.02351 1.000 19.43725 87 VAL B CA 1
ATOM 2925 C C . VAL B 1 107 ? 1.54945 20.79800 17.55836 1.000 18.73694 87 VAL B C 1
ATOM 2926 O O . VAL B 1 107 ? 2.67930 20.34956 17.79518 1.000 24.49384 87 VAL B O 1
ATOM 2930 N N . ILE B 1 108 ? 0.43314 20.10354 17.74106 1.000 20.35293 88 ILE B N 1
ATOM 2931 C CA . ILE B 1 108 ? 0.42824 18.75473 18.29205 1.000 21.97219 88 ILE B CA 1
ATOM 2932 C C . ILE B 1 108 ? 0.34888 17.79416 17.11811 1.000 17.35334 88 ILE B C 1
ATOM 2933 O O . ILE B 1 108 ? -0.57804 17.88153 16.30441 1.000 19.84998 88 ILE B O 1
ATOM 2938 N N . CYS B 1 109 ? 1.33537 16.89454 17.02754 1.000 19.29239 89 CYS B N 1
ATOM 2939 C CA . CYS B 1 109 ? 1.47388 16.01274 15.87556 1.000 22.15546 89 CYS B CA 1
ATOM 2940 C C . CYS B 1 109 ? 1.33585 14.54818 16.26255 1.000 22.57000 89 CYS B C 1
ATOM 2941 O O . CYS B 1 109 ? 1.73305 14.13611 17.35212 1.000 20.37900 89 CYS B O 1
ATOM 2944 N N . LEU B 1 110 ? 0.80031 13.77669 15.31999 1.000 22.97348 90 LEU B N 1
ATOM 2945 C CA . LEU B 1 110 ? 0.85345 12.31506 15.34052 1.000 19.09477 90 LEU B CA 1
ATOM 2946 C C . LEU B 1 110 ? 2.27860 11.83847 15.61081 1.000 18.73439 90 LEU B C 1
ATOM 2947 O O . LEU B 1 110 ? 3.24676 12.48379 15.21080 1.000 20.34947 90 LEU B O 1
ATOM 2952 N N . SER B 1 111 ? 2.41486 10.66969 16.25658 1.000 16.54022 91 SER B N 1
ATOM 2953 C CA . SER B 1 111 ? 3.75496 10.13350 16.54667 1.000 20.44281 91 SER B CA 1
ATOM 2954 C C . SER B 1 111 ? 4.70651 10.16441 15.34741 1.000 21.34824 91 SER B C 1
ATOM 2955 O O . SER B 1 111 ? 4.41171 9.61516 14.27366 1.000 20.43915 91 SER B O 1
ATOM 2958 N N . SER B 1 112 ? 5.89874 10.74369 15.56937 1.000 20.16591 92 SER B N 1
ATOM 2959 C CA . SER B 1 112 ? 6.94544 10.70391 14.54908 1.000 21.10676 92 SER B CA 1
ATOM 2960 C C . SER B 1 112 ? 7.42941 9.28687 14.27466 1.000 22.43847 92 SER B C 1
ATOM 2961 O O . SER B 1 112 ? 8.09551 9.07450 13.25632 1.000 24.64073 92 SER B O 1
ATOM 2964 N N . GLY B 1 113 ? 7.11587 8.33688 15.16645 1.000 22.40492 93 GLY B N 1
ATOM 2965 C CA . GLY B 1 113 ? 7.47790 6.93903 14.96549 1.000 21.12996 93 GLY B CA 1
ATOM 2966 C C . GLY B 1 113 ? 6.65531 6.23700 13.89824 1.000 21.43138 93 GLY B C 1
ATOM 2967 O O . GLY B 1 113 ? 7.09033 5.20847 13.37630 1.000 27.18322 93 GLY B O 1
ATOM 2968 N N . ILE B 1 114 ? 5.47273 6.76481 13.56512 1.000 22.83785 94 ILE B N 1
ATOM 2969 C CA . ILE B 1 114 ? 4.57248 6.09396 12.63733 1.000 24.48317 94 ILE B CA 1
ATOM 2970 C C . ILE B 1 114 ? 4.16605 6.96046 11.45875 1.000 26.02101 94 ILE B C 1
ATOM 2971 O O . ILE B 1 114 ? 3.45950 6.48125 10.56772 1.000 26.77756 94 ILE B O 1
ATOM 2976 N N . SER B 1 115 ? 4.61349 8.21247 11.39914 1.000 23.42083 95 SER B N 1
ATOM 2977 C CA . SER B 1 115 ? 4.14616 9.10610 10.35350 1.000 23.58816 95 SER B CA 1
ATOM 2978 C C . SER B 1 115 ? 5.14978 10.22226 10.18906 1.000 25.99472 95 SER B C 1
ATOM 2979 O O . SER B 1 115 ? 5.80574 10.61414 11.15638 1.000 24.81617 95 SER B O 1
ATOM 2982 N N . GLY B 1 116 ? 5.21566 10.75901 8.96830 1.000 24.98095 96 GLY B N 1
ATOM 2983 C CA . GLY B 1 116 ? 5.93649 11.97833 8.66031 1.000 24.98455 96 GLY B CA 1
ATOM 2984 C C . GLY B 1 116 ? 5.22261 13.27836 8.97346 1.000 24.66593 96 GLY B C 1
ATOM 2985 O O . GLY B 1 116 ? 5.78353 14.33631 8.63525 1.000 26.77751 96 GLY B O 1
ATOM 2986 N N . SER B 1 117 ? 4.02737 13.22886 9.59148 1.000 24.42364 97 SER B N 1
ATOM 2987 C CA . SER B 1 117 ? 3.26724 14.44252 9.91359 1.000 20.86578 97 SER B CA 1
ATOM 2988 C C . SER B 1 117 ? 4.09794 15.40423 10.76195 1.000 25.63065 97 SER B C 1
ATOM 2989 O O . SER B 1 117 ? 4.21704 16.59213 10.44215 1.000 23.63695 97 SER B O 1
ATOM 2992 N N . TYR B 1 118 ? 4.66870 14.90695 11.86224 1.000 21.82088 98 TYR B N 1
ATOM 2993 C CA . TYR B 1 118 ? 5.47919 15.76118 12.72147 1.000 20.03428 98 TYR B CA 1
ATOM 2994 C C . TYR B 1 118 ? 6.61572 16.42662 11.94039 1.000 23.89492 98 TYR B C 1
ATOM 2995 O O . TYR B 1 118 ? 6.82240 17.64808 12.03681 1.000 24.75113 98 TYR B O 1
ATOM 3004 N N . GLN B 1 119 ? 7.38437 15.64694 11.15633 1.000 22.98237 99 GLN B N 1
ATOM 3005 C CA . GLN B 1 119 ? 8.48204 16.26382 10.42648 1.000 24.59503 99 GLN B CA 1
ATOM 3006 C C . GLN B 1 119 ? 7.96038 17.32373 9.45097 1.000 26.58349 99 GLN B C 1
ATOM 3007 O O . GLN B 1 119 ? 8.58330 18.37925 9.28086 1.000 27.87531 99 GLN B O 1
ATOM 3013 N N . SER B 1 120 ? 6.79575 17.09054 8.82964 1.000 24.40812 100 SER B N 1
ATOM 3014 C CA . SER B 1 120 ? 6.31622 18.08895 7.87605 1.000 26.66045 100 SER B CA 1
ATOM 3015 C C . SER B 1 120 ? 5.89014 19.35321 8.60576 1.000 26.13405 100 SER B C 1
ATOM 3016 O O . SER B 1 120 ? 6.18771 20.46016 8.14809 1.000 26.80266 100 SER B O 1
ATOM 3019 N N . SER B 1 121 ? 5.25842 19.20336 9.77221 1.000 22.88893 101 SER B N 1
ATOM 3020 C CA . SER B 1 121 ? 4.90440 20.37667 10.56682 1.000 22.93913 101 SER B CA 1
ATOM 3021 C C . SER B 1 121 ? 6.15381 21.13066 10.99803 1.000 26.94651 101 SER B C 1
ATOM 3022 O O . SER B 1 121 ? 6.17208 22.37139 10.99868 1.000 26.16638 101 SER B O 1
ATOM 3025 N N . TYR B 1 122 ? 7.22534 20.39340 11.31399 1.000 23.53984 102 TYR B N 1
ATOM 3026 C CA . TYR B 1 122 ? 8.45129 21.01825 11.78575 1.000 27.52220 102 TYR B CA 1
ATOM 3027 C C . TYR B 1 122 ? 9.15777 21.76116 10.65834 1.000 31.17307 102 TYR B C 1
ATOM 3028 O O . TYR B 1 122 ? 9.58693 22.91290 10.83399 1.000 30.01905 102 TYR B O 1
ATOM 3037 N N . GLN B 1 123 ? 9.32782 21.10474 9.50073 1.000 29.73990 103 GLN B N 1
ATOM 3038 C CA . GLN B 1 123 ? 9.92447 21.79139 8.35830 1.000 28.45253 103 GLN B CA 1
ATOM 3039 C C . GLN B 1 123 ? 9.13771 23.03652 7.99363 1.000 33.63390 103 GLN B C 1
ATOM 3040 O O . GLN B 1 123 ? 9.72432 24.07404 7.66670 1.000 36.38795 103 GLN B O 1
ATOM 3046 N N . ALA B 1 124 ? 7.80832 22.94034 7.99444 1.000 32.57328 104 ALA B N 1
ATOM 3047 C CA . ALA B 1 124 ? 7.00565 24.10972 7.66502 1.000 28.67466 104 ALA B CA 1
ATOM 3048 C C . ALA B 1 124 ? 7.23994 25.21831 8.67083 1.000 32.52130 104 ALA B C 1
ATOM 3049 O O . ALA B 1 124 ? 7.31193 26.39579 8.30028 1.000 38.19336 104 ALA B O 1
ATOM 3051 N N . GLY B 1 125 ? 7.39874 24.85365 9.94428 1.000 30.65177 105 GLY B N 1
ATOM 3052 C CA . GLY B 1 125 ? 7.63485 25.85514 10.96813 1.000 33.18750 105 GLY B CA 1
ATOM 3053 C C . GLY B 1 125 ? 8.95556 26.56816 10.77584 1.000 38.70931 105 GLY B C 1
ATOM 3054 O O . GLY B 1 125 ? 9.10258 27.73077 11.17168 1.000 36.90664 105 GLY B O 1
ATOM 3055 N N . GLU B 1 126 ? 9.93073 25.88587 10.16738 1.000 40.72960 106 GLU B N 1
ATOM 3056 C CA . GLU B 1 126 ? 11.20094 26.52804 9.85605 1.000 42.66989 106 GLU B CA 1
ATOM 3057 C C . GLU B 1 126 ? 11.09762 27.48140 8.67167 1.000 47.48388 106 GLU B C 1
ATOM 3058 O O . GLU B 1 126 ? 11.85089 28.45953 8.60703 1.000 54.33264 106 GLU B O 1
ATOM 3064 N N . MET B 1 127 ? 10.20760 27.20169 7.71668 1.000 35.62149 107 MET B N 1
ATOM 3065 C CA . MET B 1 127 ? 10.10431 28.03350 6.53249 1.000 41.47161 107 MET B CA 1
ATOM 3066 C C . MET B 1 127 ? 9.29317 29.30104 6.77283 1.000 42.82414 107 MET B C 1
ATOM 3067 O O . MET B 1 127 ? 9.57460 30.33859 6.15983 1.000 52.85464 107 MET B O 1
ATOM 3072 N N . VAL B 1 128 ? 8.28831 29.24291 7.64295 1.000 40.33964 108 VAL B N 1
ATOM 3073 C CA . VAL B 1 128 ? 7.38436 30.37253 7.79274 1.000 34.92483 108 VAL B CA 1
ATOM 3074 C C . VAL B 1 128 ? 8.09022 31.50416 8.53532 1.000 47.94263 108 VAL B C 1
ATOM 3075 O O . VAL B 1 128 ? 8.95334 31.28100 9.39852 1.000 41.25361 108 VAL B O 1
ATOM 3079 N N . GLU B 1 129 ? 7.75561 32.73293 8.16435 1.000 39.75631 109 GLU B N 1
ATOM 3080 C CA . GLU B 1 129 ? 8.34305 33.92286 8.75720 1.000 34.80675 109 GLU B CA 1
ATOM 3081 C C . GLU B 1 129 ? 7.29126 34.63165 9.59770 1.000 38.20538 109 GLU B C 1
ATOM 3082 O O . GLU B 1 129 ? 6.09485 34.53864 9.31504 1.000 36.82916 109 GLU B O 1
ATOM 3088 N N . GLY B 1 130 ? 7.74469 35.32615 10.64181 1.000 39.99811 110 GLY B N 1
ATOM 3089 C CA . GLY B 1 130 ? 6.86853 36.20758 11.39816 1.000 35.62346 110 GLY B CA 1
ATOM 3090 C C . GLY B 1 130 ? 5.99468 35.55568 12.44766 1.000 33.02568 110 GLY B C 1
ATOM 3091 O O . GLY B 1 130 ? 5.12499 36.23228 13.00278 1.000 36.65952 110 GLY B O 1
ATOM 3092 N N . VAL B 1 131 ? 6.18958 34.27377 12.74002 1.000 33.14531 111 VAL B N 1
ATOM 3093 C CA . VAL B 1 131 ? 5.45048 33.58498 13.79413 1.000 29.12284 111 VAL B CA 1
ATOM 3094 C C . VAL B 1 131 ? 6.34664 32.45413 14.28072 1.000 31.35124 111 VAL B C 1
ATOM 3095 O O . VAL B 1 131 ? 7.11060 31.88371 13.49755 1.000 31.65934 111 VAL B O 1
ATOM 3099 N N . ASN B 1 132 ? 6.30403 32.15967 15.57591 1.000 28.72747 112 ASN B N 1
ATOM 3100 C CA . ASN B 1 132 ? 7.11753 31.08058 16.14290 1.000 31.30369 112 ASN B CA 1
ATOM 3101 C C . ASN B 1 132 ? 6.28896 29.80991 16.23387 1.000 30.82913 112 ASN B C 1
ATOM 3102 O O . ASN B 1 132 ? 5.25879 29.78147 16.91319 1.000 28.37011 112 ASN B O 1
ATOM 3107 N N . VAL B 1 133 ? 6.76283 28.75233 15.58919 1.000 26.94012 113 VAL B N 1
ATOM 3108 C CA . VAL B 1 133 ? 6.06079 27.47704 15.58690 1.000 25.16549 113 VAL B CA 1
ATOM 3109 C C . VAL B 1 133 ? 6.76307 26.54383 16.55903 1.000 24.48838 113 VAL B C 1
ATOM 3110 O O . VAL B 1 133 ? 7.98657 26.36522 16.49756 1.000 27.45507 113 VAL B O 1
ATOM 3114 N N . HIS B 1 134 ? 5.99051 25.91739 17.44093 1.000 23.72124 114 HIS B N 1
ATOM 3115 C CA . HIS B 1 134 ? 6.53728 24.98201 18.41626 1.000 27.77370 114 HIS B CA 1
ATOM 3116 C C . HIS B 1 134 ? 5.89228 23.63109 18.10907 1.000 27.95571 114 HIS B C 1
ATOM 3117 O O . HIS B 1 134 ? 4.79659 23.33214 18.58507 1.000 24.12381 114 HIS B O 1
ATOM 3124 N N . ALA B 1 135 ? 6.56599 22.80405 17.30758 1.000 27.21213 115 ALA B N 1
ATOM 3125 C CA . ALA B 1 135 ? 5.98116 21.52320 16.92300 1.000 26.21498 115 ALA B CA 1
ATOM 3126 C C . ALA B 1 135 ? 6.26406 20.48642 18.00419 1.000 22.87709 115 ALA B C 1
ATOM 3127 O O . ALA B 1 135 ? 7.40450 20.35682 18.46427 1.000 24.86707 115 ALA B O 1
ATOM 3129 N N . PHE B 1 136 ? 5.22846 19.74393 18.39930 1.000 21.09124 116 PHE B N 1
ATOM 3130 C CA . PHE B 1 136 ? 5.32985 18.78902 19.49633 1.000 23.10850 116 PHE B CA 1
ATOM 3131 C C . PHE B 1 136 ? 4.97340 17.38665 19.00563 1.000 17.65625 116 PHE B C 1
ATOM 3132 O O . PHE B 1 136 ? 3.91080 17.17711 18.41526 1.000 21.02895 116 PHE B O 1
ATOM 3140 N N . ASP B 1 137 ? 5.90890 16.44577 19.19588 1.000 19.45618 117 ASP B N 1
ATOM 3141 C CA . ASP B 1 137 ? 5.72322 15.03773 18.84938 1.000 17.65901 117 ASP B CA 1
ATOM 3142 C C . ASP B 1 137 ? 4.95600 14.35010 19.98482 1.000 18.43842 117 ASP B C 1
ATOM 3143 O O . ASP B 1 137 ? 5.52114 14.10439 21.05102 1.000 20.07405 117 ASP B O 1
ATOM 3148 N N . SER B 1 138 ? 3.67471 14.03997 19.75997 1.000 18.85865 118 SER B N 1
ATOM 3149 C CA . SER B 1 138 ? 2.88220 13.40367 20.81341 1.000 21.56041 118 SER B CA 1
ATOM 3150 C C . SER B 1 138 ? 3.37506 12.00733 21.13549 1.000 21.96083 118 SER B C 1
ATOM 3151 O O . SER B 1 138 ? 3.11847 11.50598 22.24604 1.000 20.95827 118 SER B O 1
ATOM 3154 N N . LYS B 1 139 ? 4.06551 11.37107 20.18450 1.000 19.26267 119 LYS B N 1
ATOM 3155 C CA . LYS B 1 139 ? 4.45214 9.96852 20.26662 1.000 19.81483 119 LYS B CA 1
ATOM 3156 C C . LYS B 1 139 ? 3.24393 9.07234 20.46798 1.000 19.35815 119 LYS B C 1
ATOM 3157 O O . LYS B 1 139 ? 3.36704 7.94771 20.95928 1.000 19.36513 119 LYS B O 1
ATOM 3163 N N . LEU B 1 140 ? 2.05317 9.55869 20.07445 1.000 19.60205 120 LEU B N 1
ATOM 3164 C CA . LEU B 1 140 ? 0.87484 8.69818 20.09269 1.000 19.15415 120 LEU B CA 1
ATOM 3165 C C . LEU B 1 140 ? -0.07202 9.11819 18.97767 1.000 20.84206 120 LEU B C 1
ATOM 3166 O O . LEU B 1 140 ? 0.38977 9.56196 17.91711 1.000 20.61552 120 LEU B O 1
ATOM 3171 N N . ALA B 1 141 ? -1.37703 8.96563 19.17685 1.000 18.25081 121 ALA B N 1
ATOM 3172 C CA . ALA B 1 141 ? -2.33563 9.06736 18.07587 1.000 18.47715 121 ALA B CA 1
ATOM 3173 C C . ALA B 1 141 ? -3.74728 9.15563 18.65960 1.000 16.66299 121 ALA B C 1
ATOM 3174 O O . ALA B 1 141 ? -3.97226 8.89211 19.84702 1.000 19.34042 121 ALA B O 1
ATOM 3176 N N . ALA B 1 142 ? -4.69910 9.49107 17.79689 1.000 18.84000 122 ALA B N 1
ATOM 3177 C CA . ALA B 1 142 ? -6.13979 9.50702 18.12096 1.000 19.49062 122 ALA B CA 1
ATOM 3178 C C . ALA B 1 142 ? -6.36813 10.45582 19.30436 1.000 19.57299 122 ALA B C 1
ATOM 3179 O O . ALA B 1 142 ? -5.59505 11.39830 19.52389 1.000 19.22116 122 ALA B O 1
ATOM 3181 N N . MET B 1 143 ? -7.43844 10.24486 20.06283 1.000 18.21075 123 MET B N 1
ATOM 3182 C CA . MET B 1 143 ? -7.72608 11.18874 21.14142 1.000 21.20847 123 MET B CA 1
ATOM 3183 C C . MET B 1 143 ? -6.66677 11.21360 22.23676 1.000 22.27040 123 MET B C 1
ATOM 3184 O O . MET B 1 143 ? -6.68503 12.14393 23.03715 1.000 21.77837 123 MET B O 1
ATOM 3189 N N . ILE B 1 144 ? -5.73396 10.25753 22.31566 1.000 18.29074 124 ILE B N 1
ATOM 3190 C CA . ILE B 1 144 ? -4.62266 10.45981 23.23910 1.000 20.47684 124 ILE B CA 1
ATOM 3191 C C . ILE B 1 144 ? -3.75533 11.62073 22.76083 1.000 19.76987 124 ILE B C 1
ATOM 3192 O O . ILE B 1 144 ? -3.35615 12.48462 23.54596 1.000 19.62929 124 ILE B O 1
ATOM 3197 N N . GLU B 1 145 ? -3.42229 11.63821 21.47366 1.000 18.54498 125 GLU B N 1
ATOM 3198 C CA . GLU B 1 145 ? -2.83216 12.83270 20.85880 1.000 17.72285 125 GLU B CA 1
ATOM 3199 C C . GLU B 1 145 ? -3.69294 14.05711 21.12882 1.000 18.38097 125 GLU B C 1
ATOM 3200 O O . GLU B 1 145 ? -3.18494 15.13534 21.48204 1.000 20.60396 125 GLU B O 1
ATOM 3206 N N . GLY B 1 146 ? -5.00849 13.90000 20.95551 1.000 19.8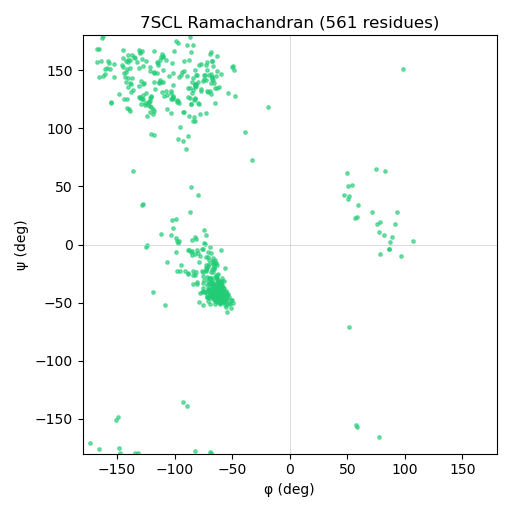6921 126 GLY B N 1
ATOM 3207 C CA . GLY B 1 146 ? -5.93597 15.00171 21.18118 1.000 18.85339 126 GLY B CA 1
ATOM 3208 C C . GLY B 1 146 ? -5.84667 15.57754 22.58512 1.000 20.83492 126 GLY B C 1
ATOM 3209 O O . GLY B 1 146 ? -6.09107 16.77353 22.79059 1.000 18.80740 126 GLY B O 1
ATOM 3210 N N . CYS B 1 147 ? -5.51523 14.75257 23.58111 1.000 19.21155 127 CYS B N 1
ATOM 3211 C CA . CYS B 1 147 ? -5.40041 15.27053 24.95075 1.000 22.80649 127 CYS B CA 1
ATOM 3212 C C . CYS B 1 147 ? -4.29141 16.30583 25.08930 1.000 20.20184 127 CYS B C 1
ATOM 3213 O O . CYS B 1 147 ? -4.39043 17.20607 25.93500 1.000 19.80605 127 CYS B O 1
ATOM 3216 N N . TYR B 1 148 ? -3.24181 16.21359 24.28192 1.000 17.35420 128 TYR B N 1
ATOM 3217 C CA . TYR B 1 148 ? -2.19450 17.23235 24.34597 1.000 20.50380 128 TYR B CA 1
ATOM 3218 C C . TYR B 1 148 ? -2.71263 18.56640 23.82709 1.000 22.65910 128 TYR B C 1
ATOM 3219 O O . TYR B 1 148 ? -2.34951 19.63281 24.34923 1.000 20.18442 128 TYR B O 1
ATOM 3228 N N . VAL B 1 149 ? -3.53828 18.52100 22.77622 1.000 21.29989 129 VAL B N 1
ATOM 3229 C CA . VAL B 1 149 ? -4.17031 19.74388 22.27225 1.000 16.87208 129 VAL B CA 1
ATOM 3230 C C . VAL B 1 149 ? -4.98782 20.39512 23.37526 1.000 18.80838 129 VAL B C 1
ATOM 3231 O O . VAL B 1 149 ? -4.89947 21.60841 23.61003 1.000 20.59472 129 VAL B O 1
ATOM 3235 N N . LEU B 1 150 ? -5.80804 19.59476 24.06148 1.000 18.57702 130 LEU B N 1
ATOM 3236 C CA . LEU B 1 150 ? -6.68805 20.17391 25.07439 1.000 19.74993 130 LEU B CA 1
ATOM 3237 C C . LEU B 1 150 ? -5.91368 20.65956 26.29737 1.000 18.96775 130 LEU B C 1
ATOM 3238 O O . LEU B 1 150 ? -6.29537 21.66817 26.89282 1.000 23.64581 130 LEU B O 1
ATOM 3243 N N . ARG B 1 151 ? -4.82086 19.97925 26.67715 1.000 19.25570 131 ARG B N 1
ATOM 3244 C CA . ARG B 1 151 ? -3.98452 20.49727 27.75610 1.000 18.89048 131 ARG B CA 1
ATOM 3245 C C . ARG B 1 151 ? -3.35404 21.81796 27.34591 1.000 20.49784 131 ARG B C 1
ATOM 3246 O O . ARG B 1 151 ? -3.32264 22.77882 28.12483 1.000 22.79214 131 ARG B O 1
ATOM 3254 N N . ALA B 1 152 ? -2.82407 21.87992 26.12090 1.000 19.45747 132 ALA B N 1
ATOM 3255 C CA . ALA B 1 152 ? -2.17722 23.11246 25.68926 1.000 19.51018 132 ALA B CA 1
ATOM 3256 C C . ALA B 1 152 ? -3.14905 24.28120 25.68702 1.000 20.83659 132 ALA B C 1
ATOM 3257 O O . ALA B 1 152 ? -2.78739 25.37919 26.11585 1.000 22.10585 132 ALA B O 1
ATOM 3259 N N . ILE B 1 153 ? -4.37528 24.06956 25.18198 1.000 20.93855 133 ILE B N 1
ATOM 3260 C CA . ILE B 1 153 ? -5.36843 25.14808 25.14860 1.000 19.23213 133 ILE B CA 1
ATOM 3261 C C . ILE B 1 153 ? -5.66930 25.63937 26.55923 1.000 24.89713 133 ILE B C 1
ATOM 3262 O O . ILE B 1 153 ? -5.74366 26.84663 26.80443 1.000 23.85210 133 ILE B O 1
ATOM 3267 N N . GLU B 1 154 ? -5.85684 24.70954 27.49633 1.000 24.46714 134 GLU B N 1
ATOM 3268 C CA . GLU B 1 154 ? -6.10168 25.07030 28.89095 1.000 23.84810 134 GLU B CA 1
ATOM 3269 C C . GLU B 1 154 ? -4.96603 25.93593 29.44555 1.000 25.48876 134 GLU B C 1
ATOM 3270 O O . GLU B 1 154 ? -5.21242 26.97595 30.07167 1.000 25.62372 134 GLU B O 1
ATOM 3276 N N . MET B 1 155 ? -3.71292 25.55032 29.17000 1.000 23.71488 135 MET B N 1
ATOM 3277 C CA . MET B 1 155 ? -2.56391 26.31425 29.65189 1.000 24.37535 135 MET B CA 1
ATOM 3278 C C . MET B 1 155 ? -2.50322 27.69352 29.02494 1.000 24.55749 135 MET B C 1
ATOM 3279 O O . MET B 1 155 ? -2.13364 28.65057 29.70335 1.000 27.03282 135 MET B O 1
ATOM 3284 N N . VAL B 1 156 ? -2.81679 27.80887 27.72631 1.000 24.49105 136 VAL B N 1
ATOM 3285 C CA . VAL B 1 156 ? -2.86029 29.14172 27.12378 1.000 23.32720 136 VAL B CA 1
ATOM 3286 C C . VAL B 1 156 ? -3.84509 30.02200 27.87457 1.000 27.82339 136 VAL B C 1
ATOM 3287 O O . VAL B 1 156 ? -3.55281 31.18265 28.18183 1.000 29.34617 136 VAL B O 1
ATOM 3291 N N . GLU B 1 157 ? -5.02250 29.47430 28.18806 1.000 26.51959 137 GLU B N 1
ATOM 3292 C CA . GLU B 1 157 ? -6.06120 30.23826 28.87439 1.000 29.47968 137 GLU B CA 1
ATOM 3293 C C . GLU B 1 157 ? -5.58655 30.69285 30.24226 1.000 30.23030 137 GLU B C 1
ATOM 3294 O O . GLU B 1 157 ? -5.91357 31.80203 30.69426 1.000 33.19529 137 GLU B O 1
ATOM 3300 N N . GLU B 1 158 ? -4.82478 29.84685 30.91966 1.000 32.23288 138 GLU B N 1
ATOM 3301 C CA . GLU B 1 158 ? -4.28165 30.12036 32.23987 1.000 33.09212 138 GLU B CA 1
ATOM 3302 C C . GLU B 1 158 ? -3.09710 31.07025 32.21586 1.000 31.12321 138 GLU B C 1
ATOM 3303 O O . GLU B 1 158 ? -2.60868 31.43993 33.28897 1.000 39.48884 138 GLU B O 1
ATOM 3309 N N . GLY B 1 159 ? -2.63100 31.47520 31.03701 1.000 34.49260 139 GLY B N 1
ATOM 3310 C CA . GLY B 1 159 ? -1.56984 32.46018 30.94117 1.000 40.07202 139 GLY B CA 1
ATOM 3311 C C . GLY B 1 159 ? -0.15029 31.92932 30.88432 1.000 34.70249 139 GLY B C 1
ATOM 3312 O O . GLY B 1 159 ? 0.78665 32.68471 31.14085 1.000 37.50434 139 GLY B O 1
ATOM 3313 N N . TYR B 1 160 ? 0.05149 30.66228 30.57471 1.000 30.95768 140 TYR B N 1
ATOM 3314 C CA . TYR B 1 160 ? 1.41067 30.15532 30.47279 1.000 31.66990 140 TYR B CA 1
ATOM 3315 C C . TYR B 1 160 ? 2.05839 30.59652 29.15441 1.000 34.92003 140 TYR B C 1
ATOM 3316 O O . TYR B 1 160 ? 1.37236 30.87551 28.16171 1.000 33.36292 140 TYR B O 1
ATOM 3325 N N . GLU B 1 161 ? 3.39641 30.64661 29.14533 1.000 32.73416 141 GLU B N 1
ATOM 3326 C CA . GLU B 1 161 ? 4.13777 30.97572 27.93010 1.000 28.87179 141 GLU B CA 1
ATOM 3327 C C . GLU B 1 161 ? 4.36364 29.72147 27.11337 1.000 28.52044 141 GLU B C 1
ATOM 3328 O O . GLU B 1 161 ? 4.22292 28.61198 27.62628 1.000 29.65956 141 GLU B O 1
ATOM 3334 N N . PRO B 1 162 ? 4.76563 29.86204 25.84077 1.000 28.22957 142 PRO B N 1
ATOM 3335 C CA . PRO B 1 162 ? 4.89792 28.65841 24.99346 1.000 30.98699 142 PRO B CA 1
ATOM 3336 C C . PRO B 1 162 ? 5.90394 27.65605 25.50998 1.000 27.89604 142 PRO B C 1
ATOM 3337 O O . PRO B 1 162 ? 5.64184 26.45136 25.44312 1.000 27.00868 142 PRO B O 1
ATOM 3341 N N . GLN B 1 163 ? 7.05751 28.09548 26.01143 1.000 29.84359 143 GLN B N 1
ATOM 3342 C CA . GLN B 1 163 ? 8.01751 27.08778 26.45126 1.000 33.85326 143 GLN B CA 1
ATOM 3343 C C . GLN B 1 163 ? 7.55043 26.39412 27.72853 1.000 28.82709 143 GLN B C 1
ATOM 3344 O O . GLN B 1 163 ? 7.82965 25.20361 27.92204 1.000 32.10467 143 GLN B O 1
ATOM 3350 N N . GLN B 1 164 ? 6.80962 27.09640 28.59265 1.000 29.32077 144 GLN B N 1
ATOM 3351 C CA . GLN B 1 164 ? 6.21644 26.42037 29.74561 1.000 29.96774 144 GLN B CA 1
ATOM 3352 C C . GLN B 1 164 ? 5.22738 25.35313 29.30200 1.000 27.24423 144 GLN B C 1
ATOM 3353 O O . GLN B 1 164 ? 5.14663 24.27377 29.91039 1.000 28.45607 144 GLN B O 1
ATOM 3359 N N . ILE B 1 165 ? 4.45092 25.63878 28.24903 1.000 23.12360 145 ILE B N 1
ATOM 3360 C CA . ILE B 1 165 ? 3.48753 24.66921 27.73425 1.000 20.28620 145 ILE B CA 1
ATOM 3361 C C . ILE B 1 165 ? 4.21711 23.44917 27.17977 1.000 23.80729 145 ILE B C 1
ATOM 3362 O O . ILE B 1 165 ? 3.85791 22.30244 27.47770 1.000 23.48884 145 ILE B O 1
ATOM 3367 N N . ILE B 1 166 ? 5.26369 23.67735 26.38008 1.000 23.54922 146 ILE B N 1
ATOM 3368 C CA . ILE B 1 166 ? 6.00640 22.55834 25.79777 1.000 21.26799 146 ILE B CA 1
ATOM 3369 C C . ILE B 1 166 ? 6.63227 21.69680 26.89157 1.000 22.75965 146 ILE B C 1
ATOM 3370 O O . ILE B 1 166 ? 6.61306 20.45564 26.80797 1.000 26.50133 146 ILE B O 1
ATOM 3375 N N . ASP B 1 167 ? 7.17175 22.33284 27.93747 1.000 25.56487 147 ASP B N 1
ATOM 3376 C CA . ASP B 1 167 ? 7.78400 21.58614 29.03934 1.000 25.96208 147 ASP B CA 1
ATOM 3377 C C . ASP B 1 167 ? 6.73304 20.76104 29.76867 1.000 27.09897 147 ASP B C 1
ATOM 3378 O O . ASP B 1 167 ? 6.98848 19.61836 30.16156 1.000 28.14559 147 ASP B O 1
ATOM 3383 N N . ASP B 1 168 ? 5.54220 21.33451 29.95519 1.000 25.78579 148 ASP B N 1
ATOM 3384 C CA . ASP B 1 168 ? 4.44229 20.61140 30.58298 1.000 23.75311 148 ASP B CA 1
ATOM 3385 C C . ASP B 1 168 ? 3.98380 19.43903 29.71980 1.000 21.97054 148 ASP B C 1
ATOM 3386 O O . ASP B 1 168 ? 3.75108 18.33297 30.23460 1.000 25.82666 148 ASP B O 1
ATOM 3391 N N . LEU B 1 169 ? 3.86479 19.64596 28.40445 1.000 22.32878 149 LEU B N 1
ATOM 3392 C CA . LEU B 1 169 ? 3.46494 18.54574 27.52137 1.000 19.62801 149 LEU B CA 1
ATOM 3393 C C . LEU B 1 169 ? 4.51234 17.44256 27.49289 1.000 20.27775 149 LEU B C 1
ATOM 3394 O O . LEU B 1 169 ? 4.16110 16.25567 27.41778 1.000 21.74241 149 LEU B O 1
ATOM 3399 N N . THR B 1 170 ? 5.79158 17.82167 27.54852 1.000 21.57564 150 THR B N 1
ATOM 3400 C CA . THR B 1 170 ? 6.88164 16.84065 27.61998 1.000 22.99778 150 THR B CA 1
ATOM 3401 C C . THR B 1 170 ? 6.78621 16.00378 28.89411 1.000 24.73506 150 THR B C 1
ATOM 3402 O O . THR B 1 170 ? 6.92701 14.76659 28.85032 1.000 25.34815 150 THR B O 1
ATOM 3406 N N . ASN B 1 171 ? 6.48667 16.64525 30.02776 1.000 25.68859 151 ASN B N 1
ATOM 3407 C CA . ASN B 1 171 ? 6.23698 15.89312 31.25631 1.000 26.77672 151 ASN B CA 1
ATOM 3408 C C . ASN B 1 171 ? 5.01619 14.98951 31.10559 1.000 24.38613 151 ASN B C 1
ATOM 3409 O O . ASN B 1 171 ? 5.04353 13.82072 31.50994 1.000 24.69163 151 ASN B O 1
ATOM 3414 N N . MET B 1 172 ? 3.92993 15.51050 30.52006 1.000 23.76003 152 MET B N 1
ATOM 3415 C CA . MET B 1 172 ? 2.72404 14.70090 30.35640 1.000 22.25690 152 MET B CA 1
ATOM 3416 C C . MET B 1 172 ? 3.00474 13.46429 29.50928 1.000 23.81128 152 MET B C 1
ATOM 3417 O O . MET B 1 172 ? 2.50431 12.36999 29.80276 1.000 21.75403 152 MET B O 1
ATOM 3422 N N . ARG B 1 173 ? 3.85707 13.61584 28.49987 1.000 21.63480 153 ARG B N 1
ATOM 3423 C CA . ARG B 1 173 ? 4.21496 12.50008 27.62712 1.000 23.51426 153 ARG B CA 1
ATOM 3424 C C . ARG B 1 173 ? 4.93199 11.38537 28.38795 1.000 28.01224 153 ARG B C 1
ATOM 3425 O O . ARG B 1 173 ? 4.83368 10.21261 28.00287 1.000 26.91965 153 ARG B O 1
ATOM 3433 N N . GLU B 1 174 ? 5.61250 11.70841 29.49004 1.000 22.06844 154 GLU B N 1
ATOM 3434 C CA . GLU B 1 174 ? 6.27304 10.68749 30.29898 1.000 24.91241 154 GLU B CA 1
ATOM 3435 C C . GLU B 1 174 ? 5.28203 9.84902 31.09699 1.000 27.71515 154 GLU B C 1
ATOM 3436 O O . GLU B 1 174 ? 5.67069 8.83586 31.68132 1.000 29.39054 154 GLU B O 1
ATOM 3439 N N . HIS B 1 175 ? 4.02605 10.25601 31.14626 1.000 22.35156 155 HIS B N 1
ATOM 3440 C CA . HIS B 1 175 ? 3.00324 9.59402 31.94592 1.000 23.73734 155 HIS B CA 1
ATOM 3441 C C . HIS B 1 175 ? 1.78195 9.27806 31.09411 1.000 22.10225 155 HIS B C 1
ATOM 3442 O O . HIS B 1 175 ? 0.64169 9.36142 31.57517 1.000 22.24780 155 HIS B O 1
ATOM 3449 N N . THR B 1 176 ? 2.00369 8.95592 29.82077 1.000 19.27313 156 THR B N 1
ATOM 3450 C CA . THR B 1 176 ? 0.94390 8.76727 28.83841 1.000 17.19961 156 THR B CA 1
ATOM 3451 C C . THR B 1 176 ? 1.29933 7.53593 28.02765 1.000 20.40199 156 THR B C 1
ATOM 3452 O O . THR B 1 176 ? 2.47579 7.30685 27.73929 1.000 21.46679 156 THR B O 1
ATOM 3456 N N . GLY B 1 177 ? 0.29774 6.75327 27.65088 1.000 19.57427 157 GLY B N 1
ATOM 3457 C CA . GLY B 1 177 ? 0.62226 5.61175 26.80625 1.000 18.85323 157 GLY B CA 1
ATOM 3458 C C . GLY B 1 177 ? -0.63898 4.91890 26.34249 1.000 20.59436 157 GLY B C 1
ATOM 3459 O O . GLY B 1 177 ? -1.74625 5.41151 26.53465 1.000 17.83089 157 GLY B O 1
ATOM 3460 N N . ALA B 1 178 ? -0.46844 3.75697 25.71731 1.000 18.53279 158 ALA B N 1
ATOM 3461 C CA . ALA B 1 178 ? -1.64536 3.06435 25.19778 1.000 17.45663 158 ALA B CA 1
ATOM 3462 C C . ALA B 1 178 ? -1.31827 1.60876 24.91766 1.000 20.77293 158 ALA B C 1
ATOM 3463 O O . ALA B 1 178 ? -0.20709 1.29324 24.48896 1.000 21.19873 158 ALA B O 1
ATOM 3465 N N . TYR B 1 179 ? -2.29936 0.73908 25.14259 1.000 20.42093 159 TYR B N 1
ATOM 3466 C CA . TYR B 1 179 ? -2.26753 -0.64460 24.68540 1.000 22.79192 159 TYR B CA 1
ATOM 3467 C C . TYR B 1 179 ? -3.35986 -0.85880 23.63973 1.000 21.96342 159 TYR B C 1
ATOM 3468 O O . TYR B 1 179 ? -4.35209 -0.13173 23.60954 1.000 22.68528 159 TYR B O 1
ATOM 3477 N N . LEU B 1 180 ? -3.18142 -1.83721 22.76042 1.000 18.62087 160 LEU B N 1
ATOM 3478 C CA . LEU B 1 180 ? -4.21388 -1.98455 21.74037 1.000 21.99150 160 LEU B CA 1
ATOM 3479 C C . LEU B 1 180 ? -4.21661 -3.38456 21.16077 1.000 23.17290 160 LEU B C 1
ATOM 3480 O O . LEU B 1 180 ? -3.22411 -4.12532 21.22335 1.000 23.04299 160 LEU B O 1
ATOM 3485 N N . ILE B 1 181 ? -5.37105 -3.73811 20.59819 1.000 22.68418 161 ILE B N 1
ATOM 3486 C CA . ILE B 1 181 ? -5.55096 -4.99339 19.88752 1.000 22.80411 161 ILE B CA 1
ATOM 3487 C C . ILE B 1 181 ? -6.15074 -4.71559 18.51584 1.000 23.67608 161 ILE B C 1
ATOM 3488 O O . ILE B 1 181 ? -6.73226 -3.65828 18.26421 1.000 23.05839 161 ILE B O 1
ATOM 3493 N N . VAL B 1 182 ? -5.97263 -5.69075 17.61833 1.000 29.21319 162 VAL B N 1
ATOM 3494 C CA . VAL B 1 182 ? -6.55209 -5.68448 16.27729 1.000 30.41159 162 VAL B CA 1
ATOM 3495 C C . VAL B 1 182 ? -6.95703 -7.11253 15.94797 1.000 32.91418 162 VAL B C 1
ATOM 3496 O O . VAL B 1 182 ? -6.42175 -8.06719 16.50733 1.000 33.42614 162 VAL B O 1
ATOM 3500 N N . ASP B 1 183 ? -7.89654 -7.25008 15.00596 1.000 34.89975 163 ASP B N 1
ATOM 3501 C CA . ASP B 1 183 ? -8.30848 -8.58188 14.56333 1.000 37.81362 163 ASP B CA 1
ATOM 3502 C C . ASP B 1 183 ? -7.15322 -9.33038 13.91586 1.000 38.19383 163 ASP B C 1
ATOM 3503 O O . ASP B 1 183 ? -6.99919 -10.54353 14.10888 1.000 40.07441 163 ASP B O 1
ATOM 3508 N N . ASP B 1 184 ? -6.36849 -8.64363 13.09554 1.000 37.01924 164 ASP B N 1
ATOM 3509 C CA . ASP B 1 184 ? -5.40613 -9.31432 12.22877 1.000 40.67460 164 ASP B CA 1
ATOM 3510 C C . ASP B 1 184 ? -4.23373 -8.35975 12.08646 1.000 43.30020 164 ASP B C 1
ATOM 3511 O O . ASP B 1 184 ? -4.43403 -7.17332 11.81641 1.000 34.87176 164 ASP B O 1
ATOM 3516 N N . LEU B 1 185 ? -3.02240 -8.85381 12.31666 1.000 36.08223 165 LEU B N 1
ATOM 3517 C CA . LEU B 1 185 ? -1.87202 -7.96515 12.18248 1.000 38.52166 165 LEU B CA 1
ATOM 3518 C C . LEU B 1 185 ? -1.58669 -7.56138 10.73695 1.000 39.80705 165 LEU B C 1
ATOM 3519 O O . LEU B 1 185 ? -0.69684 -6.72950 10.51963 1.000 37.62709 165 LEU B O 1
ATOM 3524 N N . LYS B 1 186 ? -2.35689 -8.07105 9.77333 1.000 38.23600 166 LYS B N 1
ATOM 3525 C CA . LYS B 1 186 ? -2.04696 -7.89192 8.35714 1.000 40.38027 166 LYS B CA 1
ATOM 3526 C C . LYS B 1 186 ? -1.89171 -6.41982 8.00138 1.000 40.10391 166 LYS B C 1
ATOM 3527 O O . LYS B 1 186 ? -0.88481 -6.02118 7.40872 1.000 42.75526 166 LYS B O 1
ATOM 3533 N N . ASN B 1 187 ? -2.87251 -5.58281 8.36808 1.000 37.16806 167 ASN B N 1
ATOM 3534 C CA . ASN B 1 187 ? -2.80509 -4.19476 7.92853 1.000 36.34160 167 ASN B CA 1
ATOM 3535 C C . ASN B 1 187 ? -1.61532 -3.49161 8.56116 1.000 34.19468 167 ASN B C 1
ATOM 3536 O O . ASN B 1 187 ? -0.91198 -2.72215 7.89133 1.000 39.04857 167 ASN B O 1
ATOM 3541 N N . LEU B 1 188 ? -1.37724 -3.74005 9.85238 1.000 32.20342 168 LEU B N 1
ATOM 3542 C CA . LEU B 1 188 ? -0.26005 -3.10071 10.52922 1.000 31.76700 168 LEU B CA 1
ATOM 3543 C C . LEU B 1 188 ? 1.06463 -3.52616 9.91333 1.000 34.13734 168 LEU B C 1
ATOM 3544 O O . LEU B 1 188 ? 1.91314 -2.67977 9.61500 1.000 40.54912 168 LEU B O 1
ATOM 3549 N N . GLN B 1 189 ? 1.27764 -4.83577 9.73411 1.000 34.64370 169 GLN B N 1
ATOM 3550 C CA . GLN B 1 189 ? 2.58080 -5.25659 9.21016 1.000 38.92875 169 GLN B CA 1
ATOM 3551 C C . GLN B 1 189 ? 2.73625 -4.89455 7.74310 1.000 41.73698 169 GLN B C 1
ATOM 3552 O O . GLN B 1 189 ? 3.80960 -4.44264 7.32748 1.000 54.07908 169 GLN B O 1
ATOM 3558 N N . LYS B 1 190 ? 1.69242 -5.09537 6.93403 1.000 42.82191 170 LYS B N 1
ATOM 3559 C CA . LYS B 1 190 ? 1.82694 -4.79456 5.51178 1.000 42.87968 170 LYS B CA 1
ATOM 3560 C C . LYS B 1 190 ? 2.07165 -3.30955 5.28415 1.000 50.27004 170 LYS B C 1
ATOM 3561 O O . LYS B 1 190 ? 2.79733 -2.93514 4.35581 1.000 48.42136 170 LYS B O 1
ATOM 3567 N N . SER B 1 191 ? 1.49176 -2.44987 6.12049 1.000 46.42893 171 SER B N 1
ATOM 3568 C CA . SER B 1 191 ? 1.74892 -1.02104 6.00259 1.000 46.69628 171 SER B CA 1
ATOM 3569 C C . SER B 1 191 ? 3.01294 -0.59267 6.72971 1.000 39.18973 171 SER B C 1
ATOM 3570 O O . SER B 1 191 ? 3.40909 0.57237 6.62088 1.000 44.16207 171 SER B O 1
ATOM 3573 N N . GLY B 1 192 ? 3.65404 -1.49677 7.46019 1.000 42.89393 172 GLY B N 1
ATOM 3574 C CA . GLY B 1 192 ? 4.90832 -1.17013 8.10341 1.000 42.48781 172 GLY B CA 1
ATOM 3575 C C . GLY B 1 192 ? 4.76158 -0.36116 9.36328 1.000 41.57340 172 GLY B C 1
ATOM 3576 O O . GLY B 1 192 ? 5.73379 0.25983 9.80003 1.000 45.23258 172 GLY B O 1
ATOM 3577 N N . ALA B 1 193 ? 3.57042 -0.36157 9.97023 1.000 40.11607 173 ALA B N 1
ATOM 3578 C CA . ALA B 1 193 ? 3.27236 0.41619 11.16043 1.000 33.78248 173 ALA B CA 1
ATOM 3579 C C . ALA B 1 193 ? 3.58710 -0.31299 12.46729 1.000 29.68631 173 ALA B C 1
ATOM 3580 O O . ALA B 1 193 ? 3.50302 0.29692 13.53119 1.000 36.04406 173 ALA B O 1
ATOM 3582 N N . ILE B 1 194 ? 3.99160 -1.57959 12.43680 1.000 41.53297 174 ILE B N 1
ATOM 3583 C CA . ILE B 1 194 ? 4.31403 -2.28287 13.67261 1.000 34.98743 174 ILE B CA 1
ATOM 3584 C C . ILE B 1 194 ? 5.77758 -2.68650 13.63814 1.000 38.71576 174 ILE B C 1
ATOM 3585 O O . ILE B 1 194 ? 6.30838 -3.07643 12.58762 1.000 39.68431 174 ILE B O 1
ATOM 3590 N N . THR B 1 195 ? 6.44524 -2.55144 14.78376 1.000 30.64588 175 THR B N 1
ATOM 3591 C CA . THR B 1 195 ? 7.87574 -2.82614 14.89137 1.000 37.28551 175 THR B CA 1
ATOM 3592 C C . THR B 1 195 ? 8.09279 -4.12806 15.64600 1.000 41.93758 175 THR B C 1
ATOM 3593 O O . THR B 1 195 ? 7.52675 -4.31838 16.72900 1.000 46.65900 175 THR B O 1
ATOM 3597 N N . GLY B 1 196 ? 8.88799 -5.02577 15.06079 1.000 46.82448 176 GLY B N 1
ATOM 3598 C CA . GLY B 1 196 ? 9.41113 -6.16953 15.78018 1.000 58.32190 176 GLY B CA 1
ATOM 3599 C C . GLY B 1 196 ? 8.51013 -7.38289 15.91228 1.000 69.87606 176 GLY B C 1
ATOM 3600 O O . GLY B 1 196 ? 8.16851 -7.77144 17.03230 1.000 60.34909 176 GLY B O 1
ATOM 3601 N N . ALA B 1 197 ? 8.14216 -8.01384 14.79873 1.000 91.43626 177 ALA B N 1
ATOM 3602 C CA . ALA B 1 197 ? 7.43603 -9.29504 14.86907 1.000 88.43895 177 ALA B CA 1
ATOM 3603 C C . ALA B 1 197 ? 8.37697 -10.38204 15.37549 1.000 79.33430 177 ALA B C 1
ATOM 3604 O O . ALA B 1 197 ? 8.50944 -10.58643 16.58225 1.000 78.23621 177 ALA B O 1
ATOM 3606 N N . LEU B 1 205 ? 1.83553 -17.59985 14.82645 1.000 113.44215 185 LEU B N 1
ATOM 3607 C CA . LEU B 1 205 ? 1.02540 -18.41925 15.71980 1.000 112.48550 185 LEU B CA 1
ATOM 3608 C C . LEU B 1 205 ? -0.39320 -17.86094 15.81497 1.000 101.19677 185 LEU B C 1
ATOM 3609 O O . LEU B 1 205 ? -0.60517 -16.65793 15.66655 1.000 95.78977 185 LEU B O 1
ATOM 3614 N N . LYS B 1 206 ? -1.36317 -18.74772 16.07040 1.000 102.76095 186 LYS B N 1
ATOM 3615 C CA . LYS B 1 206 ? -2.78794 -18.42495 16.18448 1.000 88.98470 186 LYS B CA 1
ATOM 3616 C C . LYS B 1 206 ? -3.13961 -17.71350 17.50310 1.000 86.90820 186 LYS B C 1
ATOM 3617 O O . LYS B 1 206 ? -4.32303 -17.58048 17.86406 1.000 69.46611 186 LYS B O 1
ATOM 3623 N N . MET B 1 207 ? -2.11129 -17.26981 18.21967 1.000 80.90574 187 MET B N 1
ATOM 3624 C CA . MET B 1 207 ? -2.28975 -16.48994 19.43029 1.000 67.69226 187 MET B CA 1
ATOM 3625 C C . MET B 1 207 ? -2.83132 -15.10388 19.08094 1.000 55.29788 187 MET B C 1
ATOM 3626 O O . MET B 1 207 ? -2.77987 -14.66406 17.92943 1.000 52.92267 187 MET B O 1
ATOM 3631 N N . LYS B 1 208 ? -3.35046 -14.40040 20.09115 1.000 43.19119 188 LYS B N 1
ATOM 3632 C CA . LYS B 1 208 ? -3.79153 -13.03006 19.86549 1.000 40.06724 188 LYS B CA 1
ATOM 3633 C C . LYS B 1 208 ? -2.81705 -12.04287 20.49121 1.000 37.43314 188 LYS B C 1
ATOM 3634 O O . LYS B 1 208 ? -2.65691 -12.03174 21.72080 1.000 37.94597 188 LYS B O 1
ATOM 3640 N N . PRO B 1 209 ? -2.15666 -11.19633 19.70814 1.000 36.00580 189 PRO B N 1
ATOM 3641 C CA . PRO B 1 209 ? -1.19231 -10.25672 20.28843 1.000 34.17071 189 PRO B CA 1
ATOM 3642 C C . PRO B 1 209 ? -1.87108 -9.10657 21.00571 1.000 33.71614 189 PRO B C 1
ATOM 3643 O O . PRO B 1 209 ? -2.89521 -8.58093 20.55927 1.000 33.81224 189 PRO B O 1
ATOM 3647 N N . VAL B 1 210 ? -1.27189 -8.70738 22.12222 1.000 30.88216 190 VAL B N 1
ATOM 3648 C CA . VAL B 1 210 ? -1.54360 -7.41196 22.73928 1.000 29.06779 190 VAL B CA 1
ATOM 3649 C C . VAL B 1 210 ? -0.39365 -6.48745 22.37947 1.000 27.49852 190 VAL B C 1
ATOM 3650 O O . VAL B 1 210 ? 0.77163 -6.85738 22.55307 1.000 29.45836 190 VAL B O 1
ATOM 3654 N N . LEU B 1 211 ? -0.70832 -5.31318 21.83320 1.000 25.81811 191 LEU B N 1
ATOM 3655 C CA . LEU B 1 211 ? 0.29788 -4.36273 21.37215 1.000 24.66479 191 LEU B CA 1
ATOM 3656 C C . LEU B 1 211 ? 0.37612 -3.17139 22.31165 1.000 24.60110 191 LEU B C 1
ATOM 3657 O O . LEU B 1 211 ? -0.56955 -2.86535 23.03769 1.000 24.15752 191 LEU B O 1
ATOM 3662 N N . LYS B 1 212 ? 1.50211 -2.45755 22.27427 1.000 23.36633 192 LYS B N 1
ATOM 3663 C CA . LYS B 1 212 ? 1.55302 -1.20665 23.01664 1.000 23.86207 192 LYS B CA 1
ATOM 3664 C C . LYS B 1 212 ? 2.39872 -0.17792 22.28007 1.000 22.24520 192 LYS B C 1
ATOM 3665 O O . LYS B 1 212 ? 3.23125 -0.50629 21.42721 1.000 22.74012 192 LYS B O 1
ATOM 3671 N N . PHE B 1 213 ? 2.18532 1.08021 22.63379 1.000 21.80094 193 PHE B N 1
ATOM 3672 C CA . PHE B 1 213 ? 3.07982 2.13632 22.20263 1.000 21.83890 193 PHE B CA 1
ATOM 3673 C C . PHE B 1 213 ? 4.29860 2.18482 23.11553 1.000 22.98467 193 PHE B C 1
ATOM 3674 O O . PHE B 1 213 ? 4.18826 2.09898 24.34017 1.000 23.58570 193 PHE B O 1
ATOM 3682 N N . GLU B 1 214 ? 5.47468 2.31873 22.49942 1.000 23.75976 194 GLU B N 1
ATOM 3683 C CA . GLU B 1 214 ? 6.73671 2.46778 23.21051 1.000 25.41833 194 GLU B CA 1
ATOM 3684 C C . GLU B 1 214 ? 7.53593 3.49657 22.44426 1.000 26.09076 194 GLU B C 1
ATOM 3685 O O . GLU B 1 214 ? 7.84439 3.27773 21.26743 1.000 26.27750 194 GLU B O 1
ATOM 3691 N N . ASP B 1 215 ? 7.81546 4.63176 23.08936 1.000 26.80070 195 ASP B N 1
ATOM 3692 C CA . ASP B 1 215 ? 8.61883 5.68557 22.49254 1.000 28.00950 195 ASP B CA 1
ATOM 3693 C C . ASP B 1 215 ? 8.15303 5.99331 21.07483 1.000 27.11179 195 ASP B C 1
ATOM 3694 O O . ASP B 1 215 ? 8.94777 6.19681 20.15542 1.000 28.39276 195 ASP B O 1
ATOM 3699 N N . GLY B 1 216 ? 6.82996 6.05382 20.90849 1.000 25.34249 196 GLY B N 1
ATOM 3700 C CA . GLY B 1 216 ? 6.20706 6.46081 19.67039 1.000 24.79186 196 GLY B CA 1
ATOM 3701 C C . GLY B 1 216 ? 6.00529 5.37706 18.64381 1.000 25.09878 196 GLY B C 1
ATOM 3702 O O . GLY B 1 216 ? 5.44819 5.66517 17.57513 1.000 24.23575 196 GLY B O 1
ATOM 3703 N N . LYS B 1 217 ? 6.46699 4.14995 18.90339 1.000 23.32060 197 LYS B N 1
ATOM 3704 C CA . LYS B 1 217 ? 6.34917 3.06041 17.94242 1.000 20.76917 197 LYS B CA 1
ATOM 3705 C C . LYS B 1 217 ? 5.37417 2.04164 18.50339 1.000 21.10510 197 LYS B C 1
ATOM 3706 O O . LYS B 1 217 ? 5.12245 2.01861 19.69959 1.000 22.87100 197 LYS B O 1
ATOM 3712 N N . ILE B 1 218 ? 4.83458 1.18311 17.63873 1.000 22.68037 198 ILE B N 1
ATOM 3713 C CA . ILE B 1 218 ? 3.93986 0.11253 18.07394 1.000 22.21207 198 ILE B CA 1
ATOM 3714 C C . ILE B 1 218 ? 4.71558 -1.19666 18.11410 1.000 22.26157 198 ILE B C 1
ATOM 3715 O O . ILE B 1 218 ? 5.29063 -1.61222 17.10594 1.000 26.38816 198 ILE B O 1
ATOM 3720 N N . ILE B 1 219 ? 4.69709 -1.86265 19.26835 1.000 24.26374 199 ILE B N 1
ATOM 3721 C CA . ILE B 1 219 ? 5.44615 -3.10978 19.43187 1.000 26.43936 199 ILE B CA 1
ATOM 3722 C C . ILE B 1 219 ? 4.52816 -4.15516 20.04559 1.000 27.19461 199 ILE B C 1
ATOM 3723 O O . ILE B 1 219 ? 3.56349 -3.80866 20.74414 1.000 26.64268 199 ILE B O 1
ATOM 3728 N N . PRO B 1 220 ? 4.75799 -5.42691 19.78570 1.000 25.99669 200 PRO B N 1
ATOM 3729 C CA . PRO B 1 220 ? 4.02018 -6.46140 20.51479 1.000 26.34423 200 PRO B CA 1
ATOM 3730 C C . PRO B 1 220 ? 4.44640 -6.48677 21.97805 1.000 37.22231 200 PRO B C 1
ATOM 3731 O O . PRO B 1 220 ? 5.62779 -6.35593 22.30418 1.000 43.85130 200 PRO B O 1
ATOM 3735 N N . GLU B 1 221 ? 3.47179 -6.65528 22.86530 1.000 27.98244 201 GLU B N 1
ATOM 3736 C CA . GLU B 1 221 ? 3.72891 -6.73578 24.29665 1.000 33.81797 201 GLU B CA 1
ATOM 3737 C C . GLU B 1 221 ? 3.53833 -8.13758 24.86209 1.000 42.26955 201 GLU B C 1
ATOM 3738 O O . GLU B 1 221 ? 4.43509 -8.65826 25.53158 1.000 41.23808 201 GLU B O 1
ATOM 3744 N N . GLU B 1 222 ? 2.39170 -8.77092 24.61548 1.000 36.46873 202 GLU B N 1
ATOM 3745 C CA . GLU B 1 222 ? 2.16224 -10.14479 25.03842 1.000 37.61742 202 GLU B CA 1
ATOM 3746 C C . GLU B 1 222 ? 1.31962 -10.86731 24.00308 1.000 32.00479 202 GLU B C 1
ATOM 3747 O O . GLU B 1 222 ? 0.70166 -10.25565 23.12737 1.000 34.31726 202 GLU B O 1
ATOM 3753 N N . LYS B 1 223 ? 1.27186 -12.19075 24.15683 1.000 34.03136 203 LYS B N 1
ATOM 3754 C CA . LYS B 1 223 ? 0.39615 -13.06599 23.38975 1.000 34.73000 203 LYS B CA 1
ATOM 3755 C C . LYS B 1 223 ? -0.56019 -13.73819 24.36239 1.000 38.16890 203 LYS B C 1
ATOM 3756 O O . LYS B 1 223 ? -0.13519 -14.19244 25.42625 1.000 42.84016 203 LYS B O 1
ATOM 3758 N N . VAL B 1 224 ? -1.85303 -13.75845 24.01967 1.000 33.30805 204 VAL B N 1
ATOM 3759 C CA . VAL B 1 224 ? -2.87750 -14.41864 24.82598 1.000 31.45527 204 VAL B CA 1
ATOM 3760 C C . VAL B 1 224 ? -3.70492 -15.31647 23.91004 1.000 34.30912 204 VAL B C 1
ATOM 3761 O O . VAL B 1 224 ? -3.63943 -15.22028 22.68499 1.000 38.59858 204 VAL B O 1
ATOM 3765 N N . ARG B 1 225 ? -4.48456 -16.21572 24.51385 1.000 41.28047 205 ARG B N 1
ATOM 3766 C CA . ARG B 1 225 ? -5.22118 -17.17323 23.69151 1.000 38.69643 205 ARG B CA 1
ATOM 3767 C C . ARG B 1 225 ? -6.54763 -16.66582 23.14062 1.000 32.94292 205 ARG B C 1
ATOM 3768 O O . ARG B 1 225 ? -7.01355 -17.22032 22.13815 1.000 37.71327 205 ARG B O 1
ATOM 3776 N N . THR B 1 226 ? -7.17990 -15.65509 23.74500 1.000 34.71930 206 THR B N 1
ATOM 3777 C CA . THR B 1 226 ? -8.51600 -15.26633 23.31620 1.000 36.59335 206 THR B CA 1
ATOM 3778 C C . THR B 1 226 ? -8.64481 -13.74893 23.28825 1.000 30.96292 206 THR B C 1
ATOM 3779 O O . THR B 1 226 ? -7.90635 -13.01617 23.95583 1.000 27.79046 206 THR B O 1
ATOM 3783 N N . LYS B 1 227 ? -9.62657 -13.27920 22.52396 1.000 32.92536 207 LYS B N 1
ATOM 3784 C CA . LYS B 1 227 ? -9.88209 -11.84586 22.50657 1.000 29.10850 207 LYS B CA 1
ATOM 3785 C C . LYS B 1 227 ? -10.34130 -11.35463 23.87489 1.000 27.67791 207 LYS B C 1
ATOM 3786 O O . LYS B 1 227 ? -10.00220 -10.23700 24.27949 1.000 31.18336 207 LYS B O 1
ATOM 3792 N N . LYS B 1 228 ? -11.09193 -12.18940 24.60883 1.000 31.04874 208 LYS B N 1
ATOM 3793 C CA . LYS B 1 228 ? -11.51577 -11.81824 25.95875 1.000 29.65472 208 LYS B CA 1
ATOM 3794 C C . LYS B 1 228 ? -10.31212 -11.60509 26.87025 1.000 34.14228 208 LYS B C 1
ATOM 3795 O O . LYS B 1 228 ? -10.22941 -10.60098 27.59273 1.000 30.72359 208 LYS B O 1
ATOM 3799 N N . ARG B 1 229 ? -9.36934 -12.55888 26.85876 1.000 29.41137 209 ARG B N 1
ATOM 3800 C CA . ARG B 1 229 ? -8.11170 -12.38989 27.58467 1.000 29.16506 209 ARG B CA 1
ATOM 3801 C C . ARG B 1 229 ? -7.36338 -11.14666 27.14391 1.000 29.08866 209 ARG B C 1
ATOM 3802 O O . ARG B 1 229 ? -6.74330 -10.46191 27.96524 1.000 30.28497 209 ARG B O 1
ATOM 3810 N N . ALA B 1 230 ? -7.40251 -10.84281 25.85096 1.000 25.21801 210 ALA B N 1
ATOM 3811 C CA . ALA B 1 230 ? -6.70495 -9.67068 25.34524 1.000 25.67712 210 ALA B CA 1
ATOM 3812 C C . ALA B 1 230 ? -7.29145 -8.39043 25.91566 1.000 26.29696 210 ALA B C 1
ATOM 3813 O O . ALA B 1 230 ? -6.54391 -7.47773 26.29778 1.000 26.44978 210 ALA B O 1
ATOM 3815 N N . ILE B 1 231 ? -8.62010 -8.29719 25.95492 1.000 28.25539 211 ILE B N 1
ATOM 3816 C CA . ILE B 1 231 ? -9.27523 -7.11145 26.49539 1.000 28.96428 211 ILE B CA 1
ATOM 3817 C C . ILE B 1 231 ? -9.04025 -7.00986 27.99937 1.000 26.82193 211 ILE B C 1
ATOM 3818 O O . ILE B 1 231 ? -8.79763 -5.92045 28.53366 1.000 27.07716 211 ILE B O 1
ATOM 3823 N N . GLN B 1 232 ? -9.10438 -8.13921 28.71270 1.000 27.06499 212 GLN B N 1
ATOM 3824 C CA . GLN B 1 232 ? -8.77376 -8.11360 30.13445 1.000 28.21996 212 GLN B CA 1
ATOM 3825 C C . GLN B 1 232 ? -7.33757 -7.66783 30.34894 1.000 33.44978 212 GLN B C 1
ATOM 3826 O O . GLN B 1 232 ? -7.04034 -6.98724 31.33446 1.000 29.07568 212 GLN B O 1
ATOM 3832 N N . THR B 1 233 ? -6.43840 -8.01767 29.42386 1.000 28.72815 213 THR B N 1
ATOM 3833 C CA . THR B 1 233 ? -5.04580 -7.59759 29.54376 1.000 26.04206 213 THR B CA 1
ATOM 3834 C C . THR B 1 233 ? -4.89220 -6.10140 29.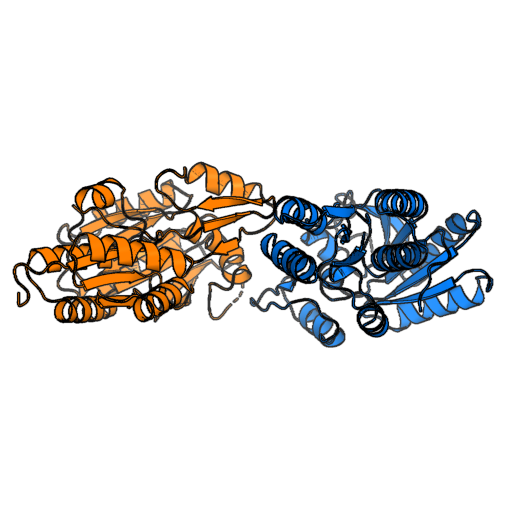29952 1.000 25.87778 213 THR B C 1
ATOM 3835 O O . THR B 1 233 ? -4.11013 -5.43490 29.99251 1.000 29.15555 213 THR B O 1
ATOM 3839 N N . LEU B 1 234 ? -5.64413 -5.54349 28.34368 1.000 24.54684 214 LEU B N 1
ATOM 3840 C CA . LEU B 1 234 ? -5.65180 -4.08474 28.19215 1.000 23.72752 214 LEU B CA 1
ATOM 3841 C C . LEU B 1 234 ? -5.98047 -3.41498 29.51635 1.000 25.42614 214 LEU B C 1
ATOM 3842 O O . LEU B 1 234 ? -5.29008 -2.47963 29.95304 1.000 24.17705 214 LEU B O 1
ATOM 3847 N N . GLU B 1 235 ? -7.06096 -3.86438 30.15387 1.000 23.32848 215 GLU B N 1
ATOM 3848 C CA . GLU B 1 235 ? -7.48667 -3.22904 31.39467 1.000 28.91955 215 GLU B CA 1
ATOM 3849 C C . GLU B 1 235 ? -6.43693 -3.40616 32.48652 1.000 27.67726 215 GLU B C 1
ATOM 3850 O O . GLU B 1 235 ? -6.07910 -2.44738 33.17154 1.000 29.16544 215 GLU B O 1
ATOM 3856 N N . LYS B 1 236 ? -5.91511 -4.62672 32.64743 1.000 28.22107 216 LYS B N 1
ATOM 3857 C CA . LYS B 1 236 ? -4.99759 -4.89615 33.75359 1.000 27.46034 216 LYS B CA 1
ATOM 3858 C C . LYS B 1 236 ? -3.71091 -4.09129 33.62274 1.000 28.75078 216 LYS B C 1
ATOM 3859 O O . LYS B 1 236 ? -3.22675 -3.52422 34.60954 1.000 28.97015 216 LYS B O 1
ATOM 3865 N N . LYS B 1 237 ? -3.12940 -4.06540 32.41584 1.000 25.41046 217 LYS B N 1
ATOM 3866 C CA . LYS B 1 237 ? -1.87548 -3.35143 32.17284 1.000 29.57475 217 LYS B CA 1
ATOM 3867 C C . LYS B 1 237 ? -2.02336 -1.87720 32.50095 1.000 28.97790 217 LYS B C 1
ATOM 3868 O O . LYS B 1 237 ? -1.16456 -1.28290 33.17088 1.000 26.79442 217 LYS B O 1
ATOM 3874 N N . VAL B 1 238 ? -3.10627 -1.27489 32.01897 1.000 23.46992 218 VAL B N 1
ATOM 3875 C CA . VAL B 1 238 ? -3.28559 0.16373 32.16450 1.000 19.06685 218 VAL B CA 1
ATOM 3876 C C . VAL B 1 238 ? -3.60475 0.51419 33.61036 1.000 25.10411 218 VAL B C 1
ATOM 3877 O O . VAL B 1 238 ? -3.05965 1.48173 34.16527 1.000 22.82938 218 VAL B O 1
ATOM 3881 N N . LEU B 1 239 ? -4.51229 -0.24086 34.24005 1.000 24.47128 219 LEU B N 1
ATOM 3882 C CA . LEU B 1 239 ? -4.84713 0.06578 35.62811 1.000 25.91872 219 LEU B CA 1
ATOM 3883 C C . LEU B 1 239 ? -3.64072 -0.10251 36.54410 1.000 28.63899 219 LEU B C 1
ATOM 3884 O O . LEU B 1 239 ? -3.51401 0.61870 37.54588 1.000 27.80029 219 LEU B O 1
ATOM 3889 N N . ASP B 1 240 ? -2.73544 -1.02708 36.21002 1.000 25.47743 220 ASP B N 1
ATOM 3890 C CA . ASP B 1 240 ? -1.56215 -1.24423 37.04912 1.000 26.71648 220 ASP B CA 1
ATOM 3891 C C . ASP B 1 240 ? -0.61109 -0.06097 36.96880 1.000 26.76056 220 ASP B C 1
ATOM 3892 O O . ASP B 1 240 ? 0.13559 0.19998 37.92017 1.000 32.72509 220 ASP B O 1
ATOM 3897 N N . ILE B 1 241 ? -0.61213 0.63944 35.83609 1.000 22.79680 221 ILE B N 1
ATOM 3898 C CA . ILE B 1 241 ? 0.22811 1.82172 35.66546 1.000 22.35801 221 ILE B CA 1
ATOM 3899 C C . ILE B 1 241 ? -0.38668 3.02645 36.35836 1.000 24.08026 221 ILE B C 1
ATOM 3900 O O . ILE B 1 241 ? 0.30096 3.75347 37.08933 1.000 26.57737 221 ILE B O 1
ATOM 3905 N N . VAL B 1 242 ? -1.67031 3.27096 36.10664 1.000 23.46862 222 VAL B N 1
ATOM 3906 C CA . VAL B 1 242 ? -2.24173 4.56375 36.48483 1.000 22.78750 222 VAL B CA 1
ATOM 3907 C C . VAL B 1 242 ? -2.56840 4.63011 37.96486 1.000 25.70851 222 VAL B C 1
ATOM 3908 O O . VAL B 1 242 ? -2.78879 5.72895 38.48449 1.000 23.59962 222 VAL B O 1
ATOM 3912 N N . LYS B 1 243 ? -2.59933 3.49102 38.66407 1.000 25.36975 223 LYS B N 1
ATOM 3913 C CA . LYS B 1 243 ? -2.80182 3.49985 40.10931 1.000 27.42145 223 LYS B CA 1
ATOM 3914 C C . LYS B 1 243 ? -1.77869 4.35261 40.84958 1.000 28.23644 223 LYS B C 1
ATOM 3915 O O . LYS B 1 243 ? -2.03428 4.76115 41.99176 1.000 29.83328 223 LYS B O 1
ATOM 3921 N N . ASP B 1 244 ? -0.63349 4.63313 40.23370 1.000 27.05919 224 ASP B N 1
ATOM 3922 C CA . ASP B 1 244 ? 0.41313 5.43031 40.85488 1.000 28.04580 224 ASP B CA 1
ATOM 3923 C C . ASP B 1 244 ? 0.36413 6.89869 40.45313 1.000 26.79648 224 ASP B C 1
ATOM 3924 O O . ASP B 1 244 ? 1.23148 7.66930 40.88438 1.000 32.44795 224 ASP B O 1
ATOM 3929 N N . PHE B 1 245 ? -0.61765 7.30933 39.65671 1.000 24.31484 225 PHE B N 1
ATOM 3930 C CA . PHE B 1 245 ? -0.70594 8.68517 39.17653 1.000 23.84365 225 PHE B CA 1
ATOM 3931 C C . PHE B 1 245 ? -1.64550 9.51158 40.05135 1.000 24.39023 225 PHE B C 1
ATOM 3932 O O . PHE B 1 245 ? -2.66654 9.01140 40.53144 1.000 25.92825 225 PHE B O 1
ATOM 3940 N N . GLU B 1 246 ? -1.29380 10.78919 40.24408 1.000 26.52271 226 GLU B N 1
ATOM 3941 C CA . GLU B 1 246 ? -2.12305 11.68638 41.04543 1.000 25.96374 226 GLU B CA 1
ATOM 3942 C C . GLU B 1 246 ? -3.38295 12.13736 40.31967 1.000 23.33934 226 GLU B C 1
ATOM 3943 O O . GLU B 1 246 ? -4.35093 12.52200 40.98218 1.000 27.60818 226 GLU B O 1
ATOM 3949 N N . GLU B 1 247 ? -3.38613 12.11841 38.98649 1.000 24.60097 227 GLU B N 1
ATOM 3950 C CA . GLU B 1 247 ? -4.59005 12.33134 38.19196 1.000 25.27178 227 GLU B CA 1
ATOM 3951 C C . GLU B 1 247 ? -4.57646 11.34633 37.03971 1.000 27.17307 227 GLU B C 1
ATOM 3952 O O . GLU B 1 247 ? -3.50446 10.92976 36.58859 1.000 23.76429 227 GLU B O 1
ATOM 3958 N N . VAL B 1 248 ? -5.77095 10.97749 36.56188 1.000 23.61663 228 VAL B N 1
ATOM 3959 C CA . VAL B 1 248 ? -5.91211 9.88833 35.59196 1.000 20.52525 228 VAL B CA 1
ATOM 3960 C C . VAL B 1 248 ? -7.02323 10.23299 34.61293 1.000 20.77823 228 VAL B C 1
ATOM 3961 O O . VAL B 1 248 ? -8.16260 10.48327 35.02850 1.000 21.87185 228 VAL B O 1
ATOM 3965 N N . THR B 1 249 ? -6.70231 10.21387 33.31125 1.000 17.96800 229 THR B N 1
ATOM 3966 C CA . THR B 1 249 ? -7.69494 10.19199 32.24307 1.000 21.97017 229 THR B CA 1
ATOM 3967 C C . THR B 1 249 ? -7.47667 8.94354 31.40066 1.000 23.83888 229 THR B C 1
ATOM 3968 O O . THR B 1 249 ? -6.36041 8.69156 30.94860 1.000 20.75143 229 THR B O 1
ATOM 3972 N N . LEU B 1 250 ? -8.52874 8.14404 31.22612 1.000 19.49768 230 LEU B N 1
ATOM 3973 C CA . LEU B 1 250 ? -8.47270 6.93901 30.40683 1.000 18.11906 230 LEU B CA 1
ATOM 3974 C C . LEU B 1 250 ? -9.34796 7.14116 29.18541 1.000 17.17668 230 LEU B C 1
ATOM 3975 O O . LEU B 1 250 ? -10.42060 7.76287 29.27654 1.000 20.07627 230 LEU B O 1
ATOM 3980 N N . PHE B 1 251 ? -8.87653 6.62491 28.04495 1.000 19.63093 231 PHE B N 1
ATOM 3981 C CA . PHE B 1 251 ? -9.65771 6.65165 26.81708 1.000 21.94862 231 PHE B CA 1
ATOM 3982 C C . PHE B 1 251 ? -9.77252 5.24795 26.26050 1.000 19.42034 231 PHE B C 1
ATOM 3983 O O . PHE B 1 251 ? -8.76005 4.62195 25.93142 1.000 19.57852 231 PHE B O 1
ATOM 3991 N N . VAL B 1 252 ? -11.01185 4.78137 26.10632 1.000 18.06371 232 VAL B N 1
ATOM 3992 C CA . VAL B 1 252 ? -11.30651 3.64619 25.24818 1.000 16.73781 232 VAL B CA 1
ATOM 3993 C C . VAL B 1 252 ? -11.48477 4.19216 23.84660 1.000 17.67116 232 VAL B C 1
ATOM 3994 O O . VAL B 1 252 ? -12.35313 5.03645 23.61572 1.000 21.25888 232 VAL B O 1
ATOM 3998 N N . ILE B 1 253 ? -10.67378 3.71521 22.90214 1.000 17.83540 233 ILE B N 1
ATOM 3999 C CA . ILE B 1 253 ? -10.78239 4.17656 21.53489 1.000 18.48720 233 ILE B CA 1
ATOM 4000 C C . ILE B 1 253 ? -11.14831 2.98099 20.67056 1.000 18.92788 233 ILE B C 1
ATOM 4001 O O . ILE B 1 253 ? -10.38971 2.00923 20.56113 1.000 22.61290 233 ILE B O 1
ATOM 4006 N N . ASN B 1 254 ? -12.33037 3.03555 20.08925 1.000 22.01912 234 ASN B N 1
ATOM 4007 C CA . ASN B 1 254 ? -12.89043 1.85341 19.45675 1.000 21.04595 234 ASN B CA 1
ATOM 4008 C C . ASN B 1 254 ? -12.82328 1.91452 17.94335 1.000 20.82188 234 ASN B C 1
ATOM 4009 O O . ASN B 1 254 ? -12.96512 2.97829 17.33695 1.000 23.91718 234 ASN B O 1
ATOM 4014 N N . GLY B 1 255 ? -12.61081 0.73747 17.32022 1.000 20.77718 235 GLY B N 1
ATOM 4015 C CA . GLY B 1 255 ? -12.78825 0.59654 15.88088 1.000 23.59962 235 GLY B CA 1
ATOM 4016 C C . GLY B 1 255 ? -14.17419 0.12710 15.49516 1.000 24.01095 235 GLY B C 1
ATOM 4017 O O . GLY B 1 255 ? -15.16260 0.63250 16.03991 1.000 27.23135 235 GLY B O 1
ATOM 4018 N N . ASP B 1 256 ? -14.26232 -0.83261 14.57031 1.000 25.08817 236 ASP B N 1
ATOM 4019 C CA . ASP B 1 256 ? -15.54570 -1.12803 13.94433 1.000 31.22952 236 ASP B CA 1
ATOM 4020 C C . ASP B 1 256 ? -16.39403 -2.14214 14.71255 1.000 37.00543 236 ASP B C 1
ATOM 4021 O O . ASP B 1 256 ? -17.54630 -2.37246 14.33051 1.000 38.38437 236 ASP B O 1
ATOM 4026 N N . HIS B 1 257 ? -15.89082 -2.72245 15.79322 1.000 27.02466 237 HIS B N 1
ATOM 4027 C CA . HIS B 1 257 ? -16.67550 -3.66538 16.59974 1.000 30.21592 237 HIS B CA 1
ATOM 4028 C C . HIS B 1 257 ? -17.26762 -2.88491 17.77256 1.000 25.95578 237 HIS B C 1
ATOM 4029 O O . HIS B 1 257 ? -16.67595 -2.76095 18.84377 1.000 24.61014 237 HIS B O 1
ATOM 4036 N N . PHE B 1 258 ? -18.46713 -2.36122 17.55404 1.000 27.28440 238 PHE B N 1
ATOM 4037 C CA . PHE B 1 258 ? -19.04207 -1.40836 18.49693 1.000 25.57924 238 PHE B CA 1
ATOM 4038 C C . PHE B 1 258 ? -19.18924 -2.01733 19.88296 1.000 25.67616 238 PHE B C 1
ATOM 4039 O O . PHE B 1 258 ? -18.78750 -1.41515 20.88246 1.000 25.39959 238 PHE B O 1
ATOM 4047 N N . GLU B 1 259 ? -19.71115 -3.24329 19.96445 1.000 29.85697 239 GLU B N 1
ATOM 4048 C CA . GLU B 1 259 ? -20.02692 -3.78066 21.28698 1.000 34.41850 239 GLU B CA 1
ATOM 4049 C C . GLU B 1 259 ? -18.78285 -4.05127 22.12285 1.000 31.12351 239 GLU B C 1
ATOM 4050 O O . GLU B 1 259 ? -18.82758 -3.90335 23.34686 1.000 31.79827 239 GLU B O 1
ATOM 4056 N N . ASP B 1 260 ? -17.65773 -4.42153 21.49993 1.000 33.26169 240 ASP B N 1
ATOM 4057 C CA . ASP B 1 260 ? -16.45568 -4.68657 22.28860 1.000 33.04573 240 ASP B CA 1
ATOM 4058 C C . ASP B 1 260 ? -15.91907 -3.42593 22.95660 1.000 31.31781 240 ASP B C 1
ATOM 4059 O O . ASP B 1 260 ? -15.52433 -3.45410 24.13044 1.000 28.38035 240 ASP B O 1
ATOM 4064 N N . GLY B 1 261 ? -15.84745 -2.31889 22.21719 1.000 27.45828 241 GLY B N 1
ATOM 4065 C CA . GLY B 1 261 ? -15.39704 -1.08216 22.81296 1.000 25.83759 241 GLY B CA 1
ATOM 4066 C C . GLY B 1 261 ? -16.37553 -0.55625 23.84575 1.000 24.54908 241 GLY B C 1
ATOM 4067 O O . GLY B 1 261 ? -15.97655 -0.12171 24.92251 1.000 23.62643 241 GLY B O 1
ATOM 4068 N N . GLN B 1 262 ? -17.67515 -0.63957 23.55110 1.000 23.97730 242 GLN B N 1
ATOM 4069 C CA . GLN B 1 262 ? -18.65872 -0.14658 24.51406 1.000 26.90555 242 GLN B CA 1
ATOM 4070 C C . GLN B 1 262 ? -18.61137 -0.96361 25.79879 1.000 31.95272 242 GLN B C 1
ATOM 4071 O O . GLN B 1 262 ? -18.75101 -0.41667 26.90047 1.000 27.98056 242 GLN B O 1
ATOM 4077 N N . ALA B 1 263 ? -18.38419 -2.27584 25.67711 1.000 27.00724 243 ALA B N 1
ATOM 4078 C CA . ALA B 1 263 ? -18.33826 -3.12418 26.86362 1.000 31.25183 243 ALA B CA 1
ATOM 4079 C C . ALA B 1 263 ? -17.11380 -2.82338 27.71673 1.000 29.15516 243 ALA B C 1
ATOM 4080 O O . ALA B 1 263 ? -17.20667 -2.81234 28.95654 1.000 29.25497 243 ALA B O 1
ATOM 4082 N N . LEU B 1 264 ? -15.95559 -2.60064 27.07476 1.000 27.27660 244 LEU B N 1
ATOM 4083 C CA . LEU B 1 264 ? -14.75684 -2.22247 27.81953 1.000 29.04382 244 LEU B CA 1
ATOM 4084 C C . LEU B 1 264 ? -14.97199 -0.90151 28.53932 1.000 24.96209 244 LEU B C 1
ATOM 4085 O O . LEU B 1 264 ? -14.61107 -0.76212 29.71414 1.000 25.59569 244 LEU B O 1
ATOM 4090 N N . TYR B 1 265 ? -15.59718 0.06557 27.85306 1.000 23.01634 245 TYR B N 1
ATOM 4091 C CA . TYR B 1 265 ? -15.87396 1.36942 28.43601 1.000 25.12904 245 TYR B CA 1
ATOM 4092 C C . TYR B 1 265 ? -16.77042 1.23336 29.65738 1.000 33.01151 245 TYR B C 1
ATOM 4093 O O . TYR B 1 265 ? -16.45773 1.76822 30.72707 1.000 29.01651 245 TYR B O 1
ATOM 4102 N N . LYS B 1 266 ? -17.88440 0.49260 29.52662 1.000 26.45423 246 LYS B N 1
ATOM 4103 C CA . LYS B 1 266 ? -18.78086 0.29954 30.66362 1.000 30.64736 246 LYS B CA 1
ATOM 4104 C C . LYS B 1 266 ? -18.08260 -0.43208 31.80514 1.000 32.39022 246 LYS B C 1
ATOM 4105 O O . LYS B 1 266 ? -18.30185 -0.11818 32.98330 1.000 32.33182 246 LYS B O 1
ATOM 4111 N N . LYS B 1 267 ? -17.22727 -1.40283 31.48091 1.000 29.07600 247 LYS B N 1
ATOM 4112 C CA . LYS B 1 267 ? -16.50819 -2.12886 32.52658 1.000 30.31921 247 LYS B CA 1
ATOM 4113 C C . LYS B 1 267 ? -15.55942 -1.20934 33.28619 1.000 32.72774 247 LYS B C 1
ATOM 4114 O O . LYS B 1 267 ? -15.47464 -1.27183 34.52011 1.000 34.88428 247 LYS B O 1
ATOM 4120 N N . LEU B 1 268 ? -14.83144 -0.35728 32.56468 1.000 26.38782 248 LEU B N 1
ATOM 4121 C CA . LEU B 1 268 ? -13.94699 0.58840 33.23015 1.000 26.19287 248 LEU B CA 1
ATOM 4122 C C . LEU B 1 268 ? -14.72973 1.56754 34.08345 1.000 30.05130 248 LEU B C 1
ATOM 4123 O O . LEU B 1 268 ? -14.28599 1.92821 35.17741 1.000 28.36060 248 LEU B O 1
ATOM 4128 N N . GLN B 1 269 ? -15.89125 2.02120 33.60325 1.000 29.89922 249 GLN B N 1
ATOM 4129 C CA . GLN B 1 269 ? -16.70785 2.90031 34.43971 1.000 32.89507 249 GLN B CA 1
ATOM 41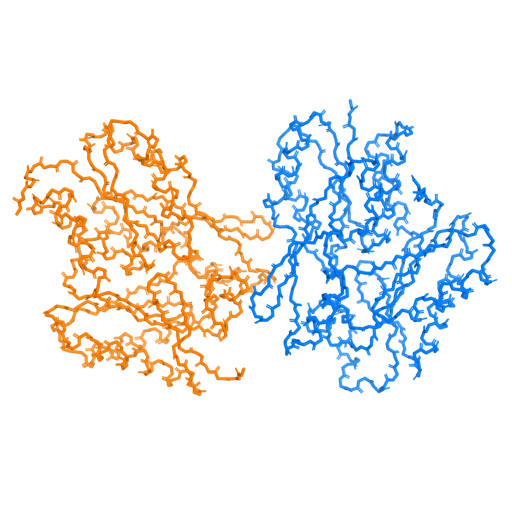30 C C . GLN B 1 269 ? -17.06386 2.22369 35.75487 1.000 41.99504 249 GLN B C 1
ATOM 4131 O O . GLN B 1 269 ? -17.10838 2.87610 36.80647 1.000 40.89993 249 GLN B O 1
ATOM 4137 N N . ASP B 1 270 ? -17.31671 0.91284 35.71718 1.000 33.94431 250 ASP B N 1
ATOM 4138 C CA . ASP B 1 270 ? -17.65575 0.16961 36.92233 1.000 36.33920 250 ASP B CA 1
ATOM 4139 C C . ASP B 1 270 ? -16.43656 -0.11544 37.79574 1.000 44.92203 250 ASP B C 1
ATOM 4140 O O . ASP B 1 270 ? -16.52977 -0.03562 39.02571 1.000 44.24010 250 ASP B O 1
ATOM 4145 N N . ASP B 1 271 ? -15.29696 -0.46465 37.18857 1.000 33.62662 251 ASP B N 1
ATOM 4146 C CA . ASP B 1 271 ? -14.11895 -0.86221 37.95511 1.000 31.50441 251 ASP B CA 1
ATOM 4147 C C . ASP B 1 271 ? -13.31906 0.32769 38.46450 1.000 36.85622 251 ASP B C 1
ATOM 4148 O O . ASP B 1 271 ? -12.60699 0.20657 39.46859 1.000 42.76546 251 ASP B O 1
ATOM 4153 N N . CYS B 1 272 ? -13.39094 1.40272 37.81602 1.000 30.39748 252 CYS B N 1
ATOM 4154 C CA . CYS B 1 272 ? -12.58104 2.52886 38.23415 1.000 27.24613 252 CYS B CA 1
ATOM 4155 C C . CYS B 1 272 ? -13.33711 3.41997 39.20557 1.000 24.60095 252 CYS B C 1
ATOM 4156 O O . CYS B 1 272 ? -14.56237 3.57689 39.10285 1.000 27.38775 252 CYS B O 1
ATOM 4159 N N . PRO B 1 273 ? -12.61896 4.07287 40.11445 1.000 26.94675 253 PRO B N 1
ATOM 4160 C CA . PRO B 1 273 ? -13.26578 5.11670 40.91181 1.000 27.40796 253 PRO B CA 1
ATOM 4161 C C . PRO B 1 273 ? -13.63051 6.28867 40.02097 1.000 22.69767 253 PRO B C 1
ATOM 4162 O O . PRO B 1 273 ? -13.06427 6.49291 38.94537 1.000 25.69058 253 PRO B O 1
ATOM 4166 N N . SER B 1 274 ? -14.59954 7.07672 40.48829 1.000 26.24266 254 SER B N 1
ATOM 4167 C CA . SER B 1 274 ? -15.00587 8.24220 39.71491 1.000 28.90111 254 SER B CA 1
ATOM 4168 C C . SER B 1 274 ? -13.94377 9.32736 39.70154 1.000 26.67671 254 SER B C 1
ATOM 4169 O O . SER B 1 274 ? -14.02805 10.24756 38.88114 1.000 31.24871 254 SER B O 1
ATOM 4172 N N . ALA B 1 275 ? -12.93350 9.23088 40.56504 1.000 23.70542 255 ALA B N 1
ATOM 4173 C CA . ALA B 1 275 ? -11.80307 10.15063 40.48915 1.000 24.83424 255 ALA B CA 1
ATOM 4174 C C . ALA B 1 275 ? -11.00026 9.97317 39.20310 1.000 27.50463 255 ALA B C 1
ATOM 4175 O O . ALA B 1 275 ? -10.27777 10.89534 38.81691 1.000 27.84978 255 ALA B O 1
ATOM 4177 N N . TYR B 1 276 ? -11.12496 8.82547 38.53551 1.000 23.87774 256 TYR B N 1
ATOM 4178 C CA . TYR B 1 276 ? -10.58317 8.62167 37.19478 1.000 22.65314 256 TYR B CA 1
ATOM 4179 C C . TYR B 1 276 ? -11.58263 9.13651 36.16470 1.000 25.83990 256 TYR B C 1
ATOM 4180 O O . TYR B 1 276 ? -12.76619 8.77840 36.20642 1.000 28.38028 256 TYR B O 1
ATOM 4189 N N . GLN B 1 277 ? -11.11275 9.95720 35.22582 1.000 22.47803 257 GLN B N 1
ATOM 4190 C CA . GLN B 1 277 ? -11.93493 10.33021 34.08039 1.000 21.34499 257 GLN B CA 1
ATOM 4191 C C . GLN B 1 277 ? -11.84292 9.22372 33.04838 1.000 25.46084 257 GLN B C 1
ATOM 4192 O O . GLN B 1 277 ? -10.73994 8.84353 32.66963 1.000 25.52566 257 GLN B O 1
ATOM 4198 N N . VAL B 1 278 ? -12.98636 8.68954 32.62148 1.000 23.31428 258 VAL B N 1
ATOM 4199 C CA . VAL B 1 278 ? -13.02141 7.60076 31.64409 1.000 21.90138 258 VAL B CA 1
ATOM 4200 C C . VAL B 1 278 ? -13.87293 8.07235 30.47949 1.000 23.26000 258 VAL B C 1
ATOM 4201 O O . VAL B 1 278 ? -15.03679 8.45469 30.67259 1.000 23.22284 258 VAL B O 1
ATOM 4205 N N . ALA B 1 279 ? -13.29890 8.06648 29.27991 1.000 20.29768 259 ALA B N 1
ATOM 4206 C CA . ALA B 1 279 ? -13.94409 8.62576 28.10839 1.000 21.16184 259 ALA B CA 1
ATOM 4207 C C . ALA B 1 279 ? -13.86535 7.62676 26.96867 1.000 21.35922 259 ALA B C 1
ATOM 4208 O O . ALA B 1 279 ? -13.09368 6.66439 27.01581 1.000 21.13419 259 ALA B O 1
ATOM 4210 N N . TYR B 1 280 ? -14.63912 7.89700 25.92419 1.000 23.68206 260 TYR B N 1
ATOM 4211 C CA . TYR B 1 280 ? -14.77389 7.00995 24.77644 1.000 20.26355 260 TYR B CA 1
ATOM 4212 C C . TYR B 1 280 ? -14.59666 7.80265 23.49195 1.000 22.61431 260 TYR B C 1
ATOM 4213 O O . TYR B 1 280 ? -15.15397 8.89616 23.34816 1.000 24.24790 260 TYR B O 1
ATOM 4222 N N . SER B 1 281 ? -13.83944 7.24347 22.54366 1.000 18.70943 261 SER B N 1
ATOM 4223 C CA . SER B 1 281 ? -13.69186 7.84370 21.22824 1.000 18.95640 261 SER B CA 1
ATOM 4224 C C . SER B 1 281 ? -13.51733 6.71720 20.20533 1.000 21.75761 261 SER B C 1
ATOM 4225 O O . SER B 1 281 ? -13.62131 5.53028 20.53729 1.000 21.66277 261 SER B O 1
ATOM 4228 N N . GLU B 1 282 ? -13.35348 7.09619 18.94847 1.000 19.32725 262 GLU B N 1
ATOM 4229 C CA . GLU B 1 282 ? -13.24132 6.11446 17.86756 1.000 19.50932 262 GLU B CA 1
ATOM 4230 C C . GLU B 1 282 ? -12.08412 6.50044 16.95781 1.000 21.03080 262 GLU B C 1
ATOM 4231 O O . GLU B 1 282 ? -11.62084 7.64346 16.95989 1.000 22.42822 262 GLU B O 1
ATOM 4237 N N . PHE B 1 283 ? -11.59085 5.52534 16.17790 1.000 21.27899 263 PHE B N 1
ATOM 4238 C CA . PHE B 1 283 ? -10.57318 5.82110 15.18207 1.000 22.55500 263 PHE B CA 1
ATOM 4239 C C . PHE B 1 283 ? -11.18198 6.37256 13.90475 1.000 21.25057 263 PHE B C 1
ATOM 4240 O O . PHE B 1 283 ? -12.19093 5.85813 13.40276 1.000 23.18468 263 PHE B O 1
ATOM 4248 N N . GLY B 1 284 ? -10.53477 7.40544 13.34733 1.000 21.15502 264 GLY B N 1
ATOM 4249 C CA . GLY B 1 284 ? -10.87772 7.89378 12.03342 1.000 21.91873 264 GLY B CA 1
ATOM 4250 C C . GLY B 1 284 ? -10.23226 7.07366 10.94365 1.000 24.58212 264 GLY B C 1
ATOM 4251 O O . GLY B 1 284 ? -9.50576 6.11730 11.20163 1.000 22.37428 264 GLY B O 1
ATOM 4252 N N . PRO B 1 285 ? -10.46796 7.48696 9.69631 1.000 22.85487 265 PRO B N 1
ATOM 4253 C CA . PRO B 1 285 ? -10.07969 6.63800 8.54576 1.000 23.09791 265 PRO B CA 1
ATOM 4254 C C . PRO B 1 285 ? -8.58813 6.38866 8.42557 1.000 22.64267 265 PRO B C 1
ATOM 4255 O O . PRO B 1 285 ? -8.18294 5.26956 8.07463 1.000 25.78040 265 PRO B O 1
ATOM 4259 N N . VAL B 1 286 ? -7.74475 7.38865 8.70143 1.000 22.38419 266 VAL B N 1
ATOM 4260 C CA . VAL B 1 286 ? -6.30551 7.18806 8.50665 1.000 23.75162 266 VAL B CA 1
ATOM 4261 C C . VAL B 1 286 ? -5.78884 6.12629 9.46902 1.000 26.67705 266 VAL B C 1
ATOM 4262 O O . VAL B 1 286 ? -5.04905 5.21698 9.06921 1.000 23.37630 266 VAL B O 1
ATOM 4266 N N . VAL B 1 287 ? -6.17702 6.20068 10.74219 1.000 21.31210 267 VAL B N 1
ATOM 4267 C CA . VAL B 1 287 ? -5.70523 5.18832 11.68502 1.000 20.04291 267 VAL B CA 1
ATOM 4268 C C . VAL B 1 287 ? -6.38549 3.85048 11.39049 1.000 23.45662 267 VAL B C 1
ATOM 4269 O O . VAL B 1 287 ? -5.74024 2.79034 11.39724 1.000 23.50077 267 VAL B O 1
ATOM 4273 N N . ALA B 1 288 ? -7.67426 3.88711 11.04520 1.000 22.53971 268 ALA B N 1
ATOM 4274 C CA . ALA B 1 288 ? -8.40067 2.65785 10.75841 1.000 21.76326 268 ALA B CA 1
ATOM 4275 C C . ALA B 1 288 ? -7.79890 1.91488 9.57229 1.000 25.08748 268 ALA B C 1
ATOM 4276 O O . ALA B 1 288 ? -7.82427 0.68523 9.55448 1.000 26.52714 268 ALA B O 1
ATOM 4278 N N . ALA B 1 289 ? -7.27631 2.63491 8.56789 1.000 22.62309 269 ALA B N 1
ATOM 4279 C CA . ALA B 1 289 ? -6.65569 1.96822 7.42107 1.000 25.85726 269 ALA B CA 1
ATOM 4280 C C . ALA B 1 289 ? -5.50014 1.08672 7.85296 1.000 26.66093 269 ALA B C 1
ATOM 4281 O O . ALA B 1 289 ? -5.25112 0.03918 7.24143 1.000 30.34848 269 ALA B O 1
ATOM 4283 N N . HIS B 1 290 ? -4.77067 1.50311 8.88044 1.000 25.07910 270 HIS B N 1
ATOM 4284 C CA . HIS B 1 290 ? -3.58175 0.77863 9.31816 1.000 23.67842 270 HIS B CA 1
ATOM 4285 C C . HIS B 1 290 ? -3.90877 -0.29317 10.33970 1.000 28.52117 270 HIS B C 1
ATOM 4286 O O . HIS B 1 290 ? -3.18394 -1.28583 10.43923 1.000 30.05215 270 HIS B O 1
ATOM 4293 N N . LEU B 1 291 ? -5.00204 -0.13674 11.08639 1.000 24.40981 271 LEU B N 1
ATOM 4294 C CA . LEU B 1 291 ? -5.39909 -1.17024 12.03022 1.000 22.34903 271 LEU B CA 1
ATOM 4295 C C . LEU B 1 291 ? -6.14476 -2.31695 11.36566 1.000 29.59510 271 LEU B C 1
ATOM 4296 O O . LEU B 1 291 ? -6.02229 -3.47309 11.80667 1.000 28.44803 271 LEU B O 1
ATOM 4301 N N . GLY B 1 292 ? -6.93760 -2.02252 10.32857 1.000 26.23390 272 GLY B N 1
ATOM 4302 C CA . GLY B 1 292 ? -7.89617 -2.99392 9.84883 1.000 29.66401 272 GLY B CA 1
ATOM 4303 C C . GLY B 1 292 ? -9.08038 -3.07541 10.79835 1.000 31.34137 272 GLY B C 1
ATOM 4304 O O . GLY B 1 292 ? -9.29925 -2.20955 11.66032 1.000 32.06547 272 GLY B O 1
ATOM 4305 N N A SER B 1 293 ? -9.85900 -4.13992 10.63809 0.604 30.49615 273 SER B N 1
ATOM 4306 N N B SER B 1 293 ? -9.85376 -4.14405 10.63433 0.396 30.55956 273 SER B N 1
ATOM 4307 C CA A SER B 1 293 ? -11.04395 -4.32794 11.46173 0.604 29.71878 273 SER B CA 1
ATOM 4308 C CA B SER B 1 293 ? -11.02717 -4.36717 11.46579 0.396 29.82716 273 SER B CA 1
ATOM 4309 C C A SER B 1 293 ? -10.67223 -4.81236 12.86429 0.604 33.29836 273 SER B C 1
ATOM 4310 C C B SER B 1 293 ? -10.63938 -4.78260 12.88360 0.396 33.28265 273 SER B C 1
ATOM 4311 O O A SER B 1 293 ? -9.62535 -5.43250 13.07985 0.604 31.20893 273 SER B O 1
ATOM 4312 O O B SER B 1 293 ? -9.56323 -5.33867 13.12573 0.396 31.17597 273 SER B O 1
ATOM 4317 N N . GLY B 1 294 ? -11.52886 -4.49220 13.83158 1.000 24.79471 274 GLY B N 1
ATOM 4318 C CA . GLY B 1 294 ? -11.36875 -4.99360 15.17502 1.000 26.87300 274 GLY B CA 1
ATOM 4319 C C . GLY B 1 294 ? -10.39936 -4.22869 16.02417 1.000 27.21122 274 GLY B C 1
ATOM 4320 O O . GLY B 1 294 ? -9.99362 -4.72827 17.07868 1.000 26.97429 274 GLY B O 1
ATOM 4321 N N . GLY B 1 295 ? -10.01788 -3.02844 15.60368 1.000 24.01924 275 GLY B N 1
ATOM 4322 C CA . GLY B 1 295 ? -9.12845 -2.21944 16.40889 1.000 23.34196 275 GLY B CA 1
ATOM 4323 C C . GLY B 1 295 ? -9.78350 -1.80335 17.71167 1.000 24.80258 275 GLY B C 1
ATOM 4324 O O . GLY B 1 295 ? -10.96607 -1.45640 17.76039 1.000 23.45290 275 GLY B O 1
ATOM 4325 N N . LEU B 1 296 ? -9.00575 -1.85175 18.78982 1.000 20.72743 276 LEU B N 1
ATOM 4326 C CA . LEU B 1 296 ? -9.50675 -1.40226 20.09179 1.000 19.01785 276 LEU B CA 1
ATOM 4327 C C . LEU B 1 296 ? -8.31971 -0.99934 20.94851 1.000 22.09533 276 LEU B C 1
ATOM 4328 O O . LEU B 1 296 ? -7.39392 -1.78811 21.13546 1.000 23.42291 276 LEU B O 1
ATOM 4333 N N . GLY B 1 297 ? -8.29491 0.23885 21.41032 1.000 18.48223 277 GLY B N 1
ATOM 4334 C CA . GLY B 1 297 ? -7.19622 0.72136 22.22814 1.000 21.44713 277 GLY B CA 1
ATOM 4335 C C . GLY B 1 297 ? -7.66639 1.20488 23.58367 1.000 19.45391 277 GLY B C 1
ATOM 4336 O O . GLY B 1 297 ? -8.80327 1.6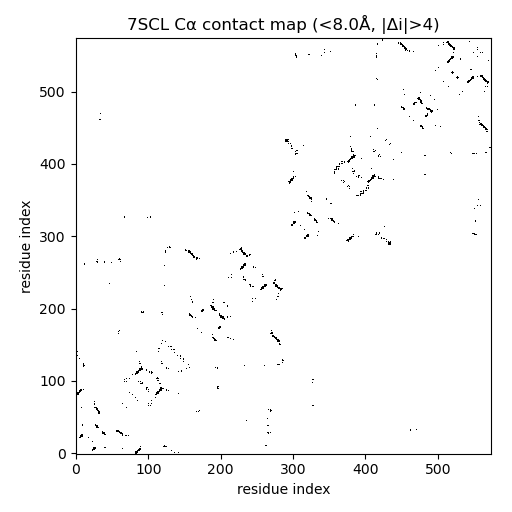7559 23.73912 1.000 20.32238 277 GLY B O 1
ATOM 4337 N N . LEU B 1 298 ? -6.79300 1.05514 24.58716 1.000 17.94342 278 LEU B N 1
ATOM 4338 C CA . LEU B 1 298 ? -7.00319 1.67431 25.89237 1.000 16.83670 278 LEU B CA 1
ATOM 4339 C C . LEU B 1 298 ? -5.81635 2.58242 26.15886 1.000 19.88565 278 LEU B C 1
ATOM 4340 O O . LEU B 1 298 ? -4.69463 2.09883 26.31324 1.000 18.94260 278 LEU B O 1
ATOM 4345 N N . GLY B 1 299 ? -6.06832 3.89356 26.21469 1.000 18.25649 279 GLY B N 1
ATOM 4346 C CA . GLY B 1 299 ? -4.99015 4.84710 26.38949 1.000 17.99483 279 GLY B CA 1
ATOM 4347 C C . GLY B 1 299 ? -5.10443 5.52167 27.73740 1.000 19.75191 279 GLY B C 1
ATOM 4348 O O . GLY B 1 299 ? -6.19585 5.56029 28.33046 1.000 19.32243 279 GLY B O 1
ATOM 4349 N N . TYR B 1 300 ? -4.01051 6.06977 28.23861 1.000 17.73511 280 TYR B N 1
ATOM 4350 C CA . TYR B 1 300 ? -4.04420 6.75297 29.53301 1.000 18.68862 280 TYR B CA 1
ATOM 4351 C C . TYR B 1 300 ? -3.16249 7.98640 29.49616 1.000 19.49108 280 TYR B C 1
ATOM 4352 O O . TYR B 1 300 ? -2.16974 8.04872 28.76330 1.000 19.46909 280 TYR B O 1
ATOM 4361 N N . VAL B 1 301 ? -3.54855 8.96934 30.31126 1.000 18.53630 281 VAL B N 1
ATOM 4362 C CA . VAL B 1 301 ? -2.77623 10.18630 30.55009 1.000 19.93464 281 VAL B CA 1
ATOM 4363 C C . VAL B 1 301 ? -2.80554 10.43776 32.05205 1.000 22.18786 281 VAL B C 1
ATOM 4364 O O . VAL B 1 301 ? -3.87465 10.36247 32.67690 1.000 23.15977 281 VAL B O 1
ATOM 4368 N N . GLY B 1 302 ? -1.64464 10.72476 32.64560 1.000 22.51369 282 GLY B N 1
ATOM 4369 C CA . GLY B 1 302 ? -1.62199 10.96658 34.07629 1.000 22.49382 282 GLY B CA 1
ATOM 4370 C C . GLY B 1 302 ? -1.94101 12.40770 34.41020 1.000 24.98254 282 GLY B C 1
ATOM 4371 O O . GLY B 1 302 ? -1.20167 13.05305 35.15246 1.000 23.45048 282 GLY B O 1
ATOM 4372 N N . ARG B 1 303 ? -3.02765 12.90911 33.83336 1.000 20.00526 283 ARG B N 1
ATOM 4373 C CA . ARG B 1 303 ? -3.49933 14.26718 34.04641 1.000 24.02277 283 ARG B CA 1
ATOM 4374 C C . ARG B 1 303 ? -5.01653 14.22701 34.00560 1.000 24.76828 283 ARG B C 1
ATOM 4375 O O . ARG B 1 303 ? -5.61222 13.36284 33.34334 1.000 23.13383 283 ARG B O 1
ATOM 4383 N N . LYS B 1 304 ? -5.64128 15.20718 34.67686 1.000 23.67962 284 LYS B N 1
ATOM 4384 C CA . LYS B 1 304 ? -7.07905 15.44355 34.51697 1.000 25.39532 284 LYS B CA 1
ATOM 4385 C C . LYS B 1 304 ? -7.25515 16.39969 33.34724 1.000 26.60938 284 LYS B C 1
ATOM 4386 O O . LYS B 1 304 ? -7.15614 17.62055 33.50170 1.000 30.82354 284 LYS B O 1
ATOM 4392 N N . ILE B 1 305 ? -7.46467 15.83536 32.15225 1.000 22.50330 285 ILE B N 1
ATOM 4393 C CA . ILE B 1 305 ? -7.60805 16.62308 30.93276 1.000 23.14999 285 ILE B CA 1
ATOM 4394 C C . ILE B 1 305 ? -9.00336 17.24104 30.88406 1.000 23.82228 285 ILE B C 1
ATOM 4395 O O . ILE B 1 305 ? -10.00423 16.57324 31.17410 1.000 27.13229 285 ILE B O 1
ATOM 4400 N N . ARG B 1 306 ? -9.07043 18.52602 30.54879 1.000 23.72289 286 ARG B N 1
ATOM 4401 C CA . ARG B 1 306 ? -10.35298 19.18618 30.32785 1.000 23.98490 286 ARG B CA 1
ATOM 4402 C C . ARG B 1 306 ? -10.94669 18.70273 29.01115 1.000 27.27685 286 ARG B C 1
ATOM 4403 O O . ARG B 1 306 ? -10.41437 19.00391 27.94151 1.000 28.70487 286 ARG B O 1
ATOM 4411 N N . LEU B 1 307 ? -12.06126 17.97161 29.06915 1.000 27.03676 287 LEU B N 1
ATOM 4412 C CA . LEU B 1 307 ? -12.65399 17.42219 27.85486 1.000 26.97360 287 LEU B CA 1
ATOM 4413 C C . LEU B 1 307 ? -13.85612 18.22576 27.36943 1.000 36.35301 287 LEU B C 1
ATOM 4414 O O . LEU B 1 307 ? -14.59213 17.75792 26.49441 1.000 34.22606 287 LEU B O 1
ATOM 4419 N N . THR B 1 308 ? -14.04514 19.43081 27.88978 1.000 35.34141 288 THR B N 1
ATOM 4420 C CA . THR B 1 308 ? -15.19144 20.27691 27.53835 1.000 34.25752 288 THR B CA 1
ATOM 4421 C C . THR B 1 308 ? -14.76004 21.64349 26.99554 1.000 34.72365 288 THR B C 1
ATOM 4422 O O . THR B 1 308 ? -15.57336 22.45275 26.51404 1.000 38.11351 288 THR B O 1
#

Secondary structure (DSSP, 8-state):
--EEEEEEGGG---HHHHHHTT-EEE--EEE-TTS-EEE--TTS-HHHHHHHHHT-SSPPEEEPPPHHHHHHHHHHHHHTT-SEEEEEE--TTT-SHHHHHHHHHTT-TTSEEEEEE-SS-HHHHHHHHHHHHHHHHTT--HHHHHHHHHHHHTTEEEEEE-S-SHHHHHTT--SS-SSS-SS--S-EEEEEEETTEEEEEEEES-HHHHHHHHHHHHHHHHTT-SS-EEEEEE-S-HHHHHHHHHHHHHHS-TTSEEEEEE--HHHHHHH-TT-EEEEEESS-----/---TT--EEEEEEGGG---HHHHHHHT-EEE--EEE-TTS-EEEP-TTS-HHHHHHHHHH-SSPPEEEPPPHHHHHHHHHHHHHTT-SEEEEEES-TTT-SHHHHHHHHHHH--SSEEEEEE-SS-HHHHHHHHHHHHHHHHTT--HHHHHHHHHHHHTTEEEEEE-S-THHHHHHT-B-----SEEEEEEETTEEEEEEEESSHHHHHHHHHHHHHHHHTT-SS-EEEEEE-S-HHHHHHHHHHHHHHS-TTSEEEEEE--HHHHHHH-TT-EEEEEESS-----